Protein AF-A0A0F6YJR6-F1 (afdb_monomer_lite)

Secondary structure (DSSP, 8-state):
-HHHHHHHHHHHHHHHHHTT--EEEEEETTEEEEEEPPBTTEEEEEEEEEE-S---S-------TT------S------EEEEEEEEEETTEEEEEEEES-HHHHHHHHHHHHTT--HHHHHHHSTTTTHHHHHHHHHHTTS-TTSEEEESSSEEEEETTEEEEEEEETTEEEEEEEETTEEEEEESS-S-HHHHHHHHHTS---HHHHTTSTTEEEPTTHHHHTT-HHHHHHHHHHHHHTSTTSTTGGGHHHHHHHTT-TTGGGSEEEEETTEEEEESBSS-TT--TT--EEEE-TTS-EEEE-TTS--EEE-HHHHHHHHHHHHHT-SS--BSSS-S-THHHHHHHHHHHTT----EEEEEETTEEEEEEE-TTSSEEEEEETTEEEEEETTEEEEEE-SSHHHHHHHHHHHHHS---HHHHHH-TT-SEEEEE----

Sequence (440 aa):
MEEELHASARALAEQLAAAGIDASVRGEGVHRRVVSTPVEGRSVLVHCFWYERAIAGRMIGLNPANARSRLHAPCAPYEGPEYLVIVRDHGVDVADGRTRDAAEAVLCARLWSAGVGLDELVRHVPFIDEHPRAMRALARRIDPRLHLVVGGDLWAYAEDRACEVTLRPEGMACRFLVGQVQVALGAPVDDVPGAVAAWLLDGLSVAALARVAGVEIERHAEVLETDPARWHWLHVRDRIANPHDVLAPLRELLAALAQSPIATRFYSYSSLSQLCFSASSHHPWVDADLPVIAPGRDGTYLVHDRDGEPERCGLRRAVERVEATLARSKVPPFFGSAPHWELPLLTEALARQGSALRPELVRTGEFHRLVVADSSGVKQCDVDGLFVTFSHHTEHVFAHWPTLDEAVVAIRRYLGGGTILHEIAADPHASRRGKYVPPS

Foldseek 3Di:
DQVQQVVVLVVLQVLLVVLVWHWDWDDDDQWIWIKTDAAQLKIKIKTKGFDDQDDPDDDDDFQQLQPPPPVDPPDPRDGAIKIWMFIDGNRHGDKIFIDRDSVLSSLLRSCRSVVNDPVRSCVSNVRICVQLVVLVVVVVLADPVWDWDGDQWIWTDADQWIWTWHADPQGIKIFIDRLNRGFKIAVHAPCPNVLRCCVHPVVDQSVRSVVRPRMDTDPLSNCCVPQVLLSQLVSNLVQLVDCPHLQVLCNLLSVVLNPDPLSSQWHWTDDPSKIATALESVDSVNRVQAWIWHRDPPQWIFIDGPVDDTDTGHRVVNSVVNSVSSVPDPRGRDYHQDVPPCQVVLQVLCVVVVHPWHFDFDDDRSHTWGKTAAPVNQWIWTDDAQKIWTDGVQWIKIFGAPDSNVSSVLRCCRRPNVDDRVVVQVDPRTPDIDTDRDDD

pLDDT: mean 82.89, std 14.95, range [26.86, 97.31]

Radius of gyration: 26.12 Å; chains: 1; bounding box: 66×51×65 Å

InterPro domains:
  IPR045682 Protein of unknown function DUF6193 [PF19692] (232-326)

Structure (mmCIF, N/CA/C/O backbone):
data_AF-A0A0F6YJR6-F1
#
_entry.id   AF-A0A0F6YJR6-F1
#
loop_
_atom_site.group_PDB
_atom_site.id
_atom_site.type_symbol
_atom_site.label_atom_id
_atom_site.label_alt_id
_atom_site.label_comp_id
_atom_site.label_asym_id
_atom_site.label_entity_id
_atom_site.label_seq_id
_atom_site.pdbx_PDB_ins_code
_atom_site.Cartn_x
_atom_site.Cartn_y
_atom_site.Cartn_z
_atom_site.occupancy
_atom_site.B_iso_or_equiv
_atom_site.auth_seq_id
_atom_site.auth_comp_id
_atom_site.auth_asym_id
_atom_site.auth_atom_id
_atom_site.pdbx_PDB_model_num
ATOM 1 N N . MET A 1 1 ? -20.513 24.914 2.163 1.00 69.56 1 MET A N 1
ATOM 2 C CA . MET A 1 1 ? -19.760 23.912 2.950 1.00 69.56 1 MET A CA 1
ATOM 3 C C . MET A 1 1 ? -19.537 24.267 4.428 1.00 69.56 1 MET A C 1
ATOM 5 O O . MET A 1 1 ? -20.088 23.576 5.273 1.00 69.56 1 MET A O 1
ATOM 9 N N . GLU A 1 2 ? -18.725 25.273 4.792 1.00 76.12 2 GLU A N 1
ATOM 10 C CA . GLU A 1 2 ? -18.310 25.467 6.204 1.00 76.12 2 GLU A CA 1
ATOM 11 C C . GLU A 1 2 ? -19.452 25.854 7.160 1.00 76.12 2 GLU A C 1
ATOM 13 O O . GLU A 1 2 ? -19.463 25.408 8.309 1.00 76.12 2 GLU A O 1
ATOM 18 N N . GLU A 1 3 ? -20.416 26.651 6.691 1.00 82.75 3 GLU A N 1
ATOM 19 C CA . GLU A 1 3 ? -21.607 27.024 7.466 1.00 82.75 3 GLU A CA 1
ATOM 20 C C . GLU A 1 3 ? -22.510 25.812 7.733 1.00 82.75 3 GLU A C 1
ATOM 22 O O . GLU A 1 3 ? -22.884 25.578 8.879 1.00 82.75 3 GLU A O 1
ATOM 27 N N . GLU A 1 4 ? -22.770 24.989 6.714 1.00 84.12 4 GLU A N 1
ATOM 28 C CA . GLU A 1 4 ? -23.562 23.750 6.821 1.00 84.12 4 GLU A CA 1
ATOM 29 C C . GLU A 1 4 ? -22.906 22.720 7.748 1.00 84.12 4 GLU A C 1
ATOM 31 O O . GLU A 1 4 ? -23.552 22.116 8.610 1.00 84.12 4 GLU A O 1
ATOM 36 N N . LEU A 1 5 ? -21.583 22.567 7.637 1.00 82.75 5 LEU A N 1
ATOM 37 C CA . LEU A 1 5 ? -20.809 21.716 8.533 1.00 82.75 5 LEU A CA 1
ATOM 38 C C . LEU A 1 5 ? -20.882 22.217 9.985 1.00 82.75 5 LEU A C 1
ATOM 40 O O . LEU A 1 5 ? -21.014 21.423 10.921 1.00 82.75 5 LEU A O 1
ATOM 44 N N . HIS A 1 6 ? -20.803 23.534 10.191 1.00 86.00 6 HIS A N 1
ATOM 45 C CA . HIS A 1 6 ? -20.935 24.129 11.518 1.00 86.00 6 HIS A CA 1
ATOM 46 C C . HIS A 1 6 ? -22.340 23.948 12.098 1.00 86.00 6 HIS A C 1
ATOM 48 O O . HIS A 1 6 ? -22.465 23.568 13.265 1.00 86.00 6 HIS A O 1
ATOM 54 N N . ALA A 1 7 ? -23.377 24.176 11.290 1.00 87.19 7 ALA A N 1
ATOM 55 C CA . ALA A 1 7 ? -24.768 23.968 11.670 1.00 87.19 7 ALA A CA 1
ATOM 56 C C . ALA A 1 7 ? -25.018 22.505 12.064 1.00 87.19 7 ALA A C 1
ATOM 58 O O . ALA A 1 7 ? -25.564 22.248 13.134 1.00 87.19 7 ALA A O 1
ATOM 59 N N . SER A 1 8 ? -24.515 21.553 11.274 1.00 87.75 8 SER A N 1
ATOM 60 C CA . SER A 1 8 ? -24.636 20.115 11.546 1.00 87.75 8 SER A CA 1
ATOM 61 C C . SER A 1 8 ? -23.958 19.698 12.852 1.00 87.75 8 SER A C 1
ATOM 63 O O . SER A 1 8 ? -24.544 18.967 13.650 1.00 87.75 8 SER A O 1
ATOM 65 N N . ALA A 1 9 ? -22.740 20.187 13.110 1.00 89.50 9 ALA A N 1
ATOM 66 C CA . ALA A 1 9 ? -22.020 19.888 14.349 1.00 89.50 9 ALA A CA 1
ATOM 67 C C . ALA A 1 9 ? -22.706 20.499 15.584 1.00 89.50 9 ALA A C 1
ATOM 69 O O . ALA A 1 9 ? -22.755 19.869 16.641 1.00 89.50 9 ALA A O 1
ATOM 70 N N . ARG A 1 10 ? -23.262 21.713 15.461 1.00 92.06 10 ARG A N 1
ATOM 71 C CA . ARG A 1 10 ? -24.045 22.347 16.533 1.00 92.06 10 ARG A CA 1
ATOM 72 C C . ARG A 1 10 ? -25.346 21.605 16.806 1.00 92.06 10 ARG A C 1
ATOM 74 O O . ARG A 1 10 ? -25.621 21.311 17.962 1.00 92.06 10 ARG A O 1
ATOM 81 N N . ALA A 1 11 ? -26.089 21.252 15.760 1.00 92.12 11 ALA A N 1
ATOM 82 C CA . ALA A 1 11 ? -27.318 20.479 15.886 1.00 92.12 11 ALA A CA 1
ATOM 83 C C . ALA A 1 11 ? -27.059 19.128 16.571 1.00 92.12 11 ALA A C 1
ATOM 85 O O . ALA A 1 11 ? -27.818 18.730 17.450 1.00 92.12 11 ALA A O 1
ATOM 86 N N . LEU A 1 12 ? -25.954 18.449 16.236 1.00 93.44 12 LEU A N 1
ATOM 87 C CA . LEU A 1 12 ? -25.559 17.216 16.918 1.00 93.44 12 LEU A CA 1
ATOM 88 C C . LEU A 1 12 ? -25.239 17.453 18.404 1.00 93.44 12 LEU A C 1
ATOM 90 O O . LEU A 1 12 ? -25.683 16.684 19.252 1.00 93.44 12 LEU A O 1
ATOM 94 N N . ALA A 1 13 ? -24.499 18.516 18.740 1.00 93.38 13 ALA A N 1
ATOM 95 C CA . ALA A 1 13 ? -24.206 18.858 20.134 1.00 93.38 13 ALA A CA 1
ATOM 96 C C . ALA A 1 13 ? -25.481 19.181 20.938 1.00 93.38 13 ALA A C 1
ATOM 98 O O . ALA A 1 13 ? -25.609 18.751 22.082 1.00 93.38 13 ALA A O 1
ATOM 99 N N . GLU A 1 14 ? -26.446 19.875 20.332 1.00 93.81 14 GLU A N 1
ATOM 100 C CA . GLU A 1 14 ? -27.754 20.159 20.936 1.00 93.81 14 GLU A CA 1
ATOM 101 C C . GLU A 1 14 ? -28.562 18.871 21.175 1.00 93.81 14 GLU A C 1
ATOM 103 O O . GLU A 1 14 ? -29.159 18.707 22.240 1.00 93.81 14 GLU A O 1
ATOM 108 N N . GLN A 1 15 ? -28.529 17.917 20.237 1.00 94.81 15 GLN A N 1
ATOM 109 C CA . GLN A 1 15 ? -29.174 16.609 20.414 1.00 94.81 15 GLN A CA 1
ATOM 110 C C . GLN A 1 15 ? -28.505 15.762 21.508 1.00 94.81 15 GLN A C 1
ATOM 112 O O . GLN A 1 15 ? -29.202 15.116 22.291 1.00 94.81 15 GLN A O 1
ATOM 117 N N . LEU A 1 16 ? -27.171 15.787 21.608 1.00 93.12 16 LEU A N 1
ATOM 118 C CA . LEU A 1 16 ? -26.439 15.134 22.700 1.00 93.12 16 LEU A CA 1
ATOM 119 C C . LEU A 1 16 ? -26.805 15.748 24.057 1.00 93.12 16 LEU A C 1
ATOM 121 O O . LEU A 1 16 ? -27.125 15.011 24.991 1.00 93.12 16 LEU A O 1
ATOM 125 N N . ALA A 1 17 ? -26.860 17.079 24.145 1.00 93.50 17 ALA A N 1
ATOM 126 C CA . ALA A 1 17 ? -27.272 17.777 25.359 1.00 93.50 17 ALA A CA 1
ATOM 127 C C . ALA A 1 17 ? -28.713 17.419 25.763 1.00 93.50 17 ALA A C 1
ATOM 129 O O . ALA A 1 17 ? -28.976 17.144 26.935 1.00 93.50 17 ALA A O 1
ATOM 130 N N . ALA A 1 18 ? -29.636 17.334 24.797 1.00 92.69 18 ALA A N 1
ATOM 131 C CA . ALA A 1 18 ? -31.008 16.880 25.034 1.00 92.69 18 ALA A CA 1
ATOM 132 C C . ALA A 1 18 ? -31.083 15.417 25.518 1.00 92.69 18 ALA A C 1
ATOM 134 O O . ALA A 1 18 ? -32.007 15.056 26.247 1.00 92.69 18 ALA A O 1
ATOM 135 N N . ALA A 1 19 ? -30.099 14.585 25.162 1.00 90.69 19 ALA A N 1
ATOM 136 C CA . ALA A 1 19 ? -29.940 13.220 25.662 1.00 90.69 19 ALA A CA 1
ATOM 137 C C . ALA A 1 19 ? -29.208 13.135 27.020 1.00 90.69 19 ALA A C 1
ATOM 139 O O . ALA A 1 19 ? -28.935 12.031 27.492 1.00 90.69 19 ALA A O 1
ATOM 140 N N . GLY A 1 20 ? -28.901 14.274 27.654 1.00 91.69 20 GLY A N 1
ATOM 141 C CA . GLY A 1 20 ? -28.199 14.344 28.938 1.00 91.69 20 GLY A CA 1
ATOM 142 C C . GLY A 1 20 ? -26.679 14.189 28.835 1.00 91.69 20 GLY A C 1
ATOM 143 O O . GLY A 1 20 ? -26.029 13.922 29.842 1.00 91.69 20 GLY A O 1
ATOM 144 N N . ILE A 1 21 ? -26.110 14.337 27.636 1.00 93.88 21 ILE A N 1
ATOM 145 C CA . ILE A 1 21 ? -24.677 14.192 27.376 1.00 93.88 21 ILE A CA 1
ATOM 146 C C . ILE A 1 21 ? -24.090 15.577 27.144 1.00 93.88 21 ILE A C 1
ATOM 148 O O . ILE A 1 21 ? -24.373 16.225 26.136 1.00 93.88 21 ILE A O 1
ATOM 152 N N . ASP A 1 22 ? -23.246 16.024 28.067 1.00 92.56 22 ASP A N 1
ATOM 153 C CA . ASP A 1 22 ? -22.491 17.257 27.879 1.00 92.56 22 ASP A CA 1
ATOM 154 C C . ASP A 1 22 ? -21.478 17.081 26.738 1.00 92.56 22 ASP A C 1
ATOM 156 O O . ASP A 1 22 ? -20.720 16.107 26.706 1.00 92.56 22 ASP A O 1
ATOM 160 N N . ALA A 1 23 ? -21.492 17.998 25.773 1.00 93.12 23 ALA A N 1
ATOM 161 C CA . ALA A 1 23 ? -20.674 17.912 24.574 1.00 93.12 23 ALA A CA 1
ATOM 162 C C . ALA A 1 23 ? -20.275 19.297 24.064 1.00 93.12 23 ALA A C 1
ATOM 164 O O . ALA A 1 23 ? -21.035 20.261 24.123 1.00 93.12 23 ALA A O 1
ATOM 165 N N . SER A 1 24 ? -19.071 19.384 23.501 1.00 92.81 24 SER A N 1
ATOM 166 C CA . SER A 1 24 ? -18.528 20.625 22.944 1.00 92.81 24 SER A CA 1
ATOM 167 C C . SER A 1 24 ? -18.152 20.454 21.477 1.00 92.81 24 SER A C 1
ATOM 169 O O . SER A 1 24 ? -17.530 19.461 21.092 1.00 92.81 24 SER A O 1
ATOM 171 N N . VAL A 1 25 ? -18.495 21.445 20.653 1.00 91.88 25 VAL A N 1
ATOM 172 C CA . VAL A 1 25 ? -18.008 21.531 19.272 1.00 91.88 25 VAL A CA 1
ATOM 173 C C . VAL A 1 25 ? -16.580 22.078 19.289 1.00 91.88 25 VAL A C 1
ATOM 175 O O . VAL A 1 25 ? -16.309 23.114 19.892 1.00 91.88 25 VAL A O 1
ATOM 178 N N . ARG A 1 26 ? -15.658 21.392 18.614 1.00 89.44 26 ARG A N 1
ATOM 179 C CA . ARG A 1 26 ? -14.246 21.771 18.464 1.00 89.44 26 ARG A CA 1
ATOM 180 C C . ARG A 1 26 ? -13.832 21.727 16.992 1.00 89.44 26 ARG A C 1
ATOM 182 O O . ARG A 1 26 ? -14.425 21.001 16.195 1.00 89.44 26 ARG A O 1
ATOM 189 N N . GLY A 1 27 ? -12.756 22.434 16.657 1.00 82.19 27 GLY A N 1
ATOM 190 C CA . GLY A 1 27 ? -12.184 22.458 15.307 1.00 82.19 27 GLY A CA 1
ATOM 191 C C . GLY A 1 27 ? -12.675 23.620 14.443 1.00 82.19 27 GLY A C 1
ATOM 192 O O . GLY A 1 27 ? -13.567 24.379 14.831 1.00 82.19 27 GLY A O 1
ATOM 193 N N . GLU A 1 28 ? -12.054 23.753 13.274 1.00 73.31 28 GLU A N 1
ATOM 194 C CA . GLU A 1 28 ? -12.137 24.916 12.387 1.00 73.31 28 GLU A CA 1
ATOM 195 C C . GLU A 1 28 ? -12.193 24.463 10.919 1.00 73.31 28 GLU A C 1
ATOM 197 O O . GLU A 1 28 ? -11.790 23.344 10.586 1.00 73.31 28 GLU A O 1
ATOM 202 N N . GLY A 1 29 ? -12.707 25.330 10.043 1.00 72.81 29 GLY A N 1
ATOM 203 C CA . GLY A 1 29 ? -12.837 25.064 8.609 1.00 72.81 29 GLY A CA 1
ATOM 204 C C . GLY A 1 29 ? -13.605 23.775 8.301 1.00 72.81 29 GLY A C 1
ATOM 205 O O . GLY A 1 29 ? -14.711 23.561 8.802 1.00 72.81 29 GLY A O 1
ATOM 206 N N . VAL A 1 30 ? -12.988 22.898 7.503 1.00 63.81 30 VAL A N 1
ATOM 207 C CA . VAL A 1 30 ? -13.553 21.616 7.033 1.00 63.81 30 VAL A CA 1
ATOM 208 C C . VAL A 1 30 ? -13.452 20.463 8.035 1.00 63.81 30 VAL A C 1
ATOM 210 O O . VAL A 1 30 ? -13.908 19.361 7.745 1.00 63.81 30 VAL A O 1
ATOM 213 N N . HIS A 1 31 ? -12.846 20.685 9.204 1.00 68.06 31 HIS A N 1
ATOM 214 C CA . HIS A 1 31 ? -12.634 19.642 10.202 1.00 68.06 31 HIS A CA 1
ATOM 215 C C . HIS A 1 31 ? -13.246 20.053 11.544 1.00 68.06 31 HIS A C 1
ATOM 217 O O . HIS A 1 31 ? -12.577 20.602 12.427 1.00 68.06 31 HIS A O 1
ATOM 223 N N . ARG A 1 32 ? -14.546 19.771 11.699 1.00 84.69 32 ARG A N 1
ATOM 224 C CA . ARG A 1 32 ? -15.289 19.992 12.945 1.00 84.69 32 ARG A CA 1
ATOM 225 C C . ARG A 1 32 ? -15.628 18.674 13.621 1.00 84.69 32 ARG A C 1
ATOM 227 O O . ARG A 1 32 ? -15.975 17.690 12.972 1.00 84.69 32 ARG A O 1
ATOM 234 N N . ARG A 1 33 ? -15.537 18.672 14.947 1.00 90.31 33 ARG A N 1
ATOM 235 C CA . ARG A 1 33 ? -15.803 17.500 15.777 1.00 90.31 33 ARG A CA 1
ATOM 236 C C . ARG A 1 33 ? -16.598 17.861 17.020 1.00 90.31 33 ARG A C 1
ATOM 238 O O . ARG A 1 33 ? -16.360 18.907 17.617 1.00 90.31 33 ARG A O 1
ATOM 245 N N . VAL A 1 34 ? -17.504 16.985 17.422 1.00 91.50 34 VAL A N 1
ATOM 246 C CA . VAL A 1 34 ? -18.243 17.076 18.680 1.00 91.50 34 VAL A CA 1
ATOM 247 C C . VAL A 1 34 ? -17.609 16.102 19.661 1.00 91.50 34 VAL A C 1
ATOM 249 O O . VAL A 1 34 ? -17.426 14.932 19.338 1.00 91.50 34 VAL A O 1
ATOM 252 N N . VAL A 1 35 ? -17.208 16.590 20.831 1.00 92.50 35 VAL A N 1
ATOM 253 C CA . VAL A 1 35 ? -16.538 15.778 21.855 1.00 92.50 35 VAL A CA 1
ATOM 254 C C . VAL A 1 35 ? -17.406 15.762 23.097 1.00 92.50 35 VAL A C 1
ATOM 256 O O . VAL A 1 35 ? -17.656 16.832 23.662 1.00 92.50 35 VAL A O 1
ATOM 259 N N . SER A 1 36 ? -17.846 14.575 23.512 1.00 93.62 36 SER A N 1
ATOM 260 C CA . SER A 1 36 ? -18.565 14.414 24.772 1.00 93.62 36 SER A CA 1
ATOM 261 C C . SER A 1 36 ? -17.612 14.559 25.958 1.00 93.62 36 SER A C 1
ATOM 263 O O . SER A 1 36 ? -16.441 14.165 25.899 1.00 93.62 36 SER A O 1
ATOM 265 N N . THR A 1 37 ? -18.119 15.098 27.058 1.00 91.75 37 THR A N 1
ATOM 266 C CA . THR A 1 37 ? -17.412 15.090 28.336 1.00 91.75 37 THR A CA 1
ATOM 267 C C . THR A 1 37 ? -17.266 13.638 28.813 1.00 91.75 37 THR A C 1
ATOM 269 O O . THR A 1 37 ? -18.229 12.870 28.715 1.00 91.75 37 THR A O 1
ATOM 272 N N . PRO A 1 38 ? -16.076 13.212 29.280 1.00 89.19 38 PRO A N 1
ATOM 273 C CA . PRO A 1 38 ? -15.890 11.847 29.749 1.00 89.19 38 PRO A CA 1
ATOM 274 C C . PRO A 1 38 ? -16.737 11.527 30.987 1.00 89.19 38 PRO A C 1
ATOM 276 O O . PRO A 1 38 ? -16.749 12.299 31.945 1.00 89.19 38 PRO A O 1
ATOM 279 N N . VAL A 1 39 ? -17.369 10.354 30.997 1.00 90.88 39 VAL A N 1
ATOM 280 C CA . VAL A 1 39 ? -18.071 9.771 32.152 1.00 90.88 39 VAL A CA 1
ATOM 281 C C . VAL A 1 39 ? -17.359 8.472 32.502 1.00 90.88 39 VAL A C 1
ATOM 283 O O . VAL A 1 39 ? -17.224 7.602 31.650 1.00 90.88 39 VAL A O 1
ATOM 286 N N . GLU A 1 40 ? -16.817 8.373 33.718 1.00 90.69 40 GLU A N 1
ATOM 287 C CA . GLU A 1 40 ? -16.012 7.215 34.159 1.00 90.69 40 GLU A CA 1
ATOM 288 C C . GLU A 1 40 ? -14.844 6.868 33.208 1.00 90.69 40 GLU A C 1
ATOM 290 O O . GLU A 1 40 ? -14.444 5.720 33.069 1.00 90.69 40 GLU A O 1
ATOM 295 N N . GLY A 1 41 ? -14.275 7.876 32.535 1.00 89.56 41 GLY A N 1
ATOM 296 C CA . GLY A 1 41 ? -13.200 7.697 31.550 1.00 89.56 41 GLY A CA 1
ATOM 297 C C . GLY A 1 41 ? -13.678 7.404 30.124 1.00 89.56 41 GLY A C 1
ATOM 298 O O . GLY A 1 41 ? -12.881 7.511 29.191 1.00 89.56 41 GLY A O 1
ATOM 299 N N . ARG A 1 42 ? -14.972 7.134 29.925 1.00 94.81 42 ARG A N 1
ATOM 300 C CA . ARG A 1 42 ? -15.569 6.879 28.612 1.00 94.81 42 ARG A CA 1
ATOM 301 C C . ARG A 1 42 ? -16.059 8.152 27.951 1.00 94.81 42 ARG A C 1
ATOM 303 O O . ARG A 1 42 ? -16.735 8.967 28.571 1.00 94.81 42 ARG A O 1
ATOM 310 N N . SER A 1 43 ? -15.740 8.324 26.675 1.00 95.56 43 SER A N 1
ATOM 311 C CA . SER A 1 43 ? -16.188 9.475 25.883 1.00 95.56 43 SER A CA 1
ATOM 312 C C . SER A 1 43 ? -16.473 9.080 24.442 1.00 95.56 43 SER A C 1
ATOM 314 O O . SER A 1 43 ? -16.071 8.008 23.991 1.00 95.56 43 SER A O 1
ATOM 316 N N . VAL A 1 44 ? -17.171 9.953 23.723 1.00 95.69 44 VAL A N 1
ATOM 317 C CA . VAL A 1 44 ? -17.416 9.821 22.290 1.00 95.69 44 VAL A CA 1
ATOM 318 C C . VAL A 1 44 ? -16.896 11.055 21.571 1.00 95.69 44 VAL A C 1
ATOM 320 O O . VAL A 1 44 ? -17.107 12.197 21.990 1.00 95.69 44 VAL A O 1
ATOM 323 N N . LEU A 1 45 ? -16.201 10.803 20.470 1.00 95.06 45 LEU A N 1
ATOM 324 C CA . LEU A 1 45 ? -15.713 11.801 19.538 1.00 95.06 45 LEU A CA 1
ATOM 325 C C . LEU A 1 45 ? -16.449 11.609 18.212 1.00 95.06 45 LEU A C 1
ATOM 327 O O . LEU A 1 45 ? -16.347 10.552 17.605 1.00 95.06 45 LEU A O 1
ATOM 331 N N . VAL A 1 46 ? -17.169 12.627 17.748 1.00 94.31 46 VAL A N 1
ATOM 332 C CA . VAL A 1 46 ? -17.872 12.585 16.462 1.00 94.31 46 VAL A CA 1
ATOM 333 C C . VAL A 1 46 ? -17.254 13.587 15.502 1.00 94.31 46 VAL A C 1
ATOM 335 O O . VAL A 1 46 ? -17.407 14.793 15.688 1.00 94.31 46 VAL A O 1
ATOM 338 N N . HIS A 1 47 ? -16.569 13.114 14.465 1.00 89.50 47 HIS A N 1
ATOM 339 C CA . HIS A 1 47 ? -16.169 13.966 13.347 1.00 89.50 47 HIS A CA 1
ATOM 340 C C . HIS A 1 47 ? -17.367 14.167 12.425 1.00 89.50 47 HIS A C 1
ATOM 342 O O . HIS A 1 47 ? -18.007 13.203 12.012 1.00 89.50 47 HIS A O 1
ATOM 348 N N . CYS A 1 48 ? -17.665 15.424 12.115 1.00 86.94 48 CYS A N 1
ATOM 349 C CA . CYS A 1 48 ? -18.712 15.780 11.171 1.00 86.94 48 CYS A CA 1
ATOM 350 C C . CYS A 1 48 ? -18.059 16.055 9.814 1.00 86.94 48 CYS A C 1
ATOM 352 O O . CYS A 1 48 ? -17.087 16.810 9.732 1.00 86.94 48 CYS A O 1
ATOM 354 N N . PHE A 1 49 ? -18.607 15.467 8.761 1.00 82.62 49 PHE A N 1
ATOM 355 C CA . PHE A 1 49 ? -18.251 15.737 7.375 1.00 82.62 49 PHE A CA 1
ATOM 356 C C . PHE A 1 49 ? -19.475 16.281 6.649 1.00 82.62 49 PHE A C 1
ATOM 358 O O . PHE A 1 49 ? -20.603 15.932 6.988 1.00 82.62 49 PHE A O 1
ATOM 365 N N . TRP A 1 50 ? -19.251 17.126 5.647 1.00 80.38 50 TRP A N 1
ATOM 366 C CA . TRP A 1 50 ? -20.292 17.571 4.728 1.00 80.38 50 TRP A CA 1
ATOM 367 C C . TRP A 1 50 ? -19.800 17.361 3.305 1.00 80.38 50 TRP A C 1
ATOM 369 O O . TRP A 1 50 ? -18.758 17.900 2.927 1.00 80.38 50 TRP A O 1
ATOM 379 N N . TYR A 1 51 ? -20.533 16.572 2.528 1.00 70.88 51 TYR A N 1
ATOM 380 C CA . TYR A 1 51 ? -20.173 16.285 1.145 1.00 70.88 51 TYR A CA 1
ATOM 381 C C . TYR A 1 51 ? -20.987 17.172 0.197 1.00 70.88 51 TYR A C 1
ATOM 383 O O . TYR A 1 51 ? -22.215 17.184 0.246 1.00 70.88 51 TYR A O 1
ATOM 391 N N . GLU A 1 52 ? -20.295 17.929 -0.661 1.00 62.25 52 GLU A N 1
ATOM 392 C CA . GLU A 1 52 ? -20.889 18.623 -1.810 1.00 62.25 52 GLU A CA 1
ATOM 393 C C . GLU A 1 52 ? -20.678 17.786 -3.081 1.00 62.25 52 GLU A C 1
ATOM 395 O O . GLU A 1 52 ? -19.715 17.029 -3.214 1.00 62.25 52 GLU A O 1
ATOM 400 N N . ARG A 1 53 ? -21.594 17.930 -4.041 1.00 50.44 53 ARG A N 1
ATOM 401 C CA . ARG A 1 53 ? -21.829 17.007 -5.163 1.00 50.44 53 ARG A CA 1
ATOM 402 C C . ARG A 1 53 ? -20.693 16.862 -6.201 1.00 50.44 53 ARG A C 1
ATOM 404 O O . ARG A 1 53 ? -20.909 16.213 -7.221 1.00 50.44 53 ARG A O 1
ATOM 411 N N . ALA A 1 54 ? -19.499 17.424 -5.991 1.00 40.34 54 ALA A N 1
ATOM 412 C CA . ALA A 1 54 ? -18.391 17.305 -6.943 1.00 40.34 54 ALA A CA 1
ATOM 413 C C . ALA A 1 54 ? -17.000 17.511 -6.314 1.00 40.34 54 ALA A C 1
ATOM 415 O O . ALA A 1 54 ? -16.523 18.635 -6.196 1.00 40.34 54 ALA A O 1
ATOM 416 N N . ILE A 1 55 ? -16.278 16.419 -6.048 1.00 39.44 55 ILE A N 1
ATOM 417 C CA . ILE A 1 55 ? -14.808 16.443 -6.079 1.00 39.44 55 ILE A CA 1
ATOM 418 C C . ILE A 1 55 ? -14.372 15.596 -7.273 1.00 39.44 55 ILE A C 1
ATOM 420 O O . ILE A 1 55 ? -14.098 14.403 -7.168 1.00 39.44 55 ILE A O 1
ATOM 424 N N . ALA A 1 56 ? -14.356 16.225 -8.447 1.00 33.16 56 ALA A N 1
ATOM 425 C CA . ALA A 1 56 ? -13.740 15.652 -9.631 1.00 33.16 56 ALA A CA 1
ATOM 426 C C . ALA A 1 56 ? -12.239 15.965 -9.610 1.00 33.16 56 ALA A C 1
ATOM 428 O O . ALA A 1 56 ? -11.836 17.104 -9.818 1.00 33.16 56 ALA A O 1
ATOM 429 N N . GLY A 1 57 ? -11.429 14.928 -9.390 1.00 38.72 57 GLY A N 1
ATOM 430 C CA . GLY A 1 57 ? -10.028 14.888 -9.800 1.00 38.72 57 GLY A CA 1
ATOM 431 C C . GLY A 1 57 ? -9.076 15.817 -9.047 1.00 38.72 57 GLY A C 1
ATOM 432 O O . GLY A 1 57 ? -8.883 16.961 -9.436 1.00 38.72 57 GLY A O 1
ATOM 433 N N . ARG A 1 58 ? -8.384 15.266 -8.043 1.00 29.78 58 ARG A N 1
ATOM 434 C CA . ARG A 1 58 ? -6.945 15.468 -7.768 1.00 29.78 58 ARG A CA 1
ATOM 435 C C . ARG A 1 58 ? -6.582 14.689 -6.504 1.00 29.78 58 ARG A C 1
ATOM 437 O O . ARG A 1 58 ? -6.608 15.228 -5.407 1.00 29.78 58 ARG A O 1
ATOM 444 N N . MET A 1 59 ? -6.220 13.418 -6.666 1.00 29.91 59 MET A N 1
ATOM 445 C CA . MET A 1 59 ? -5.320 12.788 -5.701 1.00 29.91 59 MET A CA 1
ATOM 446 C C . MET A 1 59 ? -3.891 13.007 -6.185 1.00 29.91 59 MET A C 1
ATOM 448 O O . MET A 1 59 ? -3.550 12.650 -7.312 1.00 29.91 59 MET A O 1
ATOM 452 N N . ILE A 1 60 ? -3.082 13.635 -5.337 1.00 29.77 60 ILE A N 1
ATOM 453 C CA . ILE A 1 60 ? -1.631 13.696 -5.487 1.00 29.77 60 ILE A CA 1
ATOM 454 C C . ILE A 1 60 ? -1.095 12.435 -4.809 1.00 29.77 60 ILE A C 1
ATOM 456 O O . ILE A 1 60 ? -1.207 12.298 -3.595 1.00 29.77 60 ILE A O 1
ATOM 460 N N . GLY A 1 61 ? -0.548 11.511 -5.593 1.00 32.22 61 GLY A N 1
ATOM 461 C CA . GLY A 1 61 ? 0.081 10.290 -5.101 1.00 32.22 61 GLY A CA 1
ATOM 462 C C . GLY A 1 61 ? 1.114 9.779 -6.100 1.00 32.22 61 GLY A C 1
ATOM 463 O O . GLY A 1 61 ? 0.977 9.987 -7.308 1.00 32.22 61 GLY A O 1
ATOM 464 N N . LEU A 1 62 ? 2.166 9.134 -5.593 1.00 32.44 62 LEU A N 1
ATOM 465 C CA . LEU A 1 62 ? 3.069 8.322 -6.405 1.00 32.44 62 LEU A CA 1
ATOM 466 C C . LEU A 1 62 ? 2.255 7.136 -6.932 1.00 32.44 62 LEU A C 1
ATOM 468 O O . LEU A 1 62 ? 1.972 6.202 -6.190 1.00 32.44 62 LEU A O 1
ATOM 472 N N . ASN A 1 63 ? 1.833 7.193 -8.193 1.00 38.44 63 ASN A N 1
ATOM 473 C CA . ASN A 1 63 ? 1.141 6.076 -8.823 1.00 38.44 63 ASN A CA 1
ATOM 474 C C . ASN A 1 63 ? 2.191 5.095 -9.365 1.00 38.44 63 ASN A C 1
ATOM 476 O O . ASN A 1 63 ? 2.896 5.453 -10.320 1.00 38.44 63 ASN A O 1
ATOM 480 N N . PRO A 1 64 ? 2.314 3.868 -8.821 1.00 44.47 64 PRO A N 1
ATOM 481 C CA . PRO A 1 64 ? 3.067 2.830 -9.512 1.00 44.47 64 PRO A CA 1
ATOM 482 C C . PRO A 1 64 ? 2.455 2.611 -10.906 1.00 44.47 64 PRO A C 1
ATOM 484 O O . PRO A 1 64 ? 1.296 2.948 -11.159 1.00 44.47 64 PRO A O 1
ATOM 487 N N . ALA A 1 65 ? 3.235 2.104 -11.863 1.00 39.25 65 ALA A N 1
ATOM 488 C CA . ALA A 1 65 ? 2.815 2.032 -13.271 1.00 39.25 65 ALA A CA 1
ATOM 489 C C . ALA A 1 65 ? 1.538 1.199 -13.517 1.00 39.25 65 ALA A C 1
ATOM 491 O O . ALA A 1 65 ? 0.887 1.359 -14.548 1.00 39.25 65 ALA A O 1
ATOM 492 N N . ASN A 1 66 ? 1.160 0.363 -12.551 1.00 41.31 66 ASN A N 1
ATOM 493 C CA . ASN A 1 66 ? -0.043 -0.463 -12.510 1.00 41.31 66 ASN A CA 1
ATOM 494 C C . ASN A 1 66 ? -1.168 0.097 -11.624 1.00 41.31 66 ASN A C 1
ATOM 496 O O . ASN A 1 66 ? -2.259 -0.472 -11.618 1.00 41.31 66 ASN A O 1
ATOM 500 N N . ALA A 1 67 ? -0.949 1.198 -10.895 1.00 38.88 67 ALA A N 1
ATOM 501 C CA . ALA A 1 67 ? -2.033 1.907 -10.238 1.00 38.88 67 ALA A CA 1
ATOM 502 C C . ALA A 1 67 ? -2.859 2.588 -11.326 1.00 38.88 67 ALA A C 1
ATOM 504 O O . ALA A 1 67 ? -2.729 3.779 -11.617 1.00 38.88 67 ALA A O 1
ATOM 505 N N . ARG A 1 68 ? -3.782 1.825 -11.914 1.00 40.22 68 ARG A N 1
ATOM 506 C CA . ARG A 1 68 ? -5.035 2.431 -12.314 1.00 40.22 68 ARG A CA 1
ATOM 507 C C . ARG A 1 68 ? -5.616 2.973 -11.020 1.00 40.22 68 ARG A C 1
ATOM 509 O O . ARG A 1 68 ? -6.234 2.239 -10.255 1.00 40.22 68 ARG A O 1
ATOM 516 N N . SER A 1 69 ? -5.452 4.272 -10.795 1.00 33.94 69 SER A N 1
ATOM 517 C CA . SER A 1 69 ? -6.454 5.033 -10.068 1.00 33.94 69 SER A CA 1
ATOM 518 C C . SER A 1 69 ? -7.739 4.897 -10.894 1.00 33.94 69 SER A C 1
ATOM 520 O O . SER A 1 69 ? -8.117 5.803 -11.633 1.00 33.94 69 SER A O 1
ATOM 522 N N . ARG A 1 70 ? -8.392 3.724 -10.856 1.00 35.84 70 ARG A N 1
ATOM 523 C CA . ARG A 1 70 ? -9.817 3.639 -11.126 1.00 35.84 70 ARG A CA 1
ATOM 524 C C . ARG A 1 70 ? -10.384 4.487 -10.003 1.00 35.84 70 ARG A C 1
ATOM 526 O O . ARG A 1 70 ? -10.557 4.001 -8.891 1.00 35.84 70 ARG A O 1
ATOM 533 N N . LEU A 1 71 ? -10.539 5.786 -10.280 1.00 36.12 71 LEU A N 1
ATOM 534 C CA . LEU A 1 71 ? -11.450 6.636 -9.537 1.00 36.12 71 LEU A CA 1
ATOM 535 C C . LEU A 1 71 ? -12.694 5.778 -9.413 1.00 36.12 71 LEU A C 1
ATOM 537 O O . LEU A 1 71 ? -13.237 5.345 -10.435 1.00 36.12 71 LEU A O 1
ATOM 541 N N . HIS A 1 72 ? -12.983 5.386 -8.174 1.00 37.19 72 HIS A N 1
ATOM 542 C CA . HIS A 1 72 ? -14.069 4.478 -7.867 1.00 37.19 72 HIS A CA 1
ATOM 543 C C . HIS A 1 72 ? -15.297 4.914 -8.659 1.00 37.19 72 HIS A C 1
ATOM 545 O O . HIS A 1 72 ? -15.480 6.115 -8.898 1.00 37.19 72 HIS A O 1
ATOM 551 N N . ALA A 1 73 ? -16.110 3.943 -9.090 1.00 34.09 73 ALA A N 1
ATOM 552 C CA . ALA A 1 73 ? -17.435 4.256 -9.605 1.00 34.09 73 ALA A CA 1
ATOM 553 C C . ALA A 1 73 ? -18.033 5.315 -8.668 1.00 34.09 73 ALA A C 1
ATOM 555 O O . ALA A 1 73 ? -17.954 5.116 -7.451 1.00 34.09 73 ALA A O 1
ATOM 556 N N . PRO A 1 74 ? -18.464 6.475 -9.196 1.00 37.59 74 PRO A N 1
ATOM 557 C CA . PRO A 1 74 ? -18.851 7.596 -8.360 1.00 37.59 74 PRO A CA 1
ATOM 558 C C . PRO A 1 74 ? -19.849 7.072 -7.337 1.00 37.59 74 PRO A C 1
ATOM 560 O O . PRO A 1 74 ? -20.906 6.569 -7.724 1.00 37.59 74 PRO A O 1
ATOM 563 N N . CYS A 1 75 ? -19.484 7.132 -6.049 1.00 41.84 75 CYS A N 1
ATOM 564 C CA . CYS A 1 75 ? -20.444 6.891 -4.982 1.00 41.84 75 CYS A CA 1
ATOM 565 C C . CYS A 1 75 ? -21.680 7.713 -5.328 1.00 41.84 75 CYS A C 1
ATOM 567 O O . CYS A 1 75 ? -21.542 8.872 -5.741 1.00 41.84 75 CYS A O 1
ATOM 569 N N . ALA A 1 76 ? -22.860 7.096 -5.221 1.00 49.38 76 ALA A N 1
ATOM 570 C CA . ALA A 1 76 ? -24.114 7.777 -5.502 1.00 49.38 76 ALA A CA 1
ATOM 571 C C . ALA A 1 76 ? -24.065 9.162 -4.838 1.00 49.38 76 ALA A C 1
ATOM 573 O O . ALA A 1 76 ? -23.712 9.230 -3.656 1.00 49.38 76 ALA A O 1
ATOM 574 N N . PRO A 1 77 ? -24.306 10.251 -5.592 1.00 52.59 77 PRO A N 1
ATOM 575 C CA . PRO A 1 77 ? -24.057 11.599 -5.109 1.00 52.59 77 PRO A CA 1
ATOM 576 C C . PRO A 1 77 ? -24.859 11.816 -3.830 1.00 52.59 77 PRO A C 1
ATOM 578 O O . PRO A 1 77 ? -26.087 11.879 -3.869 1.00 52.59 77 PRO A O 1
ATOM 581 N N . TYR A 1 78 ? -24.151 11.877 -2.707 1.00 60.38 78 TYR A N 1
ATOM 582 C CA . TYR A 1 78 ? -24.715 12.171 -1.404 1.00 60.38 78 TYR A CA 1
ATOM 583 C C . TYR A 1 78 ? -24.384 13.617 -1.072 1.00 60.38 78 TYR A C 1
ATOM 585 O O . TYR A 1 78 ? -23.222 14.021 -1.113 1.00 60.38 78 TYR A O 1
ATOM 593 N N . GLU A 1 79 ? -25.426 14.379 -0.777 1.00 71.06 79 GLU A N 1
ATOM 594 C CA . GLU A 1 79 ? -25.332 15.739 -0.275 1.00 71.06 79 GLU A CA 1
ATOM 595 C C . GLU A 1 79 ? -25.913 15.733 1.134 1.00 71.06 79 GLU A C 1
ATOM 597 O O . GLU A 1 79 ? -27.048 15.297 1.332 1.00 71.06 79 GLU A O 1
ATOM 602 N N . GLY A 1 80 ? -25.114 16.155 2.110 1.00 82.88 80 GLY A N 1
ATOM 603 C CA . GLY A 1 80 ? -25.522 16.172 3.509 1.00 82.88 80 GLY A CA 1
ATOM 604 C C . GLY A 1 80 ? -24.421 15.750 4.479 1.00 82.88 80 GLY A C 1
ATOM 605 O O . GLY A 1 80 ? -23.271 15.520 4.073 1.00 82.88 80 GLY A O 1
ATOM 606 N N . PRO A 1 81 ? -24.767 15.658 5.775 1.00 84.69 81 PRO A N 1
ATOM 607 C CA . PRO A 1 81 ? -23.814 15.354 6.822 1.00 84.69 81 PRO A CA 1
ATOM 608 C C . PRO A 1 81 ? -23.481 13.861 6.865 1.00 84.69 81 PRO A C 1
ATOM 610 O O . PRO A 1 81 ? -24.331 13.001 6.637 1.00 84.69 81 PRO A O 1
ATOM 613 N N . GLU A 1 82 ? -22.241 13.545 7.204 1.00 88.12 82 GLU A N 1
ATOM 614 C CA . GLU A 1 82 ? -21.824 12.209 7.626 1.00 88.12 82 GLU A CA 1
ATOM 615 C C . GLU A 1 82 ? -21.065 12.330 8.947 1.00 88.12 82 GLU A C 1
ATOM 617 O O . GLU A 1 82 ? -20.283 13.262 9.152 1.00 88.12 82 GLU A O 1
ATOM 622 N N . TYR A 1 83 ? -21.301 11.387 9.848 1.00 89.44 83 TYR A N 1
ATOM 623 C CA . TYR A 1 83 ? -20.750 11.360 11.190 1.00 89.44 83 TYR A CA 1
ATOM 624 C C . TYR A 1 83 ? -19.830 10.151 11.327 1.00 89.44 83 TYR A C 1
ATOM 626 O O . TYR A 1 83 ? -20.296 9.016 11.264 1.00 89.44 83 TYR A O 1
ATOM 634 N N . LEU A 1 84 ? -18.533 10.379 11.540 1.00 91.44 84 LEU A N 1
ATOM 635 C CA . LEU A 1 84 ? -17.622 9.344 12.033 1.00 91.44 84 LEU A CA 1
ATOM 636 C C . LEU A 1 84 ? -17.626 9.408 13.555 1.00 91.44 84 LEU A C 1
ATOM 638 O O . LEU A 1 84 ? -17.106 10.357 14.143 1.00 91.44 84 LEU A O 1
ATOM 642 N N . VAL A 1 85 ? -18.234 8.407 14.171 1.00 94.38 85 VAL A N 1
ATOM 643 C CA . VAL A 1 85 ? -18.360 8.260 15.617 1.00 94.38 85 VAL A CA 1
ATOM 644 C C . VAL A 1 85 ? -17.233 7.359 16.099 1.00 94.38 85 VAL A C 1
ATOM 646 O O . VAL A 1 85 ? -17.091 6.246 15.609 1.00 94.38 85 VAL A O 1
ATOM 649 N N . ILE A 1 86 ? -16.449 7.834 17.060 1.00 94.94 86 ILE A N 1
ATOM 650 C CA . ILE A 1 86 ? -15.344 7.110 17.690 1.00 94.94 86 ILE A CA 1
ATOM 651 C C . ILE A 1 86 ? -15.666 6.987 19.178 1.00 94.94 86 ILE A C 1
ATOM 653 O O . ILE A 1 86 ? -15.810 8.000 19.873 1.00 94.94 86 ILE A O 1
ATOM 657 N N . VAL A 1 87 ? -15.781 5.755 19.673 1.00 96.25 87 VAL A N 1
ATOM 658 C CA . VAL A 1 87 ? -15.959 5.478 21.102 1.00 96.25 87 VAL A CA 1
ATOM 659 C C . VAL A 1 87 ? -14.600 5.310 21.769 1.00 96.25 87 VAL A C 1
ATOM 661 O O . VAL A 1 87 ? -13.721 4.607 21.266 1.00 96.25 87 VAL A O 1
ATOM 664 N N . ARG A 1 88 ? -14.418 5.990 22.902 1.00 95.06 88 ARG A N 1
ATOM 665 C CA . ARG A 1 88 ? -13.156 6.038 23.642 1.00 95.06 88 ARG A CA 1
ATOM 666 C C . ARG A 1 88 ? -13.309 5.513 25.052 1.00 95.06 88 ARG A C 1
ATOM 668 O O . ARG A 1 88 ? -14.247 5.921 25.741 1.00 95.06 88 ARG A O 1
ATOM 675 N N . ASP A 1 89 ? -12.348 4.712 25.495 1.00 93.38 89 ASP A N 1
ATOM 676 C CA . ASP A 1 89 ? -12.217 4.258 26.881 1.00 93.38 89 ASP A CA 1
ATOM 677 C C . ASP A 1 89 ? -10.882 4.735 27.455 1.00 93.38 89 ASP A C 1
ATOM 679 O O . ASP A 1 89 ? -9.826 4.524 26.861 1.00 93.38 89 ASP A O 1
ATOM 683 N N . HIS A 1 90 ? -10.928 5.472 28.563 1.00 90.69 90 HIS A N 1
ATOM 684 C CA . HIS A 1 90 ? -9.770 6.122 29.189 1.00 90.69 90 HIS A CA 1
ATOM 685 C C . HIS A 1 90 ? -8.865 6.905 28.213 1.00 90.69 90 HIS A C 1
ATOM 687 O O . HIS A 1 90 ? -7.649 6.982 28.379 1.00 90.69 90 HIS A O 1
ATOM 693 N N . GLY A 1 91 ? -9.473 7.528 27.197 1.00 85.94 91 GLY A N 1
ATOM 694 C CA . GLY A 1 91 ? -8.776 8.332 26.188 1.00 85.94 91 GLY A CA 1
ATOM 695 C C . GLY A 1 91 ? -8.195 7.548 25.006 1.00 85.94 91 GLY A C 1
ATOM 696 O O . GLY A 1 91 ? -7.621 8.177 24.118 1.00 85.94 91 GLY A O 1
ATOM 697 N N . VAL A 1 92 ? -8.372 6.226 24.967 1.00 86.38 92 VAL A N 1
ATOM 698 C CA . VAL A 1 92 ? -7.960 5.352 23.859 1.00 86.38 92 VAL A CA 1
ATOM 699 C C . VAL A 1 92 ? -9.142 5.119 22.921 1.00 86.38 92 VAL A C 1
ATOM 701 O O . VAL A 1 92 ? -10.255 4.892 23.392 1.00 86.38 92 VAL A O 1
ATOM 704 N N . ASP A 1 93 ? -8.911 5.180 21.609 1.00 90.12 93 ASP A N 1
ATOM 705 C CA . ASP A 1 93 ? -9.912 4.830 20.595 1.00 90.12 93 ASP A CA 1
ATOM 706 C C . ASP A 1 93 ? -10.165 3.314 20.635 1.00 90.12 93 ASP A C 1
ATOM 708 O O . ASP A 1 93 ? -9.239 2.526 20.463 1.00 90.12 93 ASP A O 1
ATOM 712 N N . VAL A 1 94 ? -11.408 2.906 20.908 1.00 89.88 94 VAL A N 1
ATOM 713 C CA . VAL A 1 94 ? -11.784 1.486 21.055 1.00 89.88 94 VAL A CA 1
ATOM 714 C C . VAL A 1 94 ? -12.406 0.942 19.776 1.00 89.88 94 VAL A C 1
ATOM 716 O O . VAL A 1 94 ? -12.098 -0.169 19.355 1.00 89.88 94 VAL A O 1
ATOM 719 N N . ALA A 1 95 ? -13.313 1.714 19.185 1.00 90.19 95 ALA A N 1
ATOM 720 C CA . ALA A 1 95 ? -13.992 1.383 17.945 1.00 90.19 95 ALA A CA 1
ATOM 721 C C . ALA A 1 95 ? -14.515 2.657 17.285 1.00 90.19 95 ALA A C 1
ATOM 723 O O . ALA A 1 95 ? -14.744 3.676 17.947 1.00 90.19 95 ALA A O 1
ATOM 724 N N . ASP A 1 96 ? -14.761 2.572 15.988 1.00 92.25 96 ASP A N 1
ATOM 725 C CA . ASP A 1 96 ? -15.363 3.637 15.212 1.00 92.25 96 ASP A CA 1
ATOM 726 C C . ASP A 1 96 ? -16.430 3.106 14.252 1.00 92.25 96 ASP A C 1
ATOM 728 O O . ASP A 1 96 ? -16.593 1.899 14.052 1.00 92.25 96 ASP A O 1
ATOM 732 N N . GLY A 1 97 ? -17.207 4.025 13.697 1.00 89.06 97 GLY A N 1
ATOM 733 C CA . GLY A 1 97 ? -18.216 3.729 12.695 1.00 89.06 97 GLY A CA 1
ATOM 734 C C . GLY A 1 97 ? -18.733 4.999 12.041 1.00 89.06 97 GLY A C 1
ATOM 735 O O . GLY A 1 97 ? -18.678 6.086 12.624 1.00 89.06 97 GLY A O 1
ATOM 736 N N . ARG A 1 98 ? -19.247 4.869 10.818 1.00 89.69 98 ARG A N 1
ATOM 737 C CA . ARG A 1 98 ? -19.845 5.982 10.074 1.00 89.69 98 ARG A CA 1
ATOM 738 C C . ARG A 1 98 ? -21.357 5.834 10.008 1.00 89.69 98 ARG A C 1
ATOM 740 O O . ARG A 1 98 ? -21.856 4.759 9.703 1.00 89.69 98 ARG A O 1
ATOM 747 N N . THR A 1 99 ? -22.070 6.928 10.238 1.00 90.50 99 THR A N 1
ATOM 748 C CA . THR A 1 99 ? -23.518 7.016 10.029 1.00 90.50 99 THR A CA 1
ATOM 749 C C . THR A 1 99 ? -23.891 8.355 9.399 1.00 90.50 99 THR A C 1
ATOM 751 O O . THR A 1 99 ? -23.175 9.348 9.525 1.00 90.50 99 THR A O 1
ATOM 754 N N . ARG A 1 100 ? -25.020 8.387 8.696 1.00 91.12 100 ARG A N 1
ATOM 755 C CA . ARG A 1 100 ? -25.650 9.617 8.190 1.00 91.12 100 ARG A CA 1
ATOM 756 C C . ARG A 1 100 ? -26.814 10.068 9.071 1.00 91.12 100 ARG A C 1
ATOM 758 O O . ARG A 1 100 ? -27.347 11.153 8.861 1.00 91.12 100 ARG A O 1
ATOM 765 N N . ASP A 1 101 ? -27.191 9.255 10.053 1.00 92.88 101 ASP A N 1
ATOM 766 C CA . ASP A 1 101 ? -28.254 9.557 10.997 1.00 92.88 101 ASP A CA 1
ATOM 767 C C . ASP A 1 101 ? -27.660 10.098 12.305 1.00 92.88 101 ASP A C 1
ATOM 769 O O . ASP A 1 101 ? -26.965 9.406 13.052 1.00 92.88 101 ASP A O 1
ATOM 773 N N . ALA A 1 102 ? -27.953 11.365 12.601 1.00 93.19 102 ALA A N 1
ATOM 774 C CA . ALA A 1 102 ? -27.546 11.990 13.854 1.00 93.19 102 ALA A CA 1
ATOM 775 C C . ALA A 1 102 ? -28.134 11.261 15.077 1.00 93.19 102 ALA A C 1
ATOM 777 O O . ALA A 1 102 ? -27.479 11.184 16.118 1.00 93.19 102 ALA A O 1
ATOM 778 N N . ALA A 1 103 ? -29.333 10.682 14.952 1.00 95.31 103 ALA A N 1
ATOM 779 C CA . ALA A 1 103 ? -29.982 9.957 16.037 1.00 95.31 103 ALA A CA 1
ATOM 780 C C . ALA A 1 103 ? -29.218 8.673 16.399 1.00 95.31 103 ALA A C 1
ATOM 782 O O . ALA A 1 103 ? -29.110 8.341 17.581 1.00 95.31 103 ALA A O 1
ATOM 783 N N . GLU A 1 104 ? -28.628 7.988 15.415 1.00 96.25 104 GLU A N 1
ATOM 784 C CA . GLU A 1 104 ? -27.760 6.827 15.644 1.00 96.25 104 GLU A CA 1
ATOM 785 C C . GLU A 1 104 ? -26.467 7.219 16.372 1.00 96.25 104 GLU A C 1
ATOM 787 O O . GLU A 1 104 ? -26.058 6.540 17.320 1.00 96.25 104 GLU A O 1
ATOM 792 N N . ALA A 1 105 ? -25.856 8.350 15.998 1.00 95.69 105 ALA A N 1
ATOM 793 C CA . ALA A 1 105 ? -24.684 8.883 16.694 1.00 95.69 105 ALA A CA 1
ATOM 794 C C . ALA A 1 105 ? -25.001 9.252 18.157 1.00 95.69 105 ALA A C 1
ATOM 796 O O . ALA A 1 105 ? -24.233 8.925 19.067 1.00 95.69 105 ALA A O 1
ATOM 797 N N . VAL A 1 106 ? -26.158 9.877 18.403 1.00 96.31 106 VAL A N 1
ATOM 798 C CA . VAL A 1 106 ? -26.637 10.222 19.754 1.00 96.31 106 VAL A CA 1
ATOM 799 C C . VAL A 1 106 ? -26.952 8.968 20.570 1.00 96.31 106 VAL A C 1
ATOM 801 O O . VAL A 1 106 ? -26.572 8.886 21.740 1.00 96.31 106 VAL A O 1
ATOM 804 N N . LEU A 1 107 ? -27.600 7.965 19.967 1.00 97.00 107 LEU A N 1
ATOM 805 C CA . LEU A 1 107 ? -27.870 6.679 20.613 1.00 97.00 107 LEU A CA 1
ATOM 806 C C . LEU A 1 107 ? -26.568 5.984 21.027 1.00 97.00 107 LEU A C 1
ATOM 808 O O . LEU A 1 107 ? -26.469 5.521 22.165 1.00 97.00 107 LEU A O 1
ATOM 812 N N . CYS A 1 108 ? -25.571 5.956 20.138 1.00 97.31 108 CYS A N 1
ATOM 813 C CA . CYS A 1 108 ? -24.248 5.407 20.424 1.00 97.31 108 CYS A CA 1
ATOM 814 C C . CYS A 1 108 ? -23.603 6.111 21.622 1.00 97.31 108 CYS A C 1
ATOM 816 O O . CYS A 1 108 ? -23.168 5.449 22.565 1.00 97.31 108 CYS A O 1
ATOM 818 N N . ALA A 1 109 ? -23.584 7.449 21.614 1.00 96.38 109 ALA A N 1
ATOM 819 C CA . ALA A 1 109 ? -23.023 8.234 22.708 1.00 96.38 109 ALA A CA 1
ATOM 820 C C . ALA A 1 109 ? -23.724 7.946 24.038 1.00 96.38 109 ALA A C 1
ATOM 822 O O . ALA A 1 109 ? -23.061 7.711 25.046 1.00 96.38 109 ALA A O 1
ATOM 823 N N . ARG A 1 110 ? -25.059 7.874 24.030 1.00 96.44 110 ARG A N 1
ATOM 824 C CA . ARG A 1 110 ? -25.852 7.588 25.230 1.00 96.44 110 ARG A CA 1
ATOM 825 C C . ARG A 1 110 ? -25.533 6.221 25.822 1.00 96.44 110 ARG A C 1
ATOM 827 O O . ARG A 1 110 ? -25.339 6.119 27.028 1.00 96.44 110 ARG A O 1
ATOM 834 N N . LEU A 1 111 ? -25.494 5.179 24.993 1.00 96.88 111 LEU A N 1
ATOM 835 C CA . LEU A 1 111 ? -25.215 3.818 25.454 1.00 96.88 111 LEU A CA 1
ATOM 836 C C . LEU A 1 111 ? -23.775 3.689 25.965 1.00 96.88 111 LEU A C 1
ATOM 838 O O . LEU A 1 111 ? -23.557 3.149 27.048 1.00 96.88 111 LEU A O 1
ATOM 842 N N . TRP A 1 112 ? -22.803 4.238 25.233 1.00 96.94 112 TRP A N 1
ATOM 843 C CA . TRP A 1 112 ? -21.397 4.183 25.632 1.00 96.94 112 TRP A CA 1
ATOM 844 C C . TRP A 1 112 ? -21.134 4.910 26.957 1.00 96.94 112 TRP A C 1
ATOM 846 O O . TRP A 1 112 ? -20.516 4.342 27.861 1.00 96.94 112 TRP A O 1
ATOM 856 N N . SER A 1 113 ? -21.666 6.129 27.108 1.00 93.69 113 SER A N 1
ATOM 857 C CA . SER A 1 113 ? -21.576 6.909 28.350 1.00 93.69 113 SER A CA 1
ATOM 858 C C . SER A 1 113 ? -22.332 6.278 29.523 1.00 93.69 113 SER A C 1
ATOM 860 O O . SER A 1 113 ? -22.002 6.567 30.667 1.00 93.69 113 SER A O 1
ATOM 862 N N . ALA A 1 114 ? -23.309 5.403 29.264 1.00 94.31 114 ALA A N 1
ATOM 863 C CA . ALA A 1 114 ? -24.020 4.639 30.291 1.00 94.31 114 ALA A CA 1
ATOM 864 C C . ALA A 1 114 ? -23.277 3.364 30.739 1.00 94.31 114 ALA A C 1
ATOM 866 O O . ALA A 1 114 ? -23.817 2.590 31.528 1.00 94.31 114 ALA A O 1
ATOM 867 N N . GLY A 1 115 ? -22.065 3.113 30.235 1.00 94.38 115 GLY A N 1
ATOM 868 C CA . GLY A 1 115 ? -21.261 1.960 30.641 1.00 94.38 115 GLY A CA 1
ATOM 869 C C . GLY A 1 115 ? -21.502 0.688 29.819 1.00 94.38 115 GLY A C 1
ATOM 870 O O . GLY A 1 115 ? -20.878 -0.338 30.101 1.00 94.38 115 GLY A O 1
ATOM 871 N N . VAL A 1 116 ? -22.319 0.736 28.759 1.00 96.12 116 VAL A N 1
ATOM 872 C CA . VAL A 1 116 ? -22.564 -0.420 27.877 1.00 96.12 116 VAL A CA 1
ATOM 873 C C . VAL A 1 116 ? -21.253 -0.872 27.223 1.00 96.12 116 VAL A C 1
ATOM 875 O O . VAL A 1 116 ? -20.513 -0.059 26.669 1.00 96.12 116 VAL A O 1
ATOM 878 N N . GLY A 1 117 ? -20.931 -2.166 27.322 1.00 94.81 117 GLY A N 1
ATOM 879 C CA . GLY A 1 117 ? -19.728 -2.743 26.710 1.00 94.81 117 GLY A CA 1
ATOM 880 C C . GLY A 1 117 ? -19.839 -2.840 25.185 1.00 94.81 117 GLY A C 1
ATOM 881 O O . GLY A 1 117 ? -20.945 -2.891 24.651 1.00 94.81 117 GLY A O 1
ATOM 882 N N . LEU A 1 118 ? -18.704 -2.908 24.475 1.00 93.44 118 LEU A N 1
ATOM 883 C CA . LEU A 1 118 ? -18.677 -2.903 23.003 1.00 93.44 118 LEU A CA 1
ATOM 884 C C . LEU A 1 118 ? -19.575 -3.995 22.387 1.00 93.44 118 LEU A C 1
ATOM 886 O O . LEU A 1 118 ? -20.379 -3.695 21.512 1.00 93.44 118 LEU A O 1
ATOM 890 N N . ASP A 1 119 ? -19.517 -5.230 22.894 1.00 92.56 119 ASP A N 1
ATOM 891 C CA . ASP A 1 119 ? -20.312 -6.360 22.380 1.00 92.56 119 ASP A CA 1
ATOM 892 C C . ASP A 1 119 ? -21.833 -6.156 22.470 1.00 92.56 119 ASP A C 1
ATOM 894 O O . ASP A 1 119 ? -22.590 -6.724 21.678 1.00 92.56 119 ASP A O 1
ATOM 898 N N . GLU A 1 120 ? -22.295 -5.384 23.453 1.00 95.31 120 GLU A N 1
ATOM 899 C CA . GLU A 1 120 ? -23.704 -5.023 23.610 1.00 95.31 120 GLU A CA 1
ATOM 900 C C . GLU A 1 120 ? -24.035 -3.764 22.803 1.00 95.31 120 GLU A C 1
ATOM 902 O O . GLU A 1 120 ? -25.053 -3.733 22.110 1.00 95.31 120 GLU A O 1
ATOM 907 N N . LEU A 1 121 ? -23.137 -2.772 22.798 1.00 95.50 121 LEU A N 1
ATOM 908 C CA . LEU A 1 121 ? -23.268 -1.538 22.024 1.00 95.50 121 LEU A CA 1
ATOM 909 C C . LEU A 1 121 ? -23.538 -1.847 20.547 1.00 95.50 121 LEU A C 1
ATOM 911 O O . LEU A 1 121 ? -24.519 -1.364 19.984 1.00 95.50 121 LEU A O 1
ATOM 915 N N . VAL A 1 122 ? -22.740 -2.728 19.942 1.00 94.19 122 VAL A N 1
ATOM 916 C CA . VAL A 1 122 ? -22.853 -3.069 18.516 1.00 94.19 122 VAL A CA 1
ATOM 917 C C . VAL A 1 122 ? -24.121 -3.857 18.151 1.00 94.19 122 VAL A C 1
ATOM 919 O O . VAL A 1 122 ? -24.382 -4.069 16.967 1.00 94.19 122 VAL A O 1
ATOM 922 N N . ARG A 1 123 ? -24.916 -4.311 19.134 1.00 93.81 123 ARG A N 1
ATOM 923 C CA . ARG A 1 123 ? -26.259 -4.885 18.903 1.00 93.81 123 ARG A CA 1
ATOM 924 C C . ARG A 1 123 ? -27.325 -3.801 18.764 1.00 93.81 123 ARG A C 1
ATOM 926 O O . ARG A 1 123 ? -28.345 -4.039 18.125 1.00 93.81 123 ARG A O 1
ATOM 933 N N . HIS A 1 124 ? -27.090 -2.634 19.362 1.00 94.81 124 HIS A N 1
ATOM 934 C CA . HIS A 1 124 ? -27.993 -1.483 19.327 1.00 94.81 124 HIS A CA 1
ATOM 935 C C . HIS A 1 124 ? -27.601 -0.448 18.271 1.00 94.81 124 HIS A C 1
ATOM 937 O O . HIS A 1 124 ? -28.479 0.200 17.711 1.00 94.81 124 HIS A O 1
ATOM 943 N N . VAL A 1 125 ? -26.301 -0.306 17.996 1.00 95.62 125 VAL A N 1
ATOM 944 C CA . VAL A 1 125 ? -25.740 0.587 16.971 1.00 95.62 125 VAL A CA 1
ATOM 945 C C . VAL A 1 125 ? -24.805 -0.204 16.044 1.00 95.62 125 VAL A C 1
ATOM 947 O O . VAL A 1 125 ? -23.586 -0.167 16.204 1.00 95.62 125 VAL A O 1
ATOM 950 N N . PRO A 1 126 ? -25.356 -0.969 15.079 1.00 91.12 126 PRO A N 1
ATOM 951 C CA . PRO A 1 126 ? -24.587 -1.942 14.299 1.00 91.12 126 PRO A CA 1
ATOM 952 C C . PRO A 1 126 ? -23.467 -1.363 13.437 1.00 91.12 126 PRO A C 1
ATOM 954 O O . PRO A 1 126 ? -22.570 -2.127 13.085 1.00 91.12 126 PRO A O 1
ATOM 957 N N . PHE A 1 127 ? -23.528 -0.061 13.129 1.00 90.88 127 PHE A N 1
ATOM 958 C CA . PHE A 1 127 ? -22.531 0.669 12.341 1.00 90.88 127 PHE A CA 1
ATOM 959 C C . PHE A 1 127 ? -21.193 0.850 13.084 1.00 90.88 127 PHE A C 1
ATOM 961 O O . PHE A 1 127 ? -20.158 1.046 12.449 1.00 90.88 127 PHE A O 1
ATOM 968 N N . ILE A 1 128 ? -21.191 0.783 14.424 1.00 93.56 128 ILE A N 1
ATOM 969 C CA . ILE A 1 128 ? -19.959 0.785 15.224 1.00 93.56 128 ILE A CA 1
ATOM 970 C C . ILE A 1 128 ? -19.263 -0.563 15.088 1.00 93.56 128 ILE A C 1
ATOM 972 O O . ILE A 1 128 ? -19.896 -1.611 15.234 1.00 93.56 128 ILE A O 1
ATOM 976 N N . ASP A 1 129 ? -17.951 -0.523 14.848 1.00 88.75 129 ASP A N 1
ATOM 977 C CA . ASP A 1 129 ? -17.102 -1.706 14.676 1.00 88.75 129 ASP A CA 1
ATOM 978 C C . ASP A 1 129 ? -17.601 -2.625 13.544 1.00 88.75 129 ASP A C 1
ATOM 980 O O . ASP A 1 129 ? -17.224 -3.790 13.473 1.00 88.75 129 ASP A O 1
ATOM 984 N N . GLU A 1 130 ? -18.461 -2.141 12.638 1.00 88.12 130 GLU A N 1
ATOM 985 C CA . GLU A 1 130 ? -19.064 -2.979 11.601 1.00 88.12 130 GLU A CA 1
ATOM 986 C C . GLU A 1 130 ? -17.988 -3.607 10.717 1.00 88.12 130 GLU A C 1
ATOM 988 O O . GLU A 1 130 ? -17.947 -4.830 10.548 1.00 88.12 130 GLU A O 1
ATOM 993 N N . HIS A 1 131 ? -17.088 -2.760 10.213 1.00 84.75 131 HIS A N 1
ATOM 994 C CA . HIS A 1 131 ? -16.035 -3.165 9.299 1.00 84.75 131 HIS A CA 1
ATOM 995 C C . HIS A 1 131 ? -15.011 -4.094 9.979 1.00 84.75 131 HIS A C 1
ATOM 997 O O . HIS A 1 131 ? -14.865 -5.232 9.517 1.00 84.75 131 HIS A O 1
ATOM 1003 N N . PRO A 1 132 ? -14.345 -3.724 11.096 1.00 84.31 132 PRO A N 1
ATOM 1004 C CA . PRO A 1 132 ? -13.349 -4.605 11.709 1.00 84.31 132 PRO A CA 1
ATOM 1005 C C . PRO A 1 132 ? -13.967 -5.890 12.277 1.00 84.31 132 PRO A C 1
ATOM 1007 O O . PRO A 1 132 ? -13.334 -6.950 12.253 1.00 84.31 132 PRO A O 1
ATOM 1010 N N . ARG A 1 133 ? -15.220 -5.863 12.755 1.00 87.19 133 ARG A N 1
ATOM 1011 C CA . ARG A 1 133 ? -15.959 -7.077 13.144 1.00 87.19 133 ARG A CA 1
ATOM 1012 C C . ARG A 1 133 ? -16.208 -7.999 11.953 1.00 87.19 133 ARG A C 1
ATOM 1014 O O . ARG A 1 133 ? -15.971 -9.202 12.081 1.00 87.19 133 ARG A O 1
ATOM 1021 N N . ALA A 1 134 ? -16.654 -7.470 10.812 1.00 88.44 134 ALA A N 1
ATOM 1022 C CA . ALA A 1 134 ? -16.854 -8.259 9.596 1.00 88.44 134 ALA A CA 1
ATOM 1023 C C . ALA A 1 134 ? -15.534 -8.886 9.115 1.00 88.44 134 ALA A C 1
ATOM 1025 O O . ALA A 1 134 ? -15.498 -10.083 8.821 1.00 88.44 134 ALA A O 1
ATOM 1026 N N . MET A 1 135 ? -14.437 -8.120 9.134 1.00 90.88 135 MET A N 1
ATOM 1027 C CA . MET A 1 135 ? -13.099 -8.614 8.789 1.00 90.88 135 MET A CA 1
ATOM 1028 C C . MET A 1 135 ? -12.612 -9.702 9.753 1.00 90.88 135 MET A C 1
ATOM 1030 O O . MET A 1 135 ? -12.133 -10.742 9.306 1.00 90.88 135 MET A O 1
ATOM 1034 N N . ARG A 1 136 ? -12.799 -9.539 11.072 1.00 89.25 136 ARG A N 1
ATOM 1035 C CA . ARG A 1 136 ? -12.469 -10.582 12.066 1.00 89.25 136 ARG A CA 1
ATOM 1036 C C . ARG A 1 136 ? -13.310 -11.846 11.883 1.00 89.25 136 ARG A C 1
ATOM 1038 O O . ARG A 1 136 ? -12.784 -12.951 12.008 1.00 89.25 136 ARG A O 1
ATOM 1045 N N . ALA A 1 137 ? -14.604 -11.706 11.598 1.00 90.69 137 ALA A N 1
ATOM 1046 C CA . ALA A 1 137 ? -15.484 -12.844 11.336 1.00 90.69 137 ALA A CA 1
ATOM 1047 C C . ALA A 1 137 ? -15.070 -13.600 10.064 1.00 90.69 137 ALA A C 1
ATOM 1049 O O . ALA A 1 137 ? -15.066 -14.831 10.055 1.00 90.69 137 ALA A O 1
ATOM 1050 N N . LEU A 1 138 ? -14.676 -12.872 9.017 1.00 93.12 138 LEU A N 1
ATOM 1051 C CA . LEU A 1 138 ? -14.138 -13.451 7.793 1.00 93.12 138 LEU A CA 1
ATOM 1052 C C . LEU A 1 138 ? -12.789 -14.141 8.033 1.00 93.12 138 LEU A C 1
ATOM 1054 O O . LEU A 1 138 ? -12.620 -15.280 7.609 1.00 93.12 138 LEU A O 1
ATOM 1058 N N . ALA A 1 139 ? -11.868 -13.509 8.764 1.00 90.31 139 ALA A N 1
ATOM 1059 C CA . ALA A 1 139 ? -10.560 -14.078 9.087 1.00 90.31 139 ALA A CA 1
ATOM 1060 C C . ALA A 1 139 ? -10.673 -15.454 9.766 1.00 90.31 139 ALA A C 1
ATOM 1062 O O . ALA A 1 139 ? -9.920 -16.362 9.438 1.00 90.31 139 ALA A O 1
ATOM 1063 N N . ARG A 1 140 ? -11.671 -15.652 10.643 1.00 92.75 140 ARG A N 1
ATOM 1064 C CA . ARG A 1 140 ? -11.947 -16.955 11.288 1.00 92.75 140 ARG A CA 1
ATOM 1065 C C . ARG A 1 140 ? -12.392 -18.057 10.320 1.00 92.75 140 ARG A C 1
ATOM 1067 O O . ARG A 1 140 ? -12.367 -19.225 10.695 1.00 92.75 140 ARG A O 1
ATOM 1074 N N . ARG A 1 141 ? -12.868 -17.695 9.127 1.00 94.50 141 ARG A N 1
ATOM 1075 C CA . ARG A 1 141 ? -13.305 -18.631 8.079 1.00 94.50 141 ARG A CA 1
ATOM 1076 C C . ARG A 1 141 ? -12.200 -18.939 7.069 1.00 94.50 141 ARG A C 1
ATOM 1078 O O . ARG A 1 141 ? -12.341 -19.905 6.327 1.00 94.50 141 ARG A O 1
ATOM 1085 N N . ILE A 1 142 ? -11.157 -18.114 7.009 1.00 91.50 142 ILE A N 1
ATOM 1086 C CA . ILE A 1 142 ? -9.990 -18.330 6.151 1.00 91.50 142 ILE A CA 1
ATOM 1087 C C . ILE A 1 142 ? -9.077 -19.375 6.809 1.00 91.50 142 ILE A C 1
ATOM 1089 O O . ILE A 1 142 ? -9.048 -19.508 8.032 1.00 91.50 142 ILE A O 1
ATOM 1093 N N . ASP A 1 143 ? -8.366 -20.151 5.989 1.00 88.81 143 ASP A N 1
ATOM 1094 C CA . ASP A 1 143 ? -7.473 -21.216 6.452 1.00 88.81 143 ASP A CA 1
ATOM 1095 C C . ASP A 1 143 ? -6.435 -20.677 7.466 1.00 88.81 143 ASP A C 1
ATOM 1097 O O . ASP A 1 143 ? -5.728 -19.708 7.167 1.00 88.81 143 ASP A O 1
ATOM 1101 N N . PRO A 1 144 ? -6.308 -21.300 8.655 1.00 85.25 144 PRO A N 1
ATOM 1102 C CA . PRO A 1 144 ? -5.458 -20.809 9.741 1.00 85.25 144 PRO A CA 1
ATOM 1103 C C . PRO A 1 144 ? -3.951 -20.903 9.458 1.00 85.25 144 PRO A C 1
ATOM 1105 O O . PRO A 1 144 ? -3.158 -20.407 10.256 1.00 85.25 144 PRO A O 1
ATOM 1108 N N . ARG A 1 145 ? -3.531 -21.548 8.361 1.00 82.06 145 ARG A N 1
ATOM 1109 C CA . ARG A 1 145 ? -2.123 -21.581 7.931 1.00 82.06 145 ARG A CA 1
ATOM 1110 C C . ARG A 1 145 ? -1.660 -20.260 7.321 1.00 82.06 145 ARG A C 1
ATOM 1112 O O . ARG A 1 145 ? -0.456 -20.049 7.202 1.00 82.06 145 ARG A O 1
ATOM 1119 N N . LEU A 1 146 ? -2.588 -19.401 6.903 1.00 80.81 146 LEU A N 1
ATOM 1120 C CA . LEU A 1 146 ? -2.263 -18.111 6.308 1.00 80.81 146 LEU A CA 1
ATOM 1121 C C . LEU A 1 146 ? -1.939 -17.075 7.382 1.00 80.81 146 LEU A C 1
ATOM 1123 O O . LEU A 1 146 ? -2.548 -17.038 8.451 1.00 80.81 146 LEU A O 1
ATOM 1127 N N . HIS A 1 147 ? -0.999 -16.187 7.068 1.00 81.75 147 HIS A N 1
ATOM 1128 C CA . HIS A 1 147 ? -0.769 -15.011 7.892 1.00 81.75 147 HIS A CA 1
ATOM 1129 C C . HIS A 1 147 ? -1.842 -13.964 7.577 1.00 81.75 147 HIS A C 1
ATOM 1131 O O . HIS A 1 147 ? -1.948 -13.515 6.434 1.00 81.75 147 HIS A O 1
ATOM 1137 N N . LEU A 1 148 ? -2.640 -13.601 8.584 1.00 83.00 148 LEU A N 1
ATOM 1138 C CA . LEU A 1 148 ? -3.769 -12.681 8.456 1.00 83.00 148 LEU A CA 1
ATOM 1139 C C . LEU A 1 148 ? -3.528 -11.412 9.277 1.00 83.00 148 LEU A C 1
ATOM 1141 O O . LEU A 1 148 ? -3.141 -11.492 10.444 1.00 83.00 148 LEU A O 1
ATOM 1145 N N . VAL A 1 149 ? -3.818 -10.253 8.690 1.00 77.75 149 VAL A N 1
ATOM 1146 C CA . VAL A 1 149 ? -3.773 -8.950 9.364 1.00 77.75 149 VAL A CA 1
ATOM 1147 C C . VAL A 1 149 ? -5.123 -8.271 9.188 1.00 77.75 149 VAL A C 1
ATOM 1149 O O . VAL A 1 149 ? -5.562 -8.036 8.065 1.00 77.75 149 VAL A O 1
ATOM 1152 N N . VAL A 1 150 ? -5.788 -7.962 10.303 1.00 79.44 150 VAL A N 1
ATOM 1153 C CA . VAL A 1 150 ? -7.055 -7.224 10.308 1.00 79.44 150 VAL A CA 1
ATOM 1154 C C . VAL A 1 150 ? -6.779 -5.785 10.725 1.00 79.44 150 VAL A C 1
ATOM 1156 O O . VAL A 1 150 ? -6.402 -5.543 11.869 1.00 79.44 150 VAL A O 1
ATOM 1159 N N . GLY A 1 151 ? -6.972 -4.852 9.797 1.00 75.56 151 GLY A N 1
ATOM 1160 C CA . GLY A 1 151 ? -6.974 -3.414 10.059 1.00 75.56 151 GLY A CA 1
ATOM 1161 C C . GLY A 1 151 ? -8.282 -2.792 9.574 1.00 75.56 151 GLY A C 1
ATOM 1162 O O . GLY A 1 151 ? -9.361 -3.307 9.864 1.00 75.56 151 GLY A O 1
ATOM 1163 N N . GLY A 1 152 ? -8.170 -1.712 8.793 1.00 71.50 152 GLY A N 1
ATOM 1164 C CA . GLY A 1 152 ? -9.291 -1.163 8.024 1.00 71.50 152 GLY A CA 1
ATOM 1165 C C . GLY A 1 152 ? -9.745 -2.060 6.869 1.00 71.50 152 GLY A C 1
ATOM 1166 O O . GLY A 1 152 ? -10.844 -1.863 6.390 1.00 71.50 152 GLY A O 1
ATOM 1167 N N . ASP A 1 153 ? -8.928 -3.040 6.480 1.00 84.50 153 ASP A N 1
ATOM 1168 C CA . ASP A 1 153 ? -9.203 -4.114 5.521 1.00 84.50 153 ASP A CA 1
ATOM 1169 C C . ASP A 1 153 ? -8.629 -5.429 6.088 1.00 84.50 153 ASP A C 1
ATOM 1171 O O . ASP A 1 153 ? -7.817 -5.409 7.026 1.00 84.50 153 ASP A O 1
ATOM 1175 N N . LEU A 1 154 ? -9.020 -6.578 5.530 1.00 85.88 154 LEU A N 1
ATOM 1176 C CA . LEU A 1 154 ? -8.407 -7.872 5.845 1.00 85.88 154 LEU A CA 1
ATOM 1177 C C . LEU A 1 154 ? -7.341 -8.216 4.812 1.00 85.88 154 LEU A C 1
ATOM 1179 O O . LEU A 1 154 ? -7.639 -8.417 3.640 1.00 85.88 154 LEU A O 1
ATOM 1183 N N . TRP A 1 155 ? -6.114 -8.395 5.276 1.00 87.62 155 TRP A N 1
ATOM 1184 C CA . TRP A 1 155 ? -5.013 -8.860 4.451 1.00 87.62 155 TRP A CA 1
ATOM 1185 C C . TRP A 1 155 ? -4.664 -10.309 4.764 1.00 87.62 155 TRP A C 1
ATOM 1187 O O . TRP A 1 155 ? -4.512 -10.678 5.930 1.00 87.62 155 TRP A O 1
ATOM 1197 N N . ALA A 1 156 ? -4.504 -11.116 3.718 1.00 86.12 156 ALA A N 1
ATOM 1198 C CA . ALA A 1 156 ? -4.025 -12.488 3.788 1.00 86.12 156 ALA A CA 1
ATOM 1199 C C . ALA A 1 156 ? -2.751 -12.650 2.950 1.00 86.12 156 ALA A C 1
ATOM 1201 O O . ALA A 1 156 ? -2.687 -12.172 1.817 1.00 86.12 156 ALA A O 1
ATOM 1202 N N . TYR A 1 157 ? -1.751 -13.343 3.497 1.00 82.50 157 TYR A N 1
ATOM 1203 C CA . TYR A 1 157 ? -0.411 -13.423 2.913 1.00 82.50 157 TYR A CA 1
ATOM 1204 C C . TYR A 1 157 ? 0.087 -14.867 2.740 1.00 82.50 157 TYR A C 1
ATOM 1206 O O . TYR A 1 157 ? -0.045 -15.689 3.649 1.00 82.50 157 TYR A O 1
ATOM 1214 N N . ALA A 1 158 ? 0.733 -15.127 1.598 1.00 81.31 158 ALA A N 1
ATOM 1215 C CA . ALA A 1 158 ? 1.573 -16.296 1.293 1.00 81.31 158 ALA A CA 1
ATOM 1216 C C . ALA A 1 158 ? 2.899 -15.840 0.657 1.00 81.31 158 ALA A C 1
ATOM 1218 O O . ALA A 1 158 ? 3.044 -14.657 0.375 1.00 81.31 158 ALA A O 1
ATOM 1219 N N . GLU A 1 159 ? 3.897 -16.714 0.477 1.00 73.12 159 GLU A N 1
ATOM 1220 C CA . GLU A 1 159 ? 5.308 -16.369 0.165 1.00 73.12 159 GLU A CA 1
ATOM 1221 C C . GLU A 1 159 ? 5.502 -15.195 -0.820 1.00 73.12 159 GLU A C 1
ATOM 1223 O O . GLU A 1 159 ? 6.093 -14.183 -0.448 1.00 73.12 159 GLU A O 1
ATOM 1228 N N . ASP A 1 160 ? 4.912 -15.274 -2.009 1.00 73.75 160 ASP A N 1
ATOM 1229 C CA . ASP A 1 16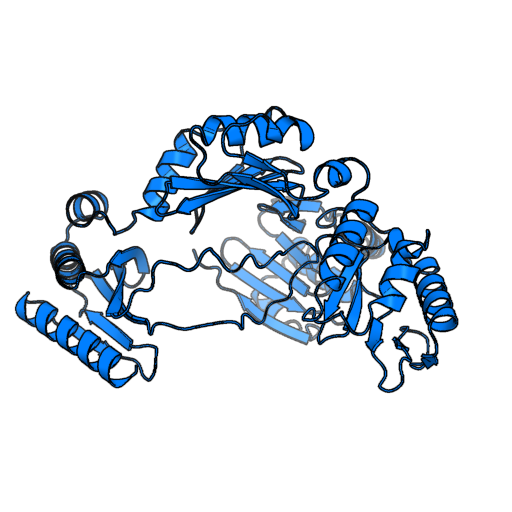0 ? 5.020 -14.294 -3.099 1.00 73.75 160 ASP A CA 1
ATOM 1230 C C . ASP A 1 160 ? 3.687 -13.594 -3.436 1.00 73.75 160 ASP A C 1
ATOM 1232 O O . ASP A 1 160 ? 3.607 -12.803 -4.381 1.00 73.75 160 ASP A O 1
ATOM 1236 N N . ARG A 1 161 ? 2.628 -13.882 -2.671 1.00 84.44 161 ARG A N 1
ATOM 1237 C CA . ARG A 1 161 ? 1.243 -13.510 -2.986 1.00 84.44 161 ARG A CA 1
ATOM 1238 C C . ARG A 1 161 ? 0.524 -12.908 -1.792 1.00 84.44 161 ARG A C 1
ATOM 1240 O O . ARG A 1 161 ? 0.771 -13.261 -0.636 1.00 84.44 161 ARG A O 1
ATOM 1247 N N . ALA A 1 162 ? -0.426 -12.036 -2.088 1.00 86.88 162 ALA A N 1
ATOM 1248 C CA . ALA A 1 162 ? -1.325 -11.477 -1.096 1.00 86.88 162 ALA A CA 1
ATOM 1249 C C . ALA A 1 162 ? -2.756 -11.404 -1.631 1.00 86.88 162 ALA A C 1
ATOM 1251 O O . ALA A 1 162 ? -2.999 -11.446 -2.842 1.00 86.88 162 ALA A O 1
ATOM 1252 N N . CYS A 1 163 ? -3.705 -11.318 -0.709 1.00 89.62 163 CYS A N 1
ATOM 1253 C CA . CYS A 1 163 ? -5.077 -10.947 -0.996 1.00 89.62 163 CYS A CA 1
ATOM 1254 C C . CYS A 1 163 ? -5.523 -9.894 0.015 1.00 89.62 163 CYS A C 1
ATOM 1256 O O . CYS A 1 163 ? -5.495 -10.140 1.220 1.00 89.62 163 CYS A O 1
ATOM 1258 N N . GLU A 1 164 ? -5.967 -8.749 -0.484 1.00 90.25 164 GLU A N 1
ATOM 1259 C CA . GLU A 1 164 ? -6.672 -7.741 0.302 1.00 90.25 164 GLU A CA 1
ATOM 1260 C C . GLU A 1 164 ? -8.169 -7.971 0.133 1.00 90.25 164 GLU A C 1
ATOM 1262 O O . GLU A 1 164 ? -8.663 -8.126 -0.987 1.00 90.25 164 GLU A O 1
ATOM 1267 N N . VAL A 1 165 ? -8.895 -8.008 1.242 1.00 91.00 165 VAL A N 1
ATOM 1268 C CA . VAL A 1 165 ? -10.346 -8.088 1.266 1.00 91.00 165 VAL A CA 1
ATOM 1269 C C . VAL A 1 165 ? -10.893 -6.830 1.916 1.00 91.00 165 VAL A C 1
ATOM 1271 O O . VAL A 1 165 ? -10.583 -6.529 3.066 1.00 91.00 165 VAL A O 1
ATOM 1274 N N . THR A 1 166 ? -11.765 -6.152 1.181 1.00 89.12 166 THR A N 1
ATOM 1275 C CA . THR A 1 166 ? -12.442 -4.931 1.613 1.00 89.12 166 THR A CA 1
ATOM 1276 C C . THR A 1 166 ? -13.943 -5.169 1.625 1.00 89.12 166 THR A C 1
ATOM 1278 O O . THR A 1 166 ? -14.505 -5.699 0.661 1.00 89.12 166 THR A O 1
ATOM 1281 N N . LEU A 1 167 ? -14.625 -4.721 2.677 1.00 84.44 167 LEU A N 1
ATOM 1282 C CA . LEU A 1 167 ? -16.086 -4.641 2.676 1.00 84.44 167 LEU A CA 1
ATOM 1283 C C . LEU A 1 167 ? -16.554 -3.414 1.880 1.00 84.44 167 LEU A C 1
ATOM 1285 O O . LEU A 1 167 ? -16.174 -2.283 2.185 1.00 84.44 167 LEU A O 1
ATOM 1289 N N . ARG A 1 168 ? -17.407 -3.640 0.877 1.00 82.69 168 ARG A N 1
ATOM 1290 C CA . ARG A 1 168 ? -18.087 -2.601 0.089 1.00 82.69 168 ARG A CA 1
ATOM 1291 C C . ARG A 1 168 ? -19.606 -2.682 0.274 1.00 82.69 168 ARG A C 1
ATOM 1293 O O . ARG A 1 168 ? -20.099 -3.722 0.714 1.00 82.69 168 ARG A O 1
ATOM 1300 N N . PRO A 1 169 ? -20.370 -1.634 -0.098 1.00 75.31 169 PRO A N 1
ATOM 1301 C CA . PRO A 1 169 ? -21.832 -1.668 -0.029 1.00 75.31 169 PRO A CA 1
ATOM 1302 C C . PRO A 1 169 ? -22.456 -2.834 -0.809 1.00 75.31 169 PRO A C 1
ATOM 1304 O O . PRO A 1 169 ? -23.491 -3.357 -0.408 1.00 75.31 169 PRO A O 1
ATOM 1307 N N . GLU A 1 170 ? -21.827 -3.254 -1.912 1.00 81.50 170 GLU A N 1
ATOM 1308 C CA . GLU A 1 170 ? -22.319 -4.332 -2.778 1.00 81.50 170 GLU A CA 1
ATOM 1309 C C . GLU A 1 170 ? -21.878 -5.734 -2.319 1.00 81.50 170 GLU A C 1
ATOM 1311 O O . GLU A 1 170 ? -22.303 -6.731 -2.902 1.00 81.50 170 GLU A O 1
ATOM 1316 N N . GLY A 1 171 ? -21.021 -5.825 -1.296 1.00 86.12 171 GLY A N 1
ATOM 1317 C CA . GLY A 1 171 ? -20.461 -7.075 -0.788 1.00 86.12 171 GLY A CA 1
ATOM 1318 C C . GLY A 1 171 ? -18.951 -7.009 -0.562 1.00 86.12 171 GLY A C 1
ATOM 1319 O O . GLY A 1 171 ? -18.333 -5.945 -0.568 1.00 86.12 171 GLY A O 1
ATOM 1320 N N . MET A 1 172 ? -18.338 -8.170 -0.348 1.00 90.38 172 MET A N 1
ATOM 1321 C CA . MET A 1 172 ? -16.887 -8.262 -0.188 1.00 90.38 172 MET A CA 1
ATOM 1322 C C . MET A 1 172 ? -16.196 -8.152 -1.546 1.00 90.38 172 MET A C 1
ATOM 1324 O O . MET A 1 172 ? -16.572 -8.835 -2.501 1.00 90.38 172 MET A O 1
ATOM 1328 N N . ALA A 1 173 ? -15.165 -7.317 -1.614 1.00 91.12 173 ALA A N 1
ATOM 1329 C CA . ALA A 1 173 ? -14.265 -7.235 -2.751 1.00 91.12 173 ALA A CA 1
ATOM 1330 C C . ALA A 1 173 ? -12.904 -7.831 -2.383 1.00 91.12 173 ALA A C 1
ATOM 1332 O O . ALA A 1 173 ? -12.413 -7.610 -1.280 1.00 91.12 173 ALA A O 1
ATOM 1333 N N . CYS A 1 174 ? -12.285 -8.542 -3.320 1.00 92.81 174 CYS A N 1
ATOM 1334 C CA . CYS A 1 174 ? -10.955 -9.120 -3.174 1.00 92.81 174 CYS A CA 1
ATOM 1335 C C . CYS A 1 174 ? -10.013 -8.518 -4.213 1.00 92.81 174 CYS A C 1
ATOM 1337 O O . CYS A 1 174 ? -10.297 -8.561 -5.410 1.00 92.81 174 CYS A O 1
ATOM 1339 N N . ARG A 1 175 ? -8.872 -7.993 -3.778 1.00 93.06 175 ARG A N 1
ATOM 1340 C CA . ARG A 1 175 ? -7.747 -7.661 -4.655 1.00 93.06 175 ARG A CA 1
ATOM 1341 C C . ARG A 1 175 ? -6.707 -8.754 -4.499 1.00 93.06 175 ARG A C 1
ATOM 1343 O O . ARG A 1 175 ? -6.255 -9.020 -3.391 1.00 93.06 175 ARG A O 1
ATOM 1350 N N . PHE A 1 176 ? -6.342 -9.382 -5.608 1.00 89.62 176 PHE A N 1
ATOM 1351 C CA . PHE A 1 176 ? -5.350 -10.452 -5.639 1.00 89.62 176 PHE A CA 1
ATOM 1352 C C . PHE A 1 176 ? -4.029 -9.876 -6.124 1.00 89.62 176 PHE A C 1
ATOM 1354 O O . PHE A 1 176 ? -3.999 -9.189 -7.154 1.00 89.62 176 PHE A O 1
ATOM 1361 N N . LEU A 1 177 ? -2.954 -10.134 -5.381 1.00 87.31 177 LEU A N 1
ATOM 1362 C CA . LEU A 1 177 ? -1.649 -9.533 -5.620 1.00 87.31 177 LEU A CA 1
ATOM 1363 C C . LEU A 1 177 ? -0.537 -10.575 -5.741 1.00 87.31 177 LEU A C 1
ATOM 1365 O O . LEU A 1 177 ? -0.530 -11.577 -5.023 1.00 87.31 177 LEU A O 1
ATOM 1369 N N . VAL A 1 178 ? 0.419 -10.286 -6.625 1.00 80.81 178 VAL A N 1
ATOM 1370 C CA . VAL A 1 178 ? 1.743 -10.923 -6.686 1.00 80.81 178 VAL A CA 1
AT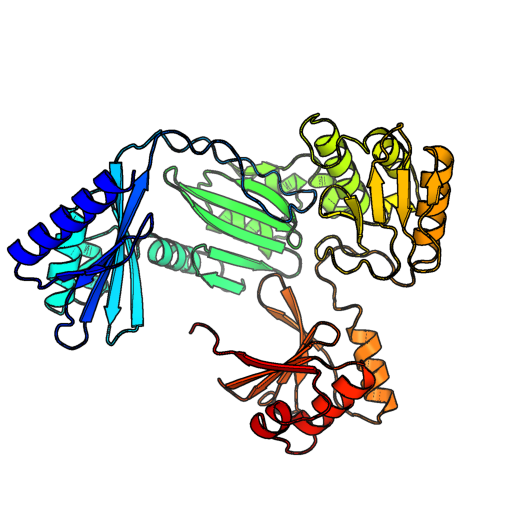OM 1371 C C . VAL A 1 178 ? 2.769 -9.844 -6.336 1.00 80.81 178 VAL A C 1
ATOM 1373 O O . VAL A 1 178 ? 2.872 -8.831 -7.033 1.00 80.81 178 VAL A O 1
ATOM 1376 N N . GLY A 1 179 ? 3.491 -10.008 -5.227 1.00 74.56 179 GLY A N 1
ATOM 1377 C CA . GLY A 1 179 ? 4.118 -8.863 -4.557 1.00 74.56 179 GLY A CA 1
ATOM 1378 C C . GLY A 1 179 ? 3.058 -7.817 -4.179 1.00 74.56 179 GLY A C 1
ATOM 1379 O O . GLY A 1 179 ? 2.037 -8.171 -3.608 1.00 74.56 179 GLY A O 1
ATOM 1380 N N . GLN A 1 180 ? 3.260 -6.554 -4.558 1.00 70.44 180 GLN A N 1
ATOM 1381 C CA . GLN A 1 180 ? 2.280 -5.458 -4.417 1.00 70.44 180 GLN A CA 1
ATOM 1382 C C . GLN A 1 180 ? 1.556 -5.159 -5.746 1.00 70.44 180 GLN A C 1
ATOM 1384 O O . GLN A 1 180 ? 0.872 -4.142 -5.896 1.00 70.44 180 GLN A O 1
ATOM 1389 N N . VAL A 1 181 ? 1.732 -6.010 -6.762 1.00 75.38 181 VAL A N 1
ATOM 1390 C CA . VAL A 1 181 ? 1.065 -5.848 -8.052 1.00 75.38 181 VAL A CA 1
ATOM 1391 C C . VAL A 1 181 ? -0.306 -6.498 -8.005 1.00 75.38 181 VAL A C 1
ATOM 1393 O O . VAL A 1 181 ? -0.405 -7.718 -7.930 1.00 75.38 181 VAL A O 1
ATOM 1396 N N . GLN A 1 182 ? -1.362 -5.695 -8.149 1.00 85.81 182 GLN A N 1
ATOM 1397 C CA . GLN A 1 182 ? -2.705 -6.219 -8.392 1.00 85.81 182 GLN A CA 1
ATOM 1398 C C . GLN A 1 182 ? -2.755 -6.939 -9.745 1.00 85.81 182 GLN A C 1
ATOM 1400 O O . GLN A 1 182 ? -2.518 -6.331 -10.791 1.00 85.81 182 GLN A O 1
ATOM 1405 N N . VAL A 1 183 ? -3.105 -8.223 -9.710 1.00 86.31 183 VAL A N 1
ATOM 1406 C CA . VAL A 1 183 ? -3.279 -9.078 -10.894 1.00 86.31 183 VAL A CA 1
ATOM 1407 C C . VAL A 1 183 ? -4.740 -9.365 -11.202 1.00 86.31 183 VAL A C 1
ATOM 1409 O O . VAL A 1 183 ? -5.071 -9.679 -12.343 1.00 86.31 183 VAL A O 1
ATOM 1412 N N . ALA A 1 184 ? -5.618 -9.241 -10.209 1.00 89.50 184 ALA A N 1
ATOM 1413 C CA . ALA A 1 184 ? -7.047 -9.416 -10.387 1.00 89.50 184 ALA A CA 1
ATOM 1414 C C . ALA A 1 184 ? -7.843 -8.662 -9.321 1.00 89.50 184 ALA A C 1
ATOM 1416 O O . ALA A 1 184 ? -7.343 -8.366 -8.230 1.00 89.50 184 ALA A O 1
ATOM 1417 N N . LEU A 1 185 ? -9.103 -8.392 -9.645 1.00 91.69 185 LEU A N 1
ATOM 1418 C CA . LEU A 1 185 ? -10.088 -7.813 -8.745 1.00 91.69 185 LEU A CA 1
ATOM 1419 C C . LEU A 1 185 ? -11.360 -8.655 -8.813 1.00 91.69 185 LEU A C 1
ATOM 1421 O O . LEU A 1 185 ? -11.913 -8.854 -9.890 1.00 91.69 185 LEU A O 1
ATOM 1425 N N . GLY A 1 186 ? -11.847 -9.104 -7.664 1.00 88.06 186 GLY A N 1
ATOM 1426 C CA . GLY A 1 186 ? -13.198 -9.622 -7.518 1.00 88.06 186 GLY A CA 1
ATOM 1427 C C . GLY A 1 186 ? -14.070 -8.615 -6.786 1.00 88.06 186 GLY A C 1
ATOM 1428 O O . GLY A 1 186 ? -13.697 -8.163 -5.707 1.00 88.06 186 GLY A O 1
ATOM 1429 N N . ALA A 1 187 ? -15.200 -8.218 -7.366 1.00 85.94 187 ALA A N 1
ATOM 1430 C CA . ALA A 1 187 ? -16.118 -7.269 -6.738 1.00 85.94 187 ALA A CA 1
ATOM 1431 C C . ALA A 1 187 ? -17.537 -7.393 -7.336 1.00 85.94 187 ALA A C 1
ATOM 1433 O O . ALA A 1 187 ? -17.779 -6.817 -8.400 1.00 85.94 187 ALA A O 1
ATOM 1434 N N . PRO A 1 188 ? -18.487 -8.075 -6.664 1.00 88.12 188 PRO A N 1
ATOM 1435 C CA . PRO A 1 188 ? -18.342 -8.830 -5.410 1.00 88.12 188 PRO A CA 1
ATOM 1436 C C . PRO A 1 188 ? -17.756 -10.243 -5.613 1.00 88.12 188 PRO A C 1
ATOM 1438 O O . PRO A 1 188 ? -17.759 -10.774 -6.722 1.00 88.12 188 PRO A O 1
ATOM 1441 N N . VAL A 1 189 ? -17.272 -10.856 -4.527 1.00 87.19 189 VAL A N 1
ATOM 1442 C CA . VAL A 1 189 ? -16.863 -12.274 -4.472 1.00 87.19 189 VAL A CA 1
ATOM 1443 C C . VAL A 1 189 ? -17.766 -13.039 -3.506 1.00 87.19 189 VAL A C 1
ATOM 1445 O O . VAL A 1 189 ? -17.842 -12.695 -2.326 1.00 87.19 189 VAL A O 1
ATOM 1448 N N . ASP A 1 190 ? -18.412 -14.100 -3.996 1.00 87.25 190 ASP A N 1
ATOM 1449 C CA . ASP A 1 190 ? -19.380 -14.887 -3.217 1.00 87.25 190 ASP A CA 1
ATOM 1450 C C . ASP A 1 190 ? -18.707 -15.769 -2.149 1.00 87.25 190 ASP A C 1
ATOM 1452 O O . ASP A 1 190 ? -19.118 -15.787 -0.987 1.00 87.25 190 ASP A O 1
ATOM 1456 N N . ASP A 1 191 ? -17.642 -16.486 -2.527 1.00 91.81 191 ASP A N 1
ATOM 1457 C CA . ASP A 1 191 ? -16.857 -17.343 -1.630 1.00 91.81 191 ASP A CA 1
ATOM 1458 C C . ASP A 1 191 ? -15.451 -16.777 -1.414 1.00 91.81 191 ASP A C 1
ATOM 1460 O O . ASP A 1 191 ? -14.463 -17.245 -1.983 1.00 91.81 191 ASP A O 1
ATOM 1464 N N . VAL A 1 192 ? -15.363 -15.737 -0.581 1.00 94.12 192 VAL A N 1
ATOM 1465 C CA . VAL A 1 192 ? -14.077 -15.121 -0.228 1.00 94.12 192 VAL A CA 1
ATOM 1466 C C . VAL A 1 192 ? -13.098 -16.127 0.395 1.00 94.12 192 VAL A C 1
ATOM 1468 O O . VAL A 1 192 ? -11.962 -16.174 -0.074 1.00 94.12 192 VAL A O 1
ATOM 1471 N N . PRO A 1 193 ? -13.469 -16.952 1.402 1.00 94.25 193 PRO A N 1
ATOM 1472 C CA . PRO A 1 193 ? -12.536 -17.933 1.955 1.00 94.25 193 PRO A CA 1
ATOM 1473 C C . PRO A 1 193 ? -11.983 -18.904 0.908 1.00 94.25 193 PRO A C 1
ATOM 1475 O O . PRO A 1 193 ? -10.772 -19.131 0.887 1.00 94.25 193 PRO A O 1
ATOM 1478 N N . GLY A 1 194 ? -12.838 -19.427 0.021 1.00 92.25 194 GLY A N 1
ATOM 1479 C CA . GLY A 1 194 ? -12.414 -20.307 -1.067 1.00 92.25 194 GLY A CA 1
ATOM 1480 C C . GLY A 1 194 ? -11.489 -19.609 -2.062 1.00 92.25 194 GLY A C 1
ATOM 1481 O O . GLY A 1 194 ? -10.440 -20.152 -2.402 1.00 92.25 194 GLY A O 1
ATOM 1482 N N . ALA A 1 195 ? -11.813 -18.379 -2.475 1.00 92.19 195 ALA A N 1
ATOM 1483 C CA . ALA A 1 195 ? -10.980 -17.604 -3.395 1.00 92.19 195 ALA A CA 1
ATOM 1484 C C . ALA A 1 195 ? -9.597 -17.273 -2.803 1.00 92.19 195 ALA A C 1
ATOM 1486 O O . ALA A 1 195 ? -8.583 -17.405 -3.490 1.00 92.19 195 ALA A O 1
ATOM 1487 N N . VAL A 1 196 ? -9.543 -16.892 -1.520 1.00 92.81 196 VAL A N 1
ATOM 1488 C CA . VAL A 1 196 ? -8.286 -16.619 -0.804 1.00 92.81 196 VAL A CA 1
ATOM 1489 C C . VAL A 1 196 ? -7.444 -17.889 -0.677 1.00 92.81 196 VAL A C 1
ATOM 1491 O O . VAL A 1 196 ? -6.249 -17.854 -0.966 1.00 92.81 196 VAL A O 1
ATOM 1494 N N . ALA A 1 197 ? -8.047 -19.015 -0.281 1.00 90.75 197 ALA A N 1
ATOM 1495 C CA . ALA A 1 197 ? -7.337 -20.286 -0.153 1.00 90.75 197 ALA A CA 1
ATOM 1496 C C . ALA A 1 197 ? -6.794 -20.770 -1.505 1.00 90.75 197 ALA A C 1
ATOM 1498 O O . ALA A 1 197 ? -5.619 -21.116 -1.608 1.00 90.75 197 ALA A O 1
ATOM 1499 N N . ALA A 1 198 ? -7.608 -20.712 -2.558 1.00 90.75 198 ALA A N 1
ATOM 1500 C CA . ALA A 1 198 ? -7.192 -21.143 -3.884 1.00 90.75 198 ALA A CA 1
ATOM 1501 C C . ALA A 1 198 ? -6.054 -20.264 -4.446 1.00 90.75 198 ALA A C 1
ATOM 1503 O O . ALA A 1 198 ? -5.129 -20.755 -5.095 1.00 90.75 198 ALA A O 1
ATOM 1504 N N . TRP A 1 199 ? -6.075 -18.960 -4.157 1.00 94.00 199 TRP A N 1
ATOM 1505 C CA . TRP A 1 199 ? -5.000 -18.051 -4.554 1.00 94.00 199 TRP A CA 1
ATOM 1506 C C . TRP A 1 199 ? -3.698 -18.272 -3.771 1.00 94.00 199 TRP A C 1
ATOM 1508 O O . TRP A 1 199 ? -2.625 -18.335 -4.372 1.00 94.00 199 TRP A O 1
ATOM 1518 N N . LEU A 1 200 ? -3.784 -18.374 -2.441 1.00 88.25 200 LEU A N 1
ATOM 1519 C CA . LEU A 1 200 ? -2.619 -18.307 -1.552 1.00 88.25 200 LEU A CA 1
ATOM 1520 C C . LEU A 1 200 ? -2.050 -19.672 -1.144 1.00 88.25 200 LEU A C 1
ATOM 1522 O O . LEU A 1 200 ? -0.860 -19.760 -0.858 1.00 88.25 200 LEU A O 1
ATOM 1526 N N . LEU A 1 201 ? -2.871 -20.722 -1.090 1.00 84.88 201 LEU A N 1
ATOM 1527 C CA . LEU A 1 201 ? -2.458 -22.058 -0.642 1.00 84.88 201 LEU A CA 1
ATOM 1528 C C . LEU A 1 201 ? -2.313 -23.030 -1.804 1.00 84.88 201 LEU A C 1
ATOM 1530 O O . LEU A 1 201 ? -1.316 -23.746 -1.875 1.00 84.88 201 LEU A O 1
ATOM 1534 N N . ASP A 1 202 ? -3.282 -23.033 -2.718 1.00 86.88 202 ASP A N 1
ATOM 1535 C CA . ASP A 1 202 ? -3.236 -23.914 -3.889 1.00 86.88 202 ASP A CA 1
ATOM 1536 C C . ASP A 1 202 ? -2.299 -23.367 -4.978 1.00 86.88 202 ASP A C 1
ATOM 1538 O O . ASP A 1 202 ? -1.963 -24.078 -5.926 1.00 86.88 202 ASP A O 1
ATOM 1542 N N . GLY A 1 203 ? -1.870 -22.104 -4.846 1.00 84.38 203 GLY A N 1
ATOM 1543 C CA . GLY A 1 203 ? -0.940 -21.457 -5.767 1.00 84.38 203 GLY A CA 1
ATOM 1544 C C . GLY A 1 203 ? -1.507 -21.318 -7.179 1.00 84.38 203 GLY A C 1
ATOM 1545 O O . GLY A 1 203 ? -0.779 -21.509 -8.156 1.00 84.38 203 GLY A O 1
ATOM 1546 N N . LEU A 1 204 ? -2.809 -21.028 -7.310 1.00 90.25 204 LEU A N 1
ATOM 1547 C CA . LEU A 1 204 ? -3.450 -20.842 -8.614 1.00 90.25 204 LEU A CA 1
ATOM 1548 C C . LEU A 1 204 ? -2.686 -19.825 -9.470 1.00 90.25 204 LEU A C 1
ATOM 1550 O O . LEU A 1 204 ? -2.486 -18.688 -9.057 1.00 90.25 204 LEU A O 1
ATOM 1554 N N . SER A 1 205 ? -2.339 -20.187 -10.706 1.00 91.19 205 SER A N 1
ATOM 1555 C CA . SER A 1 205 ? -1.822 -19.210 -11.680 1.00 91.19 205 SER A CA 1
ATOM 1556 C C . SER A 1 205 ? -2.815 -18.062 -11.907 1.00 91.19 205 SER A C 1
ATOM 1558 O O . SER A 1 205 ? -4.030 -18.273 -11.807 1.00 91.19 205 SER A O 1
ATOM 1560 N N . VAL A 1 206 ? -2.328 -16.891 -12.325 1.00 89.50 206 VAL A N 1
ATOM 1561 C CA . VAL A 1 206 ? -3.175 -15.736 -12.683 1.00 89.50 206 VAL A CA 1
ATOM 1562 C C . VAL A 1 206 ? -4.226 -16.123 -13.731 1.00 89.50 206 VAL A C 1
ATOM 1564 O O . VAL A 1 206 ? -5.395 -15.770 -13.597 1.00 89.50 206 VAL A O 1
ATOM 1567 N N . ALA A 1 207 ? -3.851 -16.928 -14.729 1.00 88.19 207 ALA A N 1
ATOM 1568 C CA . ALA A 1 207 ? -4.781 -17.408 -15.755 1.00 88.19 207 ALA A CA 1
ATOM 1569 C C . ALA A 1 207 ? -5.894 -18.311 -15.185 1.00 88.19 207 ALA A C 1
ATOM 1571 O O . ALA A 1 207 ? -7.030 -18.302 -15.660 1.00 88.19 207 ALA A O 1
ATOM 1572 N N . ALA A 1 208 ? -5.588 -19.105 -14.157 1.00 90.31 208 ALA A N 1
ATOM 1573 C CA . ALA A 1 208 ? -6.565 -19.985 -13.520 1.00 90.31 208 ALA A CA 1
ATOM 1574 C C . ALA A 1 208 ? -7.510 -19.226 -12.575 1.00 90.31 208 ALA A C 1
ATOM 1576 O O . ALA A 1 208 ? -8.656 -19.645 -12.409 1.00 90.31 208 ALA A O 1
ATOM 1577 N N . LEU A 1 209 ? -7.068 -18.091 -12.023 1.00 88.88 209 LEU A N 1
ATOM 1578 C CA . LEU A 1 209 ? -7.881 -17.227 -11.169 1.00 88.88 209 LEU A CA 1
ATOM 1579 C C . LEU A 1 209 ? -9.107 -16.656 -11.913 1.00 88.88 209 LEU A C 1
ATOM 1581 O O . LEU A 1 209 ? -10.149 -16.454 -11.298 1.00 88.88 209 LEU A O 1
ATOM 1585 N N . ALA A 1 210 ? -9.045 -16.530 -13.246 1.00 87.06 210 ALA A N 1
ATOM 1586 C CA . ALA A 1 210 ? -10.177 -16.132 -14.095 1.00 87.06 210 ALA A CA 1
ATOM 1587 C C . ALA A 1 210 ? -11.388 -17.086 -14.020 1.00 87.06 210 ALA A C 1
ATOM 1589 O O . ALA A 1 210 ? -12.471 -16.763 -14.501 1.00 87.06 210 ALA A O 1
ATOM 1590 N N . ARG A 1 211 ? -11.201 -18.294 -13.469 1.00 88.12 211 ARG A N 1
ATOM 1591 C CA . ARG A 1 211 ? -12.271 -19.284 -13.276 1.00 88.12 211 ARG A CA 1
ATOM 1592 C C . ARG A 1 211 ? -13.022 -19.094 -11.960 1.00 88.12 211 ARG A C 1
ATOM 1594 O O . ARG A 1 211 ? -14.056 -19.732 -11.771 1.00 88.12 211 ARG A O 1
ATOM 1601 N N . VAL A 1 212 ? -12.512 -18.258 -11.055 1.00 86.88 212 VAL A N 1
ATOM 1602 C CA . VAL A 1 212 ? -13.208 -17.897 -9.819 1.00 86.88 212 VAL A CA 1
ATOM 1603 C C . VAL A 1 212 ? -14.335 -16.930 -10.174 1.00 86.88 212 VAL A C 1
ATOM 1605 O O . VAL A 1 212 ? -14.113 -15.900 -10.810 1.00 86.88 212 VAL A O 1
ATOM 1608 N N . ALA A 1 213 ? -15.564 -17.276 -9.790 1.00 84.81 213 ALA A N 1
ATOM 1609 C CA . ALA A 1 213 ? -16.736 -16.463 -10.091 1.00 84.81 213 ALA A CA 1
ATOM 1610 C C . ALA A 1 213 ? -16.596 -15.047 -9.504 1.00 84.81 213 ALA A C 1
ATOM 1612 O O . ALA A 1 213 ? -16.185 -14.877 -8.357 1.00 84.81 213 ALA A O 1
ATOM 1613 N N . GLY A 1 214 ? -16.932 -14.035 -10.308 1.00 83.81 214 GLY A N 1
ATOM 1614 C CA . GLY A 1 214 ? -16.852 -12.627 -9.911 1.00 83.81 214 GLY A CA 1
ATOM 1615 C C . GLY A 1 214 ? -15.449 -12.014 -9.963 1.00 83.81 214 GLY A C 1
ATOM 1616 O O . GLY A 1 214 ? -15.320 -10.829 -9.669 1.00 83.81 214 GLY A O 1
ATOM 1617 N N . VAL A 1 215 ? -14.414 -12.774 -10.351 1.00 89.88 215 VAL A N 1
ATOM 1618 C CA . VAL A 1 215 ? -13.035 -12.277 -10.463 1.00 89.88 215 VAL A CA 1
ATOM 1619 C C . VAL A 1 215 ? -12.695 -11.883 -11.899 1.00 89.88 215 VAL A C 1
ATOM 1621 O O . VAL A 1 215 ? -12.792 -12.682 -12.829 1.00 89.88 215 VAL A O 1
ATOM 1624 N N . GLU A 1 216 ? -12.234 -10.647 -12.068 1.00 90.12 216 GLU A N 1
ATOM 1625 C CA . GLU A 1 216 ? -11.705 -10.117 -13.320 1.00 90.12 216 GLU A CA 1
ATOM 1626 C C . GLU A 1 216 ? -10.178 -10.020 -13.257 1.00 90.12 216 GLU A C 1
ATOM 1628 O O . GLU A 1 216 ? -9.612 -9.413 -12.343 1.00 90.12 216 GLU A O 1
ATOM 1633 N N . ILE A 1 217 ? -9.504 -10.586 -14.258 1.00 88.69 217 ILE A N 1
ATOM 1634 C CA . ILE A 1 217 ? -8.050 -10.481 -14.399 1.00 88.69 217 ILE A CA 1
ATOM 1635 C C . ILE A 1 217 ? -7.679 -9.108 -14.958 1.00 88.69 217 ILE A C 1
ATOM 1637 O O . ILE A 1 217 ? -8.259 -8.634 -15.941 1.00 88.69 217 ILE A O 1
ATOM 1641 N N . GLU A 1 218 ? -6.681 -8.470 -14.349 1.00 86.50 218 GLU A N 1
ATOM 1642 C CA . GLU A 1 218 ? -6.140 -7.216 -14.853 1.00 86.50 218 GLU A CA 1
ATOM 1643 C C . GLU A 1 218 ? -5.489 -7.418 -16.220 1.00 86.50 218 GLU A C 1
ATOM 1645 O O . GLU A 1 218 ? -4.907 -8.457 -16.550 1.00 86.50 218 GLU A O 1
ATOM 1650 N N . ARG A 1 219 ? -5.564 -6.380 -17.051 1.00 83.75 219 ARG A N 1
ATOM 1651 C CA . ARG A 1 219 ? -5.006 -6.442 -18.400 1.00 83.75 219 ARG A CA 1
ATOM 1652 C C . ARG A 1 219 ? -3.520 -6.796 -18.325 1.00 83.75 219 ARG A C 1
ATOM 1654 O O . ARG A 1 219 ? -2.785 -6.215 -17.544 1.00 83.75 219 ARG A O 1
ATOM 1661 N N . HIS A 1 220 ? -3.072 -7.727 -19.163 1.00 86.94 220 HIS A N 1
ATOM 1662 C CA . HIS A 1 220 ? -1.691 -8.225 -19.197 1.00 86.94 220 HIS A CA 1
ATOM 1663 C C . HIS A 1 220 ? -1.221 -9.000 -17.956 1.00 86.94 220 HIS A C 1
ATOM 1665 O O . HIS A 1 220 ? -0.098 -9.490 -18.001 1.00 86.94 220 HIS A O 1
ATOM 1671 N N . ALA A 1 221 ? -2.022 -9.164 -16.897 1.00 87.00 221 ALA A N 1
ATOM 1672 C CA . ALA A 1 221 ? -1.565 -9.770 -15.642 1.00 87.00 221 ALA A CA 1
ATOM 1673 C C . ALA A 1 221 ? -1.015 -11.197 -15.800 1.00 87.00 221 ALA A C 1
ATOM 1675 O O . ALA A 1 221 ? -0.078 -11.559 -15.102 1.00 87.00 221 ALA A O 1
ATOM 1676 N N . GLU A 1 222 ? -1.501 -11.972 -16.770 1.00 87.94 222 GLU A N 1
ATOM 1677 C CA . GLU A 1 222 ? -0.960 -13.304 -17.096 1.00 87.94 222 GLU A CA 1
ATOM 1678 C C . GLU A 1 222 ? 0.526 -13.274 -17.495 1.00 87.94 222 GLU A C 1
ATOM 1680 O O . GLU A 1 222 ? 1.256 -14.236 -17.279 1.00 87.94 222 GLU A O 1
ATOM 1685 N N . VAL A 1 223 ? 0.998 -12.159 -18.063 1.00 88.00 223 VAL A N 1
ATOM 1686 C CA . VAL A 1 223 ? 2.409 -11.989 -18.436 1.00 88.00 223 VAL A CA 1
ATOM 1687 C C . VAL A 1 223 ? 3.282 -11.870 -17.188 1.00 88.00 223 VAL A C 1
ATOM 1689 O O . VAL A 1 223 ? 4.433 -12.291 -17.234 1.00 88.00 223 VAL A O 1
ATOM 1692 N N . LEU A 1 224 ? 2.744 -11.358 -16.075 1.00 85.94 224 LEU A N 1
ATOM 1693 C CA . LEU A 1 224 ? 3.501 -11.068 -14.857 1.00 85.94 224 LEU A CA 1
ATOM 1694 C C . LEU A 1 224 ? 4.227 -12.300 -14.309 1.00 85.94 224 LEU A C 1
ATOM 1696 O O . LEU A 1 224 ? 5.391 -12.193 -13.952 1.00 85.94 224 LEU A O 1
ATOM 1700 N N . GLU A 1 225 ? 3.571 -13.463 -14.281 1.00 82.75 225 GLU A N 1
ATOM 1701 C CA . GLU A 1 225 ? 4.158 -14.698 -13.736 1.00 82.75 225 GLU A CA 1
ATOM 1702 C C . GLU A 1 225 ? 5.333 -15.223 -14.580 1.00 82.75 225 GLU A C 1
ATOM 1704 O O . GLU A 1 225 ? 6.160 -15.984 -14.087 1.00 82.75 225 GLU A O 1
ATOM 1709 N N . THR A 1 226 ? 5.420 -14.814 -15.850 1.00 86.19 226 THR A N 1
ATOM 1710 C CA . THR A 1 226 ? 6.446 -15.293 -16.795 1.00 86.19 226 THR A CA 1
ATOM 1711 C C . THR A 1 226 ? 7.518 -14.255 -17.108 1.00 86.19 226 THR A C 1
ATOM 1713 O O . THR A 1 226 ? 8.679 -14.605 -17.306 1.00 86.19 226 THR A O 1
ATOM 1716 N N . ASP A 1 227 ? 7.135 -12.981 -17.177 1.00 86.19 227 ASP A N 1
ATOM 1717 C CA . ASP A 1 227 ? 7.985 -11.867 -17.583 1.00 86.19 227 ASP A CA 1
ATOM 1718 C C . ASP A 1 227 ? 7.466 -10.553 -16.959 1.00 86.19 227 ASP A C 1
ATOM 1720 O O . ASP A 1 227 ? 6.758 -9.765 -17.608 1.00 86.19 227 ASP A O 1
ATOM 1724 N N . PRO A 1 228 ? 7.796 -10.295 -15.679 1.00 82.62 228 PRO A N 1
ATOM 1725 C CA . PRO A 1 228 ? 7.337 -9.097 -14.984 1.00 82.62 228 PRO A CA 1
ATOM 1726 C C . PRO A 1 228 ? 7.818 -7.789 -15.620 1.00 82.62 228 PRO A C 1
ATOM 1728 O O . PRO A 1 228 ? 7.109 -6.782 -15.615 1.00 82.62 228 PRO A O 1
ATOM 1731 N N . ALA A 1 229 ? 9.013 -7.804 -16.207 1.00 83.06 229 ALA A N 1
ATOM 1732 C CA . ALA A 1 229 ? 9.574 -6.680 -16.943 1.00 83.06 229 ALA A CA 1
ATOM 1733 C C . ALA A 1 229 ? 8.699 -6.343 -18.162 1.00 83.06 229 ALA A C 1
ATOM 1735 O O . ALA A 1 229 ? 8.234 -5.211 -18.320 1.00 83.06 229 ALA A O 1
ATOM 1736 N N . ARG A 1 230 ? 8.373 -7.334 -18.996 1.00 86.44 230 ARG A N 1
ATOM 1737 C CA . ARG A 1 230 ? 7.467 -7.132 -20.134 1.00 86.44 230 ARG A CA 1
ATOM 1738 C C . ARG A 1 230 ? 6.072 -6.703 -19.697 1.00 86.44 230 ARG A C 1
ATOM 1740 O O . ARG A 1 230 ? 5.495 -5.818 -20.332 1.00 86.44 230 ARG A O 1
ATOM 1747 N N . TRP A 1 231 ? 5.530 -7.298 -18.636 1.00 88.31 231 TRP A N 1
ATOM 1748 C CA . TRP A 1 231 ? 4.249 -6.881 -18.058 1.00 88.31 231 TRP A CA 1
ATOM 1749 C C . TRP A 1 231 ? 4.235 -5.382 -17.716 1.00 88.31 231 TRP A C 1
ATOM 1751 O O . TRP A 1 231 ? 3.284 -4.675 -18.071 1.00 88.31 231 TRP A O 1
ATOM 1761 N N . HIS A 1 232 ? 5.309 -4.890 -17.094 1.00 86.69 232 HIS A N 1
ATOM 1762 C CA . HIS A 1 232 ? 5.467 -3.486 -16.721 1.00 86.69 232 HIS A CA 1
ATOM 1763 C C . HIS A 1 232 ? 5.445 -2.567 -17.949 1.00 86.69 232 HIS A C 1
ATOM 1765 O O . HIS A 1 232 ? 4.672 -1.610 -18.009 1.00 86.69 232 HIS A O 1
ATOM 1771 N N . TRP A 1 233 ? 6.226 -2.886 -18.983 1.00 88.62 233 TRP A N 1
ATOM 1772 C CA . TRP A 1 233 ? 6.296 -2.060 -20.195 1.00 88.62 233 TRP A CA 1
ATOM 1773 C C . TRP A 1 233 ? 5.010 -2.078 -21.029 1.00 88.62 233 TRP A C 1
ATOM 1775 O O . TRP A 1 233 ? 4.666 -1.070 -21.654 1.00 88.62 233 TRP A O 1
ATOM 1785 N N . LEU A 1 234 ? 4.246 -3.175 -20.992 1.00 86.31 234 LEU A N 1
ATOM 1786 C CA . LEU A 1 234 ? 2.896 -3.215 -21.562 1.00 86.31 234 LEU A CA 1
ATOM 1787 C C . LEU A 1 234 ? 1.958 -2.223 -20.850 1.00 86.31 234 LEU A C 1
ATOM 1789 O O . LEU A 1 234 ? 1.242 -1.481 -21.525 1.00 86.31 234 LEU A O 1
ATOM 1793 N N . HIS A 1 235 ? 2.021 -2.145 -19.516 1.00 84.00 235 HIS A N 1
ATOM 1794 C CA . HIS A 1 235 ? 1.250 -1.178 -18.725 1.00 84.00 235 HIS A CA 1
ATOM 1795 C C . HIS A 1 235 ? 1.673 0.267 -18.975 1.00 84.00 235 HIS A C 1
ATOM 1797 O O . HIS A 1 235 ? 0.820 1.138 -19.151 1.00 84.00 235 HIS A O 1
ATOM 1803 N N . VAL A 1 236 ? 2.979 0.532 -19.047 1.00 84.06 236 VAL A N 1
ATOM 1804 C CA . VAL A 1 236 ? 3.501 1.867 -19.373 1.00 84.06 236 VAL A CA 1
ATOM 1805 C C . VAL A 1 236 ? 2.971 2.334 -20.727 1.00 84.06 236 VAL A C 1
ATOM 1807 O O . VAL A 1 236 ? 2.498 3.466 -20.837 1.00 84.06 236 VAL A O 1
ATOM 1810 N N . ARG A 1 237 ? 2.984 1.458 -21.740 1.00 83.81 237 ARG A N 1
ATOM 1811 C CA . ARG A 1 237 ? 2.464 1.764 -23.080 1.00 83.81 237 ARG A CA 1
ATOM 1812 C C . ARG A 1 237 ? 0.966 2.072 -23.067 1.00 83.81 237 ARG A C 1
ATOM 1814 O O . ARG A 1 237 ? 0.531 3.014 -23.725 1.00 83.81 237 ARG A O 1
ATOM 1821 N N . ASP A 1 238 ? 0.187 1.295 -22.322 1.00 83.44 238 ASP A N 1
ATOM 1822 C CA . ASP A 1 238 ? -1.245 1.545 -22.157 1.00 83.44 238 ASP A CA 1
ATOM 1823 C C . ASP A 1 238 ? -1.514 2.884 -21.465 1.00 83.44 238 ASP A C 1
ATOM 1825 O O . ASP A 1 238 ? -2.400 3.634 -21.877 1.00 83.44 238 ASP A O 1
ATOM 1829 N N . ARG A 1 239 ? -0.728 3.205 -20.433 1.00 79.00 239 ARG A N 1
ATOM 1830 C CA . ARG A 1 239 ? -0.871 4.438 -19.660 1.00 79.00 239 ARG A CA 1
ATOM 1831 C C . ARG A 1 239 ? -0.634 5.679 -20.523 1.00 79.00 239 ARG A C 1
ATOM 1833 O O . ARG A 1 239 ? -1.459 6.587 -20.527 1.00 79.00 239 ARG A O 1
ATOM 1840 N N . ILE A 1 240 ? 0.438 5.701 -21.314 1.00 79.25 240 ILE A N 1
ATOM 1841 C CA . ILE A 1 240 ? 0.797 6.862 -22.154 1.00 79.25 240 ILE A CA 1
ATOM 1842 C C . ILE A 1 240 ? -0.056 7.029 -23.417 1.00 79.25 240 ILE A C 1
ATOM 1844 O O . ILE A 1 240 ? 0.057 8.046 -24.116 1.00 79.25 240 ILE A O 1
ATOM 1848 N N . ALA A 1 241 ? -0.913 6.050 -23.726 1.00 79.88 241 ALA A N 1
ATOM 1849 C CA . ALA A 1 241 ? -1.957 6.222 -24.729 1.00 79.88 241 ALA A CA 1
ATOM 1850 C C . ALA A 1 241 ? -2.997 7.266 -24.280 1.00 79.88 241 ALA A C 1
ATOM 1852 O O . ALA A 1 241 ? -3.607 7.919 -25.126 1.00 79.88 241 ALA A O 1
ATOM 1853 N N . ASN A 1 242 ? -3.154 7.486 -22.968 1.00 79.94 242 ASN A N 1
ATOM 1854 C CA . ASN A 1 242 ? -3.967 8.573 -22.435 1.00 79.94 242 ASN A CA 1
ATOM 1855 C C . ASN A 1 242 ? -3.257 9.931 -22.646 1.00 79.94 242 ASN A C 1
ATOM 1857 O O . ASN A 1 242 ? -2.152 10.126 -22.135 1.00 79.94 242 ASN A O 1
ATOM 1861 N N . PRO A 1 243 ? -3.862 10.902 -23.358 1.00 78.00 243 PRO A N 1
ATOM 1862 C CA . PRO A 1 243 ? -3.263 12.223 -23.565 1.00 78.00 243 PRO A CA 1
ATOM 1863 C C . PRO A 1 243 ? -3.142 13.064 -22.286 1.00 78.00 243 PRO A C 1
ATOM 1865 O O . PRO A 1 243 ? -2.382 14.027 -22.278 1.00 78.00 243 PRO A O 1
ATOM 1868 N N . HIS A 1 244 ? -3.865 12.713 -21.220 1.00 80.94 244 HIS A N 1
ATOM 1869 C CA . HIS A 1 244 ? -3.814 13.400 -19.928 1.00 80.94 244 HIS A CA 1
ATOM 1870 C C . HIS A 1 244 ? -2.807 12.788 -18.944 1.00 80.94 244 HIS A C 1
ATOM 1872 O O . HIS A 1 244 ? -2.712 13.258 -17.811 1.00 80.94 244 HIS A O 1
ATOM 1878 N N . ASP A 1 245 ? -2.080 11.739 -19.338 1.00 83.31 245 ASP A N 1
ATOM 1879 C CA . ASP A 1 245 ? -1.057 11.147 -18.479 1.00 83.31 245 ASP A CA 1
ATOM 1880 C C . ASP A 1 245 ? 0.122 12.108 -18.257 1.00 83.31 245 ASP A C 1
ATOM 1882 O O . ASP A 1 245 ? 0.535 12.835 -19.162 1.00 83.31 245 ASP A O 1
ATOM 1886 N N . VAL A 1 246 ? 0.708 12.077 -17.058 1.00 81.12 246 VAL A N 1
ATOM 1887 C CA . VAL A 1 246 ? 1.836 12.950 -16.689 1.00 81.12 246 VAL A CA 1
ATOM 1888 C C . VAL A 1 246 ? 3.085 12.710 -17.540 1.00 81.12 246 VAL A C 1
ATOM 1890 O O . VAL A 1 246 ? 3.898 13.621 -17.684 1.00 81.12 246 VAL A O 1
ATOM 1893 N N . LEU A 1 247 ? 3.236 11.513 -18.121 1.00 84.94 247 LEU A N 1
ATOM 1894 C CA . LEU A 1 247 ? 4.325 11.173 -19.038 1.00 84.94 247 LEU A CA 1
ATOM 1895 C C . LEU A 1 247 ? 3.908 11.226 -20.515 1.00 84.94 247 LEU A C 1
ATOM 1897 O O . LEU A 1 247 ? 4.707 10.860 -21.377 1.00 84.94 247 LEU A O 1
ATOM 1901 N N . ALA A 1 248 ? 2.700 11.699 -20.847 1.00 85.94 248 ALA A N 1
ATOM 1902 C CA . ALA A 1 248 ? 2.261 11.837 -22.238 1.00 85.94 248 ALA A CA 1
ATOM 1903 C C . ALA A 1 248 ? 3.245 12.633 -23.131 1.00 85.94 248 ALA A C 1
ATOM 1905 O O . ALA A 1 248 ? 3.431 12.226 -24.282 1.00 85.94 248 ALA A O 1
ATOM 1906 N N . PRO A 1 249 ? 3.945 13.687 -22.649 1.00 89.06 249 PRO A N 1
ATOM 1907 C CA . PRO A 1 249 ? 4.980 14.371 -23.433 1.00 89.06 249 PRO A CA 1
ATOM 1908 C C . PRO A 1 249 ? 6.185 13.496 -23.822 1.00 89.06 249 PRO A C 1
ATOM 1910 O O . PRO A 1 249 ? 6.914 13.838 -24.745 1.00 89.06 249 PRO A O 1
ATOM 1913 N N . LEU A 1 250 ? 6.401 12.368 -23.138 1.00 91.25 250 LEU A N 1
ATOM 1914 C CA . LEU A 1 250 ? 7.503 11.431 -23.381 1.00 91.25 250 LEU A CA 1
ATOM 1915 C C . LEU A 1 250 ? 7.075 10.215 -24.218 1.00 91.25 250 LEU A C 1
ATOM 1917 O O . LEU A 1 250 ? 7.800 9.222 -24.272 1.00 91.25 250 LEU A O 1
ATOM 1921 N N . ARG A 1 251 ? 5.902 10.261 -24.865 1.00 91.38 251 ARG A N 1
ATOM 1922 C CA . ARG A 1 251 ? 5.304 9.102 -25.547 1.00 91.38 251 ARG A CA 1
ATOM 1923 C C . ARG A 1 251 ? 6.229 8.452 -26.576 1.00 91.38 251 ARG A C 1
ATOM 1925 O O . ARG A 1 251 ? 6.346 7.230 -26.585 1.00 91.38 251 ARG A O 1
ATOM 1932 N N . GLU A 1 252 ? 6.877 9.244 -27.428 1.00 93.12 252 GLU A N 1
ATOM 1933 C CA . GLU A 1 252 ? 7.777 8.717 -28.465 1.00 93.12 252 GLU A CA 1
ATOM 1934 C C . GLU A 1 252 ? 9.012 8.044 -27.859 1.00 93.12 252 GLU A C 1
ATOM 1936 O O . GLU A 1 252 ? 9.379 6.942 -28.267 1.00 93.12 252 GLU A O 1
ATOM 1941 N N . LEU A 1 253 ? 9.606 8.662 -26.834 1.00 94.88 253 LEU A N 1
ATOM 1942 C CA . LEU A 1 253 ? 10.723 8.080 -26.095 1.00 94.88 253 LEU A CA 1
ATOM 1943 C C . LEU A 1 253 ? 10.330 6.768 -25.416 1.00 94.88 253 LEU A C 1
ATOM 1945 O O . LEU A 1 253 ? 11.036 5.775 -25.552 1.00 94.88 253 LEU A O 1
ATOM 1949 N N . LEU A 1 254 ? 9.190 6.733 -24.729 1.00 93.06 254 LEU A N 1
ATOM 1950 C CA . LEU A 1 254 ? 8.705 5.525 -24.064 1.00 93.06 254 LEU A CA 1
ATOM 1951 C C . LEU A 1 254 ? 8.383 4.400 -25.052 1.00 93.06 254 LEU A C 1
ATOM 1953 O O . LEU A 1 254 ? 8.680 3.243 -24.767 1.00 93.06 254 LEU A O 1
ATOM 1957 N N . ALA A 1 255 ? 7.835 4.723 -26.226 1.00 92.19 255 ALA A N 1
ATOM 1958 C CA . ALA A 1 255 ? 7.598 3.743 -27.283 1.00 92.19 255 ALA A CA 1
ATOM 1959 C C . ALA A 1 255 ? 8.904 3.160 -27.853 1.00 92.19 255 ALA A C 1
ATOM 1961 O O . ALA A 1 255 ? 8.936 1.978 -28.204 1.00 92.19 255 ALA A O 1
ATOM 1962 N N . ALA A 1 256 ? 9.969 3.965 -27.933 1.00 94.56 256 ALA A N 1
ATOM 1963 C CA . ALA A 1 256 ? 11.295 3.503 -28.338 1.00 94.56 256 ALA A CA 1
ATOM 1964 C C . ALA A 1 256 ? 11.961 2.649 -27.243 1.00 94.56 256 ALA A C 1
ATOM 1966 O O . ALA A 1 256 ? 12.461 1.563 -27.525 1.00 94.56 256 ALA A O 1
ATOM 1967 N N . LEU A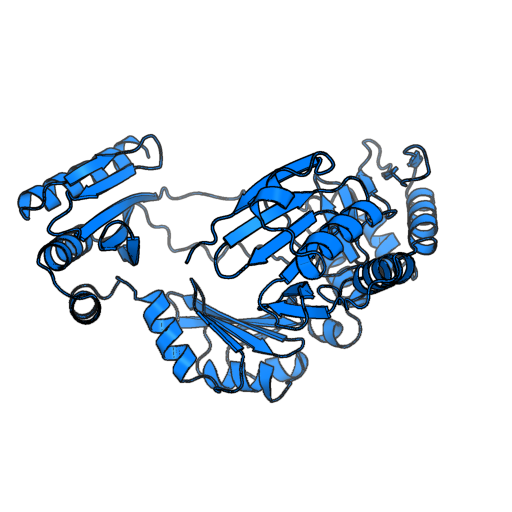 1 257 ? 11.901 3.085 -25.982 1.00 94.81 257 LEU A N 1
ATOM 1968 C CA . LEU A 1 257 ? 12.464 2.352 -24.842 1.00 94.81 257 LEU A CA 1
ATOM 1969 C C . LEU A 1 257 ? 11.748 1.021 -24.587 1.00 94.81 257 LEU A C 1
ATOM 1971 O O . LEU A 1 257 ? 12.402 0.043 -24.247 1.00 94.81 257 LEU A O 1
ATOM 1975 N N . ALA A 1 258 ? 10.440 0.935 -24.840 1.00 91.31 258 ALA A N 1
ATOM 1976 C CA . ALA A 1 258 ? 9.688 -0.319 -24.755 1.00 91.31 258 ALA A CA 1
ATOM 1977 C C . ALA A 1 258 ? 10.127 -1.382 -25.787 1.00 91.31 258 ALA A C 1
ATOM 1979 O O . ALA A 1 258 ? 9.706 -2.533 -25.690 1.00 91.31 258 ALA A O 1
ATOM 1980 N N . GLN A 1 259 ? 10.940 -1.008 -26.782 1.00 92.25 259 GLN A N 1
ATOM 1981 C CA . GLN A 1 259 ? 11.549 -1.920 -27.759 1.00 92.25 259 GLN A CA 1
ATOM 1982 C C . GLN A 1 259 ? 13.026 -2.209 -27.450 1.00 92.25 259 GLN A C 1
ATOM 1984 O O . GLN A 1 259 ? 13.632 -3.062 -28.097 1.00 92.25 259 GLN A O 1
ATOM 1989 N N . SER A 1 260 ? 13.614 -1.506 -26.479 1.00 94.56 260 SER A N 1
ATOM 1990 C CA . SER A 1 260 ? 15.015 -1.667 -26.106 1.00 94.56 260 SER A CA 1
ATOM 1991 C C . SER A 1 260 ? 15.199 -2.898 -25.217 1.00 94.56 260 SER A C 1
ATOM 1993 O O . SER A 1 260 ? 14.663 -2.915 -24.111 1.00 94.56 260 SER A O 1
ATOM 1995 N N . PRO A 1 261 ? 16.036 -3.881 -25.601 1.00 92.75 261 PRO A N 1
ATOM 1996 C CA . PRO A 1 261 ? 16.310 -5.049 -24.762 1.00 92.75 261 PRO A CA 1
ATOM 1997 C C . PRO A 1 261 ? 17.072 -4.701 -23.474 1.00 92.75 261 PRO A C 1
ATOM 1999 O O . PRO A 1 261 ? 17.163 -5.528 -22.568 1.00 92.75 261 PRO A O 1
ATOM 2002 N N . ILE A 1 262 ? 17.654 -3.500 -23.389 1.00 94.06 262 ILE A N 1
ATOM 2003 C CA . ILE A 1 262 ? 18.339 -3.013 -22.190 1.00 94.06 262 ILE A CA 1
ATOM 2004 C C . ILE A 1 262 ? 17.327 -2.328 -21.278 1.00 94.06 262 ILE A C 1
ATOM 2006 O O . ILE A 1 262 ? 17.214 -2.703 -20.110 1.00 94.06 262 ILE A O 1
ATOM 2010 N N . ALA A 1 263 ? 16.570 -1.360 -21.806 1.00 93.38 263 ALA A N 1
ATOM 2011 C CA . ALA A 1 263 ? 15.632 -0.593 -20.995 1.00 93.38 263 ALA A CA 1
ATOM 2012 C C . ALA A 1 263 ? 14.492 -1.459 -20.459 1.00 93.38 263 ALA A C 1
ATOM 2014 O O . ALA A 1 263 ? 14.104 -1.298 -19.302 1.00 93.38 263 ALA A O 1
ATOM 2015 N N . THR A 1 264 ? 14.014 -2.428 -21.250 1.00 92.25 264 THR A N 1
ATOM 2016 C CA . THR A 1 264 ? 12.890 -3.272 -20.838 1.00 92.25 264 THR A CA 1
ATOM 2017 C C . THR A 1 264 ? 13.198 -4.191 -19.667 1.00 92.25 264 THR A C 1
ATOM 2019 O O . THR A 1 264 ? 12.272 -4.730 -19.078 1.00 92.25 264 THR A O 1
ATOM 2022 N N . ARG A 1 265 ? 14.473 -4.370 -19.304 1.00 91.00 265 ARG A N 1
ATOM 2023 C CA . ARG A 1 265 ? 14.867 -5.147 -18.120 1.00 91.00 265 ARG A CA 1
ATOM 2024 C C . ARG A 1 265 ? 14.550 -4.416 -16.819 1.00 91.00 265 ARG A C 1
ATOM 2026 O O . ARG A 1 265 ? 14.408 -5.070 -15.796 1.00 91.00 265 ARG A O 1
ATOM 2033 N N . PHE A 1 266 ? 14.472 -3.088 -16.856 1.00 91.62 266 PHE A N 1
ATOM 2034 C CA . PHE A 1 266 ? 14.213 -2.241 -15.698 1.00 91.62 266 PHE A CA 1
ATOM 2035 C C . PHE A 1 266 ? 12.739 -1.852 -15.613 1.00 91.62 266 PHE A C 1
ATOM 2037 O O . PHE A 1 266 ? 11.978 -1.965 -16.578 1.00 91.62 266 PHE A O 1
ATOM 2044 N N . TYR A 1 267 ? 12.360 -1.339 -14.449 1.00 89.25 267 TYR A N 1
ATOM 2045 C CA . TYR A 1 267 ? 11.048 -0.768 -14.192 1.00 89.25 267 TYR A CA 1
ATOM 2046 C C . TYR A 1 267 ? 11.123 0.751 -14.290 1.00 89.25 267 TYR A C 1
ATOM 2048 O O . TYR A 1 267 ? 12.198 1.349 -14.246 1.00 89.25 267 TYR A O 1
ATOM 2056 N N . SER A 1 268 ? 9.972 1.393 -14.438 1.00 89.44 268 SER A N 1
ATOM 2057 C CA . SER A 1 268 ? 9.876 2.837 -14.613 1.00 89.44 268 SER A CA 1
ATOM 2058 C C . SER A 1 268 ? 8.768 3.425 -13.763 1.00 89.44 268 SER A C 1
ATOM 2060 O O . SER A 1 268 ? 7.682 2.857 -13.660 1.00 89.44 268 SER A O 1
ATOM 2062 N N . TYR A 1 269 ? 8.981 4.624 -13.255 1.00 84.38 269 TYR A N 1
ATOM 2063 C CA . TYR A 1 269 ? 7.971 5.364 -12.516 1.00 84.38 269 TYR A CA 1
ATOM 2064 C C . TYR A 1 269 ? 7.999 6.836 -12.931 1.00 84.38 269 TYR A C 1
ATOM 2066 O O . TYR A 1 269 ? 8.843 7.260 -13.721 1.00 84.38 269 TYR A O 1
ATOM 2074 N N . SER A 1 270 ? 7.019 7.607 -12.466 1.00 82.00 270 SER A N 1
ATOM 2075 C CA . SER A 1 270 ? 6.957 9.045 -12.724 1.00 82.00 270 SER A CA 1
ATOM 2076 C C . SER A 1 270 ? 7.190 9.832 -11.442 1.00 82.00 270 SER A C 1
ATOM 2078 O O . SER A 1 270 ? 6.488 9.593 -10.459 1.00 82.00 270 SER A O 1
ATOM 2080 N N . SER A 1 271 ? 8.088 10.814 -11.479 1.00 77.19 271 SER A N 1
ATOM 2081 C CA . SER A 1 271 ? 8.285 11.796 -10.405 1.00 77.19 271 SER A CA 1
ATOM 2082 C C . SER A 1 271 ? 8.201 13.201 -10.986 1.00 77.19 271 SER A C 1
ATOM 2084 O O . SER A 1 271 ? 8.941 13.521 -11.906 1.00 77.19 271 SER A O 1
ATOM 2086 N N . LEU A 1 272 ? 7.270 14.038 -10.512 1.00 76.81 272 LEU A N 1
ATOM 2087 C CA . LEU A 1 272 ? 7.124 15.438 -10.954 1.00 76.81 272 LEU A CA 1
ATOM 2088 C C . LEU A 1 272 ? 7.180 15.627 -12.492 1.00 76.81 272 LEU A C 1
ATOM 2090 O O . LEU A 1 272 ? 7.872 16.515 -12.981 1.00 76.81 272 LEU A O 1
ATOM 2094 N N . SER A 1 273 ? 6.452 14.801 -13.261 1.00 77.75 273 SER A N 1
ATOM 2095 C CA . SER A 1 273 ? 6.435 14.747 -14.748 1.00 77.75 273 SER A CA 1
ATOM 2096 C C . SER A 1 273 ? 7.708 14.234 -15.446 1.00 77.75 273 SER A C 1
ATOM 2098 O O . SER A 1 273 ? 7.808 14.276 -16.672 1.00 77.75 273 SER A O 1
ATOM 2100 N N . GLN A 1 274 ? 8.664 13.708 -14.687 1.00 85.31 274 GLN A N 1
ATOM 2101 C CA . GLN A 1 274 ? 9.869 13.059 -15.195 1.00 85.31 274 GLN A CA 1
ATOM 2102 C C . GLN A 1 274 ? 9.660 11.548 -15.280 1.00 85.31 274 GLN A C 1
ATOM 2104 O O . GLN A 1 274 ? 8.983 10.958 -14.435 1.00 85.31 274 GLN A O 1
ATOM 2109 N N . LEU A 1 275 ? 10.258 10.928 -16.294 1.00 91.06 275 LEU A N 1
ATOM 2110 C CA . LEU A 1 275 ? 10.426 9.484 -16.374 1.00 91.06 275 LEU A CA 1
ATOM 2111 C C . LEU A 1 275 ? 11.666 9.094 -15.573 1.00 91.06 275 LEU A C 1
ATOM 2113 O O . LEU A 1 275 ? 12.772 9.519 -15.900 1.00 91.06 275 LEU A O 1
ATOM 2117 N N . CYS A 1 276 ? 11.467 8.253 -14.569 1.00 90.38 276 CYS A N 1
ATOM 2118 C CA . CYS A 1 276 ? 12.530 7.674 -13.762 1.00 90.38 276 CYS A CA 1
ATOM 2119 C C . CYS A 1 276 ? 12.554 6.155 -13.946 1.00 90.38 276 CYS A C 1
ATOM 2121 O O . CYS A 1 276 ? 11.553 5.550 -14.348 1.00 90.38 276 CYS A O 1
ATOM 2123 N N . PHE A 1 277 ? 13.683 5.540 -13.614 1.00 91.31 277 PHE A N 1
ATOM 2124 C CA . PHE A 1 277 ? 13.878 4.094 -13.661 1.00 91.31 277 PHE A CA 1
ATOM 2125 C C . PHE A 1 277 ? 14.118 3.529 -12.269 1.00 91.31 277 PHE A C 1
ATOM 2127 O O . PHE A 1 277 ? 14.642 4.224 -11.413 1.00 91.31 277 PHE A O 1
ATOM 2134 N N . SER A 1 278 ? 13.770 2.262 -12.070 1.00 87.75 278 SER A N 1
ATOM 2135 C CA . SER A 1 278 ? 14.109 1.495 -10.874 1.00 87.75 278 SER A CA 1
ATOM 2136 C C . SER A 1 278 ? 14.549 0.084 -11.258 1.00 87.75 278 SER A C 1
ATOM 2138 O O . SER A 1 278 ? 14.039 -0.508 -12.217 1.00 87.75 278 SER A O 1
ATOM 2140 N N . ALA A 1 279 ? 15.485 -0.476 -10.496 1.00 86.69 279 ALA A N 1
ATOM 2141 C CA . ALA A 1 279 ? 15.821 -1.893 -10.563 1.00 86.69 279 ALA A CA 1
ATOM 2142 C C . ALA A 1 279 ? 14.746 -2.783 -9.906 1.00 86.69 279 ALA A C 1
ATOM 2144 O O . ALA A 1 279 ? 14.717 -3.980 -10.168 1.00 86.69 279 ALA A O 1
ATOM 2145 N N . SER A 1 280 ? 13.836 -2.219 -9.103 1.00 81.69 280 SER A N 1
ATOM 2146 C CA . SER A 1 280 ? 12.740 -2.940 -8.445 1.00 81.69 280 SER A CA 1
ATOM 2147 C C . SER A 1 280 ? 11.380 -2.559 -9.026 1.00 81.69 280 SER A C 1
ATOM 2149 O O . SER A 1 280 ? 11.095 -1.386 -9.267 1.00 81.69 280 SER A O 1
ATOM 2151 N N . SER A 1 281 ? 10.496 -3.547 -9.173 1.00 74.88 281 SER A N 1
ATOM 2152 C CA . SER A 1 281 ? 9.094 -3.307 -9.539 1.00 74.88 281 SER A CA 1
ATOM 2153 C C . SER A 1 281 ? 8.251 -2.681 -8.423 1.00 74.88 281 SER A C 1
ATOM 2155 O O . SER A 1 281 ? 7.187 -2.139 -8.712 1.00 74.88 281 SER A O 1
ATOM 2157 N N . HIS A 1 282 ? 8.711 -2.745 -7.170 1.00 70.00 282 HIS A N 1
ATOM 2158 C CA . HIS A 1 282 ? 7.937 -2.372 -5.978 1.00 70.00 282 HIS A CA 1
ATOM 2159 C C . HIS A 1 282 ? 8.516 -1.169 -5.227 1.00 70.00 282 HIS A C 1
ATOM 2161 O O . HIS A 1 282 ? 7.784 -0.434 -4.570 1.00 70.00 282 HIS A O 1
ATOM 2167 N N . HIS A 1 283 ? 9.821 -0.920 -5.358 1.00 71.81 283 HIS A N 1
ATOM 2168 C CA . HIS A 1 283 ? 10.475 0.233 -4.747 1.00 71.81 283 HIS A CA 1
ATOM 2169 C C . HIS A 1 283 ? 10.999 1.181 -5.828 1.00 71.81 283 HIS A C 1
ATOM 2171 O O . HIS A 1 283 ? 12.023 0.887 -6.449 1.00 71.81 283 HIS A O 1
ATOM 2177 N N . PRO A 1 284 ? 10.344 2.334 -6.062 1.00 70.44 284 PRO A N 1
ATOM 2178 C CA . PRO A 1 284 ? 10.807 3.292 -7.065 1.00 70.44 284 PRO A CA 1
ATOM 2179 C C . PRO A 1 284 ? 12.199 3.854 -6.738 1.00 70.44 284 PRO A C 1
ATOM 2181 O O . PRO A 1 284 ? 12.914 4.236 -7.647 1.00 70.44 284 PRO A O 1
ATOM 2184 N N . TRP A 1 285 ? 12.612 3.823 -5.470 1.00 71.56 285 TRP A N 1
ATOM 2185 C CA . TRP A 1 285 ? 13.878 4.377 -4.975 1.00 71.56 285 TRP A CA 1
ATOM 2186 C C . TRP A 1 285 ? 15.098 3.463 -5.161 1.00 71.56 285 TRP A C 1
ATOM 2188 O O . TRP A 1 285 ? 16.197 3.814 -4.743 1.00 71.56 285 TRP A O 1
ATOM 2198 N N . VAL A 1 286 ? 14.945 2.283 -5.779 1.00 72.81 286 VAL A N 1
ATOM 2199 C CA . VAL A 1 286 ? 16.103 1.481 -6.229 1.00 72.81 286 VAL A CA 1
ATOM 2200 C C . VAL A 1 286 ? 16.588 2.035 -7.571 1.00 72.81 286 VAL A C 1
ATOM 2202 O O . VAL A 1 286 ? 16.651 1.338 -8.585 1.00 72.81 286 VAL A O 1
ATOM 2205 N N . ASP A 1 287 ? 16.859 3.336 -7.572 1.00 77.56 287 ASP A N 1
ATOM 2206 C CA . ASP A 1 287 ? 17.117 4.179 -8.735 1.00 77.56 287 ASP A CA 1
ATOM 2207 C C . ASP A 1 287 ? 18.493 4.849 -8.694 1.00 77.56 287 ASP A C 1
ATOM 2209 O O . ASP A 1 287 ? 18.829 5.644 -9.574 1.00 77.56 287 ASP A O 1
ATOM 2213 N N . ALA A 1 288 ? 19.316 4.491 -7.704 1.00 78.00 288 ALA A N 1
ATOM 2214 C CA . ALA A 1 288 ? 20.696 4.933 -7.623 1.00 78.00 288 ALA A CA 1
ATOM 2215 C C . ALA A 1 288 ? 21.418 4.653 -8.952 1.00 78.00 288 ALA A C 1
ATOM 2217 O O . ALA A 1 288 ? 21.427 3.528 -9.453 1.00 78.00 288 ALA A O 1
ATOM 2218 N N . ASP A 1 289 ? 22.026 5.698 -9.512 1.00 83.06 289 ASP A N 1
ATOM 2219 C CA . ASP A 1 289 ? 22.761 5.682 -10.787 1.00 83.06 289 ASP A CA 1
ATOM 2220 C C . ASP A 1 289 ? 21.898 5.457 -12.040 1.00 83.06 289 ASP A C 1
ATOM 2222 O O . ASP A 1 289 ? 22.441 5.344 -13.142 1.00 83.06 289 ASP A O 1
ATOM 2226 N N . LEU A 1 290 ? 20.567 5.413 -11.913 1.00 90.50 290 LEU A N 1
ATOM 2227 C CA . LEU A 1 290 ? 19.660 5.235 -13.044 1.00 90.50 290 LEU A CA 1
ATOM 2228 C C . LEU A 1 290 ? 19.271 6.585 -13.676 1.00 90.50 290 LEU A C 1
ATOM 2230 O O . LEU A 1 290 ? 19.299 7.625 -13.014 1.00 90.50 290 LEU A O 1
ATOM 2234 N N . PRO A 1 291 ? 18.937 6.607 -14.980 1.00 93.00 291 PRO A N 1
ATOM 2235 C CA . PRO A 1 291 ? 18.671 7.856 -15.676 1.00 93.00 291 PRO A CA 1
ATOM 2236 C C . PRO A 1 291 ? 17.318 8.458 -15.280 1.00 93.00 291 PRO A C 1
ATOM 2238 O O . PRO A 1 291 ? 16.327 7.747 -15.094 1.00 93.00 291 PRO A O 1
ATOM 2241 N N . VAL A 1 292 ? 17.268 9.790 -15.255 1.00 92.06 292 VAL A N 1
ATOM 2242 C CA . VAL A 1 292 ? 16.037 10.577 -15.094 1.00 92.06 292 VAL A CA 1
ATOM 2243 C C . VAL A 1 292 ? 15.832 11.430 -16.339 1.00 92.06 292 VAL A C 1
ATOM 2245 O O . VAL A 1 292 ? 16.760 12.084 -16.816 1.00 92.06 292 VAL A O 1
ATOM 2248 N N . ILE A 1 293 ? 14.619 11.422 -16.892 1.00 94.94 293 ILE A N 1
ATOM 2249 C CA . ILE A 1 293 ? 14.315 12.093 -18.153 1.00 94.94 293 ILE A CA 1
ATOM 2250 C C . ILE A 1 293 ? 13.156 13.063 -17.976 1.00 94.94 293 ILE A C 1
ATOM 2252 O O . ILE A 1 293 ? 12.045 12.668 -17.624 1.00 94.94 293 ILE A O 1
ATOM 2256 N N . ALA A 1 294 ? 13.400 14.332 -18.292 1.00 92.75 294 ALA A N 1
ATOM 2257 C CA . ALA A 1 294 ? 12.374 15.364 -18.338 1.00 92.75 294 ALA A CA 1
ATOM 2258 C C . ALA A 1 294 ? 12.013 15.726 -19.791 1.00 92.75 294 ALA A C 1
ATOM 2260 O O . ALA A 1 294 ? 12.890 15.735 -20.667 1.00 92.75 294 ALA A O 1
ATOM 2261 N N . PRO A 1 295 ? 10.741 16.064 -20.073 1.00 91.56 295 PRO A N 1
ATOM 2262 C CA . PRO A 1 295 ? 10.354 16.565 -21.385 1.00 91.56 295 PRO A CA 1
ATOM 2263 C C . PRO A 1 295 ? 10.936 17.965 -21.630 1.00 91.56 295 PRO A C 1
ATOM 2265 O O . PRO A 1 295 ? 10.847 18.860 -20.787 1.00 91.56 295 PRO A O 1
ATOM 2268 N N . GLY A 1 296 ? 11.534 18.165 -22.802 1.00 88.50 296 GLY A N 1
ATOM 2269 C CA . GLY A 1 296 ? 11.971 19.469 -23.294 1.00 88.50 296 GLY A CA 1
ATOM 2270 C C . GLY A 1 296 ? 10.837 20.247 -23.971 1.00 88.50 296 GLY A C 1
ATOM 2271 O O . GLY A 1 296 ? 9.788 19.703 -24.301 1.00 88.50 296 GLY A O 1
ATOM 2272 N N . ARG A 1 297 ? 11.054 21.549 -24.204 1.00 80.62 297 ARG A N 1
ATOM 2273 C CA . ARG A 1 297 ? 10.045 22.449 -24.806 1.00 80.62 297 ARG A CA 1
ATOM 2274 C C . ARG A 1 297 ? 9.882 22.284 -26.323 1.00 80.62 297 ARG A C 1
ATOM 2276 O O . ARG A 1 297 ? 8.835 22.630 -26.850 1.00 80.62 297 ARG A O 1
ATOM 2283 N N . ASP A 1 298 ? 10.880 21.704 -26.989 1.00 84.75 298 ASP A N 1
ATOM 2284 C CA . ASP A 1 298 ? 10.991 21.667 -28.456 1.00 84.75 298 ASP A CA 1
ATOM 2285 C C . ASP A 1 298 ? 10.997 20.225 -29.002 1.00 84.75 298 ASP A C 1
ATOM 2287 O O . ASP A 1 298 ? 11.728 19.908 -29.937 1.00 84.75 298 ASP A O 1
ATOM 2291 N N . GLY A 1 299 ? 10.282 19.304 -28.342 1.00 83.06 299 GLY A N 1
ATOM 2292 C CA . GLY A 1 299 ? 10.324 17.867 -28.674 1.00 83.06 299 GLY A CA 1
ATOM 2293 C C . GLY A 1 299 ? 11.665 17.188 -28.354 1.00 83.06 299 GLY A C 1
ATOM 2294 O O . GLY A 1 299 ? 11.936 16.075 -28.799 1.00 83.06 299 GLY A O 1
ATOM 2295 N N . THR A 1 300 ? 12.522 17.869 -27.592 1.00 93.75 300 THR A N 1
ATOM 2296 C CA . THR A 1 300 ? 13.783 17.336 -27.067 1.00 93.75 300 THR A CA 1
ATOM 2297 C C . THR A 1 300 ? 13.574 16.694 -25.701 1.00 93.75 300 THR A C 1
ATOM 2299 O O . THR A 1 300 ? 12.559 16.910 -25.043 1.00 93.75 300 THR A O 1
ATOM 2302 N N . TYR A 1 301 ? 14.557 15.924 -25.256 1.00 96.00 301 TYR A N 1
ATOM 2303 C CA . TYR A 1 301 ? 14.574 15.247 -23.967 1.00 96.00 301 TYR A CA 1
ATOM 2304 C C . TYR A 1 301 ? 15.756 15.767 -23.164 1.00 96.00 301 TYR A C 1
ATOM 2306 O O . TYR A 1 301 ? 16.853 15.903 -23.707 1.00 96.00 301 TYR A O 1
ATOM 2314 N N . LEU A 1 302 ? 15.537 16.072 -21.890 1.00 95.25 302 LEU A N 1
ATOM 2315 C CA . LEU A 1 302 ? 16.615 16.376 -20.959 1.00 95.25 302 LEU A CA 1
ATOM 2316 C C . LEU A 1 302 ? 16.925 15.104 -20.173 1.00 95.25 302 LEU A C 1
ATOM 2318 O O . LEU A 1 302 ? 16.117 14.687 -19.345 1.00 95.25 302 LEU A O 1
ATOM 2322 N N . VAL A 1 303 ? 18.061 14.479 -20.476 1.00 94.88 303 VAL A N 1
ATOM 2323 C CA . VAL A 1 303 ? 18.505 13.239 -19.831 1.00 94.88 303 VAL A CA 1
ATOM 2324 C C . VAL A 1 303 ? 19.541 13.585 -18.770 1.00 94.88 303 VAL A C 1
ATOM 2326 O O . VAL A 1 303 ? 20.588 14.154 -19.080 1.00 94.88 303 VAL A O 1
ATOM 2329 N N . HIS A 1 304 ? 19.233 13.231 -17.528 1.00 90.56 304 HIS A N 1
ATOM 2330 C CA . HIS A 1 304 ? 20.124 13.318 -16.381 1.00 90.56 304 HIS A CA 1
ATOM 2331 C C . HIS A 1 304 ? 20.698 11.924 -16.108 1.00 90.56 304 HIS A C 1
ATOM 2333 O O . HIS A 1 304 ? 19.949 10.992 -15.808 1.00 90.56 304 HIS A O 1
ATOM 2339 N N . ASP A 1 305 ? 22.014 11.775 -16.219 1.00 84.75 305 ASP A N 1
ATOM 2340 C CA . ASP A 1 305 ? 22.764 10.669 -15.625 1.00 84.75 305 ASP A CA 1
ATOM 2341 C C . ASP A 1 305 ? 23.532 11.184 -14.401 1.00 84.75 305 ASP A C 1
ATOM 2343 O O . ASP A 1 305 ? 23.785 12.379 -14.275 1.00 84.75 305 ASP A O 1
ATOM 2347 N N . ARG A 1 306 ? 23.861 10.304 -13.450 1.00 68.44 306 ARG A N 1
ATOM 2348 C CA . ARG A 1 306 ? 24.539 10.730 -12.213 1.00 68.44 306 ARG A CA 1
ATOM 2349 C C . ARG A 1 306 ? 25.946 11.273 -12.472 1.00 68.44 306 ARG A C 1
ATOM 2351 O O . ARG A 1 306 ? 26.366 12.219 -11.815 1.00 68.44 306 ARG A O 1
ATOM 2358 N N . ASP A 1 307 ? 26.662 10.653 -13.405 1.00 67.88 307 ASP A N 1
ATOM 2359 C CA . ASP A 1 307 ? 28.085 10.914 -13.652 1.00 67.88 307 ASP A CA 1
ATOM 2360 C C . ASP A 1 307 ? 28.334 12.003 -14.711 1.00 67.88 307 ASP A C 1
ATOM 2362 O O . ASP A 1 307 ? 29.487 12.293 -15.035 1.00 67.88 307 ASP A O 1
ATOM 2366 N N . GLY A 1 308 ? 27.278 12.586 -15.287 1.00 69.56 308 GLY A N 1
ATOM 2367 C CA . GLY A 1 308 ? 27.382 13.542 -16.382 1.00 69.56 308 GLY A CA 1
ATOM 2368 C C . GLY A 1 308 ? 26.501 14.771 -16.199 1.00 69.56 308 GLY A C 1
ATOM 2369 O O . GLY A 1 308 ? 25.529 14.791 -15.449 1.00 69.56 308 GLY A O 1
ATOM 2370 N N . GLU A 1 309 ? 26.851 15.831 -16.923 1.00 82.44 309 GLU A N 1
ATOM 2371 C CA . GLU A 1 309 ? 25.999 17.013 -17.010 1.00 82.44 309 GLU A CA 1
ATOM 2372 C C . GLU A 1 309 ? 24.696 16.666 -17.752 1.00 82.44 309 GLU A C 1
ATOM 2374 O O . GLU A 1 309 ? 24.749 15.941 -18.762 1.00 82.44 309 GLU A O 1
ATOM 2379 N N . PRO A 1 310 ? 23.539 17.198 -17.311 1.00 88.81 310 PRO A N 1
ATOM 2380 C CA . PRO A 1 310 ? 22.269 16.998 -17.996 1.00 88.81 310 PRO A CA 1
ATOM 2381 C C . PRO A 1 310 ? 22.371 17.387 -19.474 1.00 88.81 310 PRO A C 1
ATOM 2383 O O . PRO A 1 310 ? 22.747 18.512 -19.809 1.00 88.81 310 PRO A O 1
ATOM 2386 N N . GLU A 1 311 ? 22.010 16.477 -20.379 1.00 91.94 311 GLU A N 1
ATOM 2387 C CA . GLU A 1 311 ? 22.075 16.730 -21.823 1.00 91.94 311 GLU A CA 1
ATOM 2388 C C . GLU A 1 311 ? 20.680 16.859 -22.411 1.00 91.94 311 GLU A C 1
ATOM 2390 O O . GLU A 1 311 ? 19.829 15.975 -22.281 1.00 91.94 311 GLU A O 1
ATOM 2395 N N . ARG A 1 312 ? 20.468 17.964 -23.126 1.00 94.12 312 ARG A N 1
ATOM 2396 C CA . ARG A 1 312 ? 19.304 18.133 -23.986 1.00 94.12 312 ARG A CA 1
ATOM 2397 C C . ARG A 1 312 ? 19.588 17.504 -25.343 1.00 94.12 312 ARG A C 1
ATOM 2399 O O . ARG A 1 312 ? 20.474 17.961 -26.060 1.00 94.12 312 ARG A O 1
ATOM 2406 N N . CYS A 1 313 ? 18.811 16.498 -25.717 1.00 95.38 313 CYS A N 1
ATOM 2407 C CA . CYS A 1 313 ? 19.039 15.741 -26.940 1.00 95.38 313 CYS A CA 1
ATOM 2408 C C . CYS A 1 313 ? 17.734 15.316 -27.634 1.00 95.38 313 CYS A C 1
ATOM 2410 O O . CYS A 1 313 ? 16.645 15.403 -27.070 1.00 95.38 313 CYS A O 1
ATOM 2412 N N . GLY A 1 314 ? 17.833 14.907 -28.902 1.00 96.38 314 GLY A N 1
ATOM 2413 C CA . GLY A 1 314 ? 16.712 14.328 -29.652 1.00 96.38 314 GLY A CA 1
ATOM 2414 C C . GLY A 1 314 ? 16.494 12.844 -29.332 1.00 96.38 314 GLY A C 1
ATOM 2415 O O . GLY A 1 314 ? 17.330 12.217 -28.684 1.00 96.38 314 GLY A O 1
ATOM 2416 N N . LEU A 1 315 ? 15.401 12.266 -29.842 1.00 96.31 315 LEU A N 1
ATOM 2417 C CA . LEU A 1 315 ? 14.932 10.906 -29.521 1.00 96.31 315 LEU A CA 1
ATOM 2418 C C . LEU A 1 315 ? 16.027 9.829 -29.564 1.00 96.31 315 LEU A C 1
ATOM 2420 O O . LEU A 1 315 ? 16.256 9.148 -28.570 1.00 96.31 315 LEU A O 1
ATOM 2424 N N . ARG A 1 316 ? 16.733 9.696 -30.695 1.00 96.81 316 ARG A N 1
ATOM 2425 C CA . ARG A 1 316 ? 17.768 8.661 -30.873 1.00 96.81 316 ARG A CA 1
ATOM 2426 C C . ARG A 1 316 ? 18.867 8.762 -29.813 1.00 96.81 316 ARG A C 1
ATOM 2428 O O . ARG A 1 316 ? 19.232 7.766 -29.203 1.00 96.81 316 ARG A O 1
ATOM 2435 N N . ARG A 1 317 ? 19.361 9.979 -29.576 1.00 96.12 317 ARG A N 1
ATOM 2436 C CA . ARG A 1 317 ? 20.436 10.238 -28.615 1.00 96.12 317 ARG A CA 1
ATOM 2437 C C . ARG A 1 317 ? 19.971 10.030 -27.171 1.00 96.12 317 ARG A C 1
ATOM 2439 O O . ARG A 1 317 ? 20.742 9.527 -26.361 1.00 96.12 317 ARG A O 1
ATOM 2446 N N . ALA A 1 318 ? 18.715 10.363 -26.871 1.00 96.50 318 ALA A N 1
ATOM 2447 C CA . ALA A 1 318 ? 18.116 10.103 -25.568 1.00 96.50 318 ALA A CA 1
ATOM 2448 C C . ALA A 1 318 ? 18.051 8.597 -25.273 1.00 96.50 318 ALA A C 1
ATOM 2450 O O . ALA A 1 318 ? 18.475 8.179 -24.199 1.00 96.50 318 ALA A O 1
ATOM 2451 N N . VAL A 1 319 ? 17.600 7.783 -26.237 1.00 97.06 319 VAL A N 1
ATOM 2452 C CA . VAL A 1 319 ? 17.588 6.313 -26.113 1.00 97.06 319 VAL A CA 1
ATOM 2453 C C . VAL A 1 319 ? 19.000 5.773 -25.891 1.00 97.06 319 VAL A C 1
ATOM 2455 O O . VAL A 1 319 ? 19.221 5.086 -24.900 1.00 97.06 319 VAL A O 1
ATOM 2458 N N . GLU A 1 320 ? 19.968 6.151 -26.736 1.00 96.06 320 GLU A N 1
ATOM 2459 C CA . GLU A 1 320 ? 21.370 5.716 -26.607 1.00 96.06 320 GLU A CA 1
ATOM 2460 C C . GLU A 1 320 ? 21.948 6.027 -25.216 1.00 96.06 320 GLU A C 1
ATOM 2462 O O . GLU A 1 320 ? 22.639 5.198 -24.622 1.00 96.06 320 GLU A O 1
ATOM 2467 N N . ARG A 1 321 ? 21.663 7.220 -24.674 1.00 94.62 321 ARG A N 1
ATOM 2468 C CA . ARG A 1 321 ? 22.168 7.631 -23.358 1.00 94.62 321 ARG A CA 1
ATOM 2469 C C . ARG A 1 321 ? 21.482 6.873 -22.222 1.00 94.62 321 ARG A C 1
ATOM 2471 O O . ARG A 1 321 ? 22.166 6.426 -21.305 1.00 94.62 321 ARG A O 1
ATOM 2478 N N . VAL A 1 322 ? 20.163 6.678 -22.298 1.00 95.62 322 VAL A N 1
ATOM 2479 C CA . VAL A 1 322 ? 19.413 5.869 -21.324 1.00 95.62 322 VAL A CA 1
ATOM 2480 C C . VAL A 1 322 ? 19.929 4.431 -21.311 1.00 95.62 322 VAL A C 1
ATOM 2482 O O . VAL A 1 322 ? 20.263 3.919 -20.247 1.00 95.62 322 VAL A O 1
ATOM 2485 N N . GLU A 1 323 ? 20.070 3.799 -22.476 1.00 96.00 323 GLU A N 1
ATOM 2486 C CA . GLU A 1 323 ? 20.600 2.438 -22.595 1.00 96.00 323 GLU A CA 1
ATOM 2487 C C . GLU A 1 323 ? 22.023 2.326 -22.047 1.00 96.00 323 GLU A C 1
ATOM 2489 O O . GLU A 1 323 ? 22.312 1.403 -21.287 1.00 96.00 323 GLU A O 1
ATOM 2494 N N . ALA A 1 324 ? 22.900 3.278 -22.377 1.00 94.12 324 ALA A N 1
ATOM 2495 C CA . ALA A 1 324 ? 24.269 3.289 -21.877 1.00 94.12 324 ALA A CA 1
ATOM 2496 C C . ALA A 1 324 ? 24.327 3.396 -20.345 1.00 94.12 324 ALA A C 1
ATOM 2498 O O . ALA A 1 324 ? 25.153 2.732 -19.721 1.00 94.12 324 ALA A O 1
ATOM 2499 N N . THR A 1 325 ? 23.457 4.203 -19.732 1.00 93.62 325 THR A N 1
ATOM 2500 C CA . THR A 1 325 ? 23.384 4.332 -18.270 1.00 93.62 325 THR A CA 1
ATOM 2501 C C . THR A 1 325 ? 22.813 3.069 -17.626 1.00 93.62 325 THR A C 1
ATOM 2503 O O . THR A 1 325 ? 23.430 2.523 -16.716 1.00 93.62 325 THR A O 1
ATOM 2506 N N . LEU A 1 326 ? 21.700 2.538 -18.142 1.00 93.88 326 LEU A N 1
ATOM 2507 C CA . LEU A 1 326 ? 21.087 1.308 -17.624 1.00 93.88 326 LEU A CA 1
ATOM 2508 C C . LEU A 1 326 ? 22.014 0.091 -17.755 1.00 93.88 326 LEU A C 1
ATOM 2510 O O . LEU A 1 326 ? 22.092 -0.725 -16.839 1.00 93.88 326 LEU A O 1
ATOM 2514 N N . ALA A 1 327 ? 22.769 -0.016 -18.852 1.00 93.00 327 ALA A N 1
ATOM 2515 C CA . ALA A 1 327 ? 23.731 -1.098 -19.064 1.00 93.00 327 ALA A CA 1
ATOM 2516 C C . ALA A 1 327 ? 24.910 -1.070 -18.074 1.00 93.00 327 ALA A C 1
ATOM 2518 O O . ALA A 1 327 ? 25.521 -2.110 -17.832 1.00 93.00 327 ALA A O 1
ATOM 2519 N N . ARG A 1 328 ? 25.227 0.101 -17.503 1.00 90.62 328 ARG A N 1
ATOM 2520 C CA . ARG A 1 328 ? 26.258 0.270 -16.466 1.00 90.62 328 ARG A CA 1
ATOM 2521 C C . ARG A 1 328 ? 25.728 0.084 -15.045 1.00 90.62 328 ARG A C 1
ATOM 2523 O O . ARG A 1 328 ? 26.526 0.150 -14.110 1.00 90.62 328 ARG A O 1
ATOM 2530 N N . SER A 1 329 ? 24.420 -0.121 -14.866 1.00 87.00 329 SER A N 1
ATOM 2531 C CA . SER A 1 329 ? 23.844 -0.276 -13.533 1.00 87.00 329 SER A CA 1
ATOM 2532 C C . SER A 1 329 ? 24.494 -1.445 -12.796 1.00 87.00 329 SER A C 1
ATOM 2534 O O . SER A 1 329 ? 24.612 -2.555 -13.319 1.00 87.00 329 SER A O 1
ATOM 2536 N N . LYS A 1 330 ? 24.913 -1.181 -11.558 1.00 82.94 330 LYS A N 1
ATOM 2537 C CA . LYS A 1 330 ? 25.501 -2.186 -10.665 1.00 82.94 330 LYS A CA 1
ATOM 2538 C C . LYS A 1 330 ? 24.442 -3.103 -10.059 1.00 82.94 330 LYS A C 1
ATOM 2540 O O . LYS A 1 330 ? 24.780 -4.187 -9.593 1.00 82.94 330 LYS A O 1
ATOM 2545 N N . VAL A 1 331 ? 23.183 -2.662 -10.052 1.00 79.81 331 VAL A N 1
ATOM 2546 C CA . VAL A 1 331 ? 22.066 -3.405 -9.476 1.00 79.81 331 VAL A CA 1
ATOM 2547 C C . VAL A 1 331 ? 21.326 -4.113 -10.610 1.00 79.81 331 VAL A C 1
ATOM 2549 O O . VAL A 1 331 ? 20.726 -3.445 -11.457 1.00 79.81 331 VAL A O 1
ATOM 2552 N N . PRO A 1 332 ? 21.358 -5.456 -10.671 1.00 83.56 332 PRO A N 1
ATOM 2553 C CA . PRO A 1 332 ? 20.543 -6.176 -11.634 1.00 83.56 332 PRO A CA 1
ATOM 2554 C C . PRO A 1 332 ? 19.060 -5.948 -11.304 1.00 83.56 332 PRO A C 1
ATOM 2556 O O . PRO A 1 332 ? 18.696 -5.978 -10.128 1.00 83.56 332 PRO A O 1
ATOM 2559 N N . PRO A 1 333 ? 18.193 -5.729 -12.305 1.00 84.19 333 PRO A N 1
ATOM 2560 C CA . PRO A 1 333 ? 16.777 -5.555 -12.041 1.00 84.19 333 PRO A CA 1
ATOM 2561 C C . PRO A 1 333 ? 16.151 -6.853 -11.522 1.00 84.19 333 PRO A C 1
ATOM 2563 O O . PRO A 1 333 ? 16.485 -7.945 -11.986 1.00 84.19 333 PRO A O 1
ATOM 2566 N N . PHE A 1 334 ? 15.227 -6.725 -10.573 1.00 79.75 334 PHE A N 1
ATOM 2567 C CA . PHE A 1 334 ? 14.548 -7.835 -9.912 1.00 79.75 334 PHE A CA 1
ATOM 2568 C C . PHE A 1 334 ? 13.068 -7.516 -9.683 1.00 79.75 334 PHE A C 1
ATOM 2570 O O . PHE A 1 334 ? 12.661 -6.366 -9.511 1.00 79.75 334 PHE A O 1
ATOM 2577 N N . PHE A 1 335 ? 12.241 -8.556 -9.693 1.00 74.44 335 PHE A N 1
ATOM 2578 C CA . PHE A 1 335 ? 10.826 -8.440 -9.371 1.00 74.44 335 PHE A CA 1
ATOM 2579 C C . PHE A 1 335 ? 10.606 -8.660 -7.871 1.00 74.44 335 PHE A C 1
ATOM 2581 O O . PHE A 1 335 ? 11.148 -9.606 -7.309 1.00 74.44 335 PHE A O 1
ATOM 2588 N N . GLY A 1 336 ? 9.812 -7.799 -7.235 1.00 66.56 336 GLY A N 1
ATOM 2589 C CA . GLY A 1 336 ? 9.509 -7.890 -5.799 1.00 66.56 336 GLY A CA 1
ATOM 2590 C C . GLY A 1 336 ? 9.943 -6.664 -4.993 1.00 66.56 336 GLY A C 1
ATOM 2591 O O . GLY A 1 336 ? 10.684 -5.803 -5.485 1.00 66.56 336 GLY A O 1
ATOM 2592 N N . SER A 1 337 ? 9.457 -6.586 -3.753 1.00 57.28 337 SER A N 1
ATOM 2593 C CA . SER A 1 337 ? 10.197 -5.905 -2.695 1.00 57.28 337 SER A CA 1
ATOM 2594 C C . SER A 1 337 ? 11.484 -6.704 -2.529 1.00 57.28 337 SER A C 1
ATOM 2596 O O . SER A 1 337 ? 11.443 -7.933 -2.509 1.00 57.28 337 SER A O 1
ATOM 2598 N N . ALA A 1 338 ? 12.640 -6.051 -2.581 1.00 51.56 338 ALA A N 1
ATOM 2599 C CA . ALA A 1 338 ? 13.896 -6.782 -2.609 1.00 51.56 338 ALA A CA 1
ATOM 2600 C C . ALA A 1 338 ? 13.942 -7.782 -1.441 1.00 51.56 338 ALA A C 1
ATOM 2602 O O . ALA A 1 338 ? 13.617 -7.400 -0.312 1.00 51.56 338 ALA A O 1
ATOM 2603 N N . PRO A 1 339 ? 14.473 -8.999 -1.634 1.00 50.75 339 PRO A N 1
ATOM 2604 C CA . PRO A 1 339 ? 15.359 -9.518 -0.621 1.00 50.75 339 PRO A CA 1
ATOM 2605 C C . PRO A 1 339 ? 16.552 -8.555 -0.597 1.00 50.75 339 PRO A C 1
ATOM 2607 O O . PRO A 1 339 ? 17.482 -8.716 -1.380 1.00 50.75 339 PRO A O 1
ATOM 2610 N N . HIS A 1 340 ? 16.389 -7.464 0.167 1.00 60.66 340 HIS A N 1
ATOM 2611 C CA . HIS A 1 340 ? 17.241 -6.281 0.296 1.00 60.66 340 HIS A CA 1
ATOM 2612 C C . HIS A 1 340 ? 18.586 -6.446 -0.410 1.00 60.66 340 HIS A C 1
ATOM 2614 O O . HIS A 1 340 ? 19.442 -7.185 0.058 1.00 60.66 340 HIS A O 1
ATOM 2620 N N . TRP A 1 341 ? 18.807 -5.749 -1.527 1.00 59.75 341 TRP A N 1
ATOM 2621 C CA . TRP A 1 341 ? 20.137 -5.644 -2.155 1.00 59.75 341 TRP A CA 1
ATOM 2622 C C . TRP A 1 341 ? 21.198 -5.135 -1.156 1.00 59.75 341 TRP A C 1
ATOM 2624 O O . TRP A 1 341 ? 22.398 -5.333 -1.340 1.00 59.75 341 TRP A O 1
ATOM 2634 N N . GLU A 1 342 ? 20.734 -4.518 -0.071 1.00 68.00 342 GLU A N 1
ATOM 2635 C CA . GLU A 1 342 ? 21.488 -4.118 1.106 1.00 68.00 342 GLU A CA 1
ATOM 2636 C C . GLU A 1 342 ? 21.947 -5.297 1.969 1.00 68.00 342 GLU A C 1
ATOM 2638 O O . GLU A 1 342 ? 22.964 -5.173 2.634 1.00 68.00 342 GLU A O 1
ATOM 2643 N N . LEU A 1 343 ? 21.275 -6.454 1.945 1.00 77.00 343 LEU A N 1
ATOM 2644 C CA . LEU A 1 343 ? 21.646 -7.637 2.724 1.00 77.00 343 LEU A CA 1
ATOM 2645 C C . LEU A 1 343 ? 23.093 -8.075 2.431 1.00 77.00 343 LEU A C 1
ATOM 2647 O O . LEU A 1 343 ? 23.862 -8.179 3.391 1.00 77.00 343 LEU A O 1
ATOM 2651 N N . PRO A 1 344 ? 23.529 -8.286 1.169 1.00 71.56 344 PRO A N 1
ATOM 2652 C CA . PRO A 1 344 ? 24.937 -8.546 0.870 1.00 71.56 344 PRO A CA 1
ATOM 2653 C C . PRO A 1 344 ? 25.882 -7.433 1.339 1.00 71.56 344 PRO A C 1
ATOM 2655 O O . PRO A 1 344 ? 26.927 -7.733 1.913 1.00 71.56 344 PRO A O 1
ATOM 2658 N N . LEU A 1 345 ? 25.515 -6.161 1.149 1.00 79.19 345 LEU A N 1
ATOM 2659 C CA . LEU A 1 345 ? 26.359 -5.014 1.513 1.00 79.19 345 LEU A CA 1
ATOM 2660 C C . LEU A 1 345 ? 26.530 -4.883 3.029 1.00 79.19 345 LEU A C 1
ATOM 2662 O O . LEU A 1 345 ? 27.637 -4.671 3.521 1.00 79.19 345 LEU A O 1
ATOM 2666 N N . LEU A 1 346 ? 25.442 -5.056 3.774 1.00 85.06 346 LEU A N 1
ATOM 2667 C CA . LEU A 1 346 ? 25.409 -5.048 5.227 1.00 85.06 346 LEU A CA 1
ATOM 2668 C C . LEU A 1 346 ? 26.142 -6.267 5.790 1.00 85.06 346 LEU A C 1
ATOM 2670 O O . LEU A 1 346 ? 26.906 -6.128 6.744 1.00 85.06 346 LEU A O 1
ATOM 2674 N N . THR A 1 347 ? 25.967 -7.444 5.178 1.00 83.00 347 THR A N 1
ATOM 2675 C CA . THR A 1 347 ? 26.707 -8.665 5.535 1.00 83.00 347 THR A CA 1
ATOM 2676 C C . THR A 1 347 ? 28.207 -8.455 5.370 1.00 83.00 347 THR A C 1
ATOM 2678 O O . THR A 1 347 ? 28.972 -8.752 6.289 1.00 83.00 347 THR A O 1
ATOM 2681 N N . GLU A 1 348 ? 28.637 -7.908 4.229 1.00 81.62 348 GLU A N 1
ATOM 2682 C CA . GLU A 1 348 ? 30.044 -7.610 3.971 1.00 81.62 348 GLU A CA 1
ATOM 2683 C C . GLU A 1 348 ? 30.576 -6.568 4.961 1.00 81.62 348 GLU A C 1
ATOM 2685 O O . GLU A 1 348 ? 31.611 -6.792 5.585 1.00 81.62 348 GLU A O 1
ATOM 2690 N N . ALA A 1 349 ? 29.860 -5.461 5.170 1.00 88.88 349 ALA A N 1
ATOM 2691 C CA . ALA A 1 349 ? 30.279 -4.408 6.089 1.00 88.88 349 ALA A CA 1
ATOM 2692 C C . ALA A 1 349 ? 30.392 -4.914 7.541 1.00 88.88 349 ALA A C 1
ATOM 2694 O O . ALA A 1 349 ? 31.390 -4.646 8.216 1.00 88.88 349 ALA A O 1
ATOM 2695 N N . LEU A 1 350 ? 29.434 -5.725 8.009 1.00 90.31 350 LEU A N 1
ATOM 2696 C CA . LEU A 1 350 ? 29.501 -6.400 9.310 1.00 90.31 350 LEU A CA 1
ATOM 2697 C C . LEU A 1 350 ? 30.709 -7.344 9.398 1.00 90.31 350 LEU A C 1
ATOM 2699 O O . LEU A 1 350 ? 31.421 -7.331 10.407 1.00 90.31 350 LEU A O 1
ATOM 2703 N N . ALA A 1 351 ? 30.969 -8.129 8.349 1.00 87.50 351 ALA A N 1
ATOM 2704 C CA . ALA A 1 351 ? 32.099 -9.053 8.293 1.00 87.50 351 ALA A CA 1
ATOM 2705 C C . ALA A 1 351 ? 33.455 -8.327 8.276 1.00 87.50 351 ALA A C 1
ATOM 2707 O O . ALA A 1 351 ? 34.354 -8.719 9.021 1.00 87.50 351 ALA A O 1
ATOM 2708 N N . ARG A 1 352 ? 33.595 -7.231 7.511 1.00 90.75 352 ARG A N 1
ATOM 2709 C CA . ARG A 1 352 ? 34.810 -6.388 7.482 1.00 90.75 352 ARG A CA 1
ATOM 2710 C C . ARG A 1 352 ? 35.159 -5.835 8.857 1.00 90.75 352 ARG A C 1
ATOM 2712 O O . ARG A 1 352 ? 36.334 -5.684 9.177 1.00 90.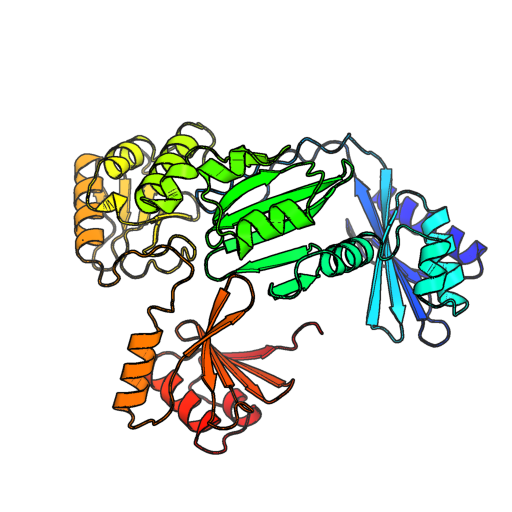75 352 ARG A O 1
ATOM 2719 N N . GLN A 1 353 ? 34.152 -5.574 9.686 1.00 90.81 353 GLN A N 1
ATOM 2720 C CA . GLN A 1 353 ? 34.352 -5.126 11.061 1.00 90.81 353 GLN A CA 1
ATOM 2721 C C . GLN A 1 353 ? 34.482 -6.276 12.083 1.00 90.81 353 GLN A C 1
ATOM 2723 O O . GLN A 1 353 ? 34.495 -6.026 13.291 1.00 90.81 353 GLN A O 1
ATOM 2728 N N . GLY A 1 354 ? 34.571 -7.532 11.634 1.00 89.25 354 GLY A N 1
ATOM 2729 C CA . GLY A 1 354 ? 34.732 -8.709 12.494 1.00 89.25 354 GLY A CA 1
ATOM 2730 C C . GLY A 1 354 ? 33.483 -9.070 13.305 1.00 89.25 354 GLY A C 1
ATOM 2731 O O . GLY A 1 354 ? 33.597 -9.630 14.393 1.00 89.25 354 GLY A O 1
ATOM 2732 N N . SER A 1 355 ? 32.288 -8.706 12.833 1.00 90.19 355 SER A N 1
ATOM 2733 C CA . SER A 1 355 ? 31.028 -9.009 13.517 1.00 90.19 355 SER A CA 1
ATOM 2734 C C . SER A 1 355 ? 30.540 -10.437 13.250 1.00 90.19 355 SER A C 1
ATOM 2736 O O . SER A 1 355 ? 30.540 -10.916 12.113 1.00 90.19 355 SER A O 1
ATOM 2738 N N . ALA A 1 356 ? 30.037 -11.100 14.294 1.00 89.44 356 ALA A N 1
ATOM 2739 C CA . ALA A 1 356 ? 29.315 -12.369 14.172 1.00 89.44 356 ALA A CA 1
ATOM 2740 C C . ALA A 1 356 ? 27.818 -12.181 13.871 1.00 89.44 356 ALA A C 1
ATOM 2742 O O . ALA A 1 356 ? 27.142 -13.156 13.555 1.00 89.44 356 ALA A O 1
ATOM 2743 N N . LEU A 1 357 ? 27.308 -10.946 13.948 1.00 91.75 357 LEU A N 1
ATOM 2744 C CA . LEU A 1 357 ? 25.912 -10.642 13.641 1.00 91.75 357 LEU A CA 1
ATOM 2745 C C . LEU A 1 357 ? 25.593 -11.030 12.197 1.00 91.75 357 LEU A C 1
ATOM 2747 O O . LEU A 1 357 ? 26.435 -10.897 11.297 1.00 91.75 357 LEU A O 1
ATOM 2751 N N . ARG A 1 358 ? 24.375 -11.521 11.990 1.00 89.94 358 ARG A N 1
ATOM 2752 C CA . ARG A 1 358 ? 23.871 -11.913 10.681 1.00 89.94 358 ARG A CA 1
ATOM 2753 C C . ARG A 1 358 ? 22.630 -11.085 10.387 1.00 89.94 358 ARG A C 1
ATOM 2755 O O . ARG A 1 358 ? 21.683 -11.149 11.164 1.00 89.94 358 ARG A O 1
ATOM 2762 N N . PRO A 1 359 ? 22.668 -10.243 9.347 1.00 89.75 359 PRO A N 1
ATOM 2763 C CA . PRO A 1 359 ? 21.459 -9.622 8.859 1.00 89.75 359 PRO A CA 1
ATOM 2764 C C . PRO A 1 359 ? 20.590 -10.693 8.199 1.00 89.75 359 PRO A C 1
ATOM 2766 O O . PRO A 1 359 ? 21.098 -11.599 7.536 1.00 89.75 359 PRO A O 1
ATOM 2769 N N . GLU A 1 360 ? 19.287 -10.583 8.389 1.00 87.19 360 GLU A N 1
ATOM 2770 C CA . GLU A 1 360 ? 18.290 -11.501 7.862 1.00 87.19 360 GLU A CA 1
ATOM 2771 C C . GLU A 1 360 ? 17.122 -10.713 7.283 1.00 87.19 360 GLU A C 1
ATOM 2773 O O . GLU A 1 360 ? 16.851 -9.569 7.650 1.00 87.19 360 GLU A O 1
ATOM 2778 N N . LEU A 1 361 ? 16.419 -11.342 6.352 1.00 77.88 361 LEU A N 1
ATOM 2779 C CA . LEU A 1 361 ? 15.212 -10.787 5.772 1.00 77.88 361 LEU A CA 1
ATOM 2780 C C . LEU A 1 361 ? 14.015 -11.325 6.530 1.00 77.88 361 LEU A C 1
ATOM 2782 O O . LEU A 1 361 ? 13.672 -12.499 6.410 1.00 77.88 361 LEU A O 1
ATOM 2786 N N . VAL A 1 362 ? 13.372 -10.452 7.295 1.00 78.75 362 VAL A N 1
ATOM 2787 C CA . VAL A 1 362 ? 12.175 -10.800 8.054 1.00 78.75 362 VAL A CA 1
ATOM 2788 C C . VAL A 1 362 ? 10.968 -10.248 7.323 1.00 78.75 362 VAL A C 1
ATOM 2790 O O . VAL A 1 362 ? 10.848 -9.045 7.089 1.00 78.75 362 VAL A O 1
ATOM 2793 N N . ARG A 1 363 ? 10.046 -11.133 6.955 1.00 64.62 363 ARG A N 1
ATOM 2794 C CA . ARG A 1 363 ? 8.804 -10.725 6.313 1.00 64.62 363 ARG A CA 1
ATOM 2795 C C . ARG A 1 363 ? 7.829 -10.144 7.338 1.00 64.62 363 ARG A C 1
ATOM 2797 O O . ARG A 1 363 ? 7.545 -10.761 8.358 1.00 64.62 363 ARG A O 1
ATOM 2804 N N . THR A 1 364 ? 7.298 -8.961 7.051 1.00 65.31 364 THR A N 1
ATOM 2805 C CA . THR A 1 364 ? 6.230 -8.290 7.804 1.00 65.31 364 THR A CA 1
ATOM 2806 C C . THR A 1 364 ? 5.133 -7.875 6.817 1.00 65.31 364 THR A C 1
ATOM 2808 O O . THR A 1 364 ? 5.260 -6.865 6.126 1.00 65.31 364 THR A O 1
ATOM 2811 N N . GLY A 1 365 ? 4.067 -8.676 6.703 1.00 65.75 365 GLY A N 1
ATOM 2812 C CA . GLY A 1 365 ? 3.029 -8.480 5.678 1.00 65.75 365 GLY A CA 1
ATOM 2813 C C . GLY A 1 365 ? 3.575 -8.638 4.249 1.00 65.75 365 GLY A C 1
ATOM 2814 O O . GLY A 1 365 ? 4.164 -9.671 3.924 1.00 65.75 365 GLY A O 1
ATOM 2815 N N . GLU A 1 366 ? 3.406 -7.620 3.396 1.00 48.81 366 GLU A N 1
ATOM 2816 C CA . GLU A 1 366 ? 3.960 -7.568 2.021 1.00 48.81 366 GLU A CA 1
ATOM 2817 C C . GLU A 1 366 ? 5.432 -7.141 1.949 1.00 48.81 366 GLU A C 1
ATOM 2819 O O . GLU A 1 366 ? 6.062 -7.195 0.887 1.00 48.81 366 GLU A O 1
ATOM 2824 N N . PHE A 1 367 ? 5.986 -6.676 3.067 1.00 57.38 367 PHE A N 1
ATOM 2825 C CA . PHE A 1 367 ? 7.311 -6.080 3.102 1.00 57.38 367 PHE A CA 1
ATOM 2826 C C . PHE A 1 367 ? 8.322 -7.060 3.679 1.00 57.38 367 PHE A C 1
ATOM 2828 O O . PHE A 1 367 ? 8.056 -7.757 4.657 1.00 57.38 367 PHE A O 1
ATOM 2835 N N . HIS A 1 368 ? 9.511 -7.078 3.093 1.00 66.31 368 HIS A N 1
ATOM 2836 C CA . HIS A 1 368 ? 10.682 -7.652 3.734 1.00 66.31 368 HIS A CA 1
ATOM 2837 C C . HIS A 1 368 ? 11.427 -6.526 4.444 1.00 66.31 368 HIS A C 1
ATOM 2839 O O . HIS A 1 368 ? 11.680 -5.472 3.861 1.00 66.31 368 HIS A O 1
ATOM 2845 N N . ARG A 1 369 ? 11.762 -6.750 5.708 1.00 77.06 369 ARG A N 1
ATOM 2846 C CA . ARG A 1 369 ? 12.581 -5.858 6.528 1.00 77.06 369 ARG A CA 1
ATOM 2847 C C . ARG A 1 369 ? 13.965 -6.471 6.661 1.00 77.06 369 ARG A C 1
ATOM 2849 O O . ARG A 1 369 ? 14.072 -7.686 6.848 1.00 77.06 369 ARG A O 1
ATOM 2856 N N . LEU A 1 370 ? 15.007 -5.655 6.546 1.00 83.56 370 LEU A N 1
ATOM 2857 C CA . LEU A 1 370 ? 16.373 -6.104 6.777 1.00 83.56 370 LEU A CA 1
ATOM 2858 C C . LEU A 1 370 ? 16.665 -5.972 8.264 1.00 83.56 370 LEU A C 1
ATOM 2860 O O . LEU A 1 370 ? 16.930 -4.885 8.770 1.00 83.56 370 LEU A O 1
ATOM 2864 N N . VAL A 1 371 ? 16.590 -7.090 8.974 1.00 90.56 371 VAL A N 1
ATOM 2865 C CA . VAL A 1 371 ? 16.707 -7.114 10.427 1.00 90.56 371 VAL A CA 1
ATOM 2866 C C . VAL A 1 371 ? 18.061 -7.676 10.828 1.00 90.56 371 VAL A C 1
ATOM 2868 O O . VAL A 1 371 ? 18.506 -8.702 10.323 1.00 90.56 371 VAL A O 1
ATOM 2871 N N . VAL A 1 372 ? 18.717 -7.019 11.779 1.00 93.56 372 VAL A N 1
ATOM 2872 C CA . VAL A 1 372 ? 19.853 -7.576 12.516 1.00 93.56 372 VAL A CA 1
ATOM 2873 C C . VAL A 1 372 ? 19.419 -7.727 13.961 1.00 93.56 372 VAL A C 1
ATOM 2875 O O . VAL A 1 372 ? 19.061 -6.737 14.595 1.00 93.56 372 VAL A O 1
ATOM 2878 N N . ALA A 1 373 ? 19.451 -8.941 14.494 1.00 92.94 373 ALA A N 1
ATOM 2879 C CA . ALA A 1 373 ? 19.089 -9.211 15.880 1.00 92.94 373 ALA A CA 1
ATOM 2880 C C . ALA A 1 373 ? 20.294 -9.705 16.686 1.00 92.94 373 ALA A C 1
ATOM 2882 O O . ALA A 1 373 ? 21.274 -10.214 16.132 1.00 92.94 373 ALA A O 1
ATOM 2883 N N . ASP A 1 374 ? 20.230 -9.535 18.006 1.00 90.62 374 ASP A N 1
ATOM 2884 C CA . ASP A 1 374 ? 21.125 -10.258 18.905 1.00 90.62 374 ASP A CA 1
ATOM 2885 C C . ASP A 1 374 ? 20.746 -11.751 18.977 1.00 90.62 374 ASP A C 1
ATOM 2887 O O . ASP A 1 374 ? 19.712 -12.184 18.467 1.00 90.62 374 ASP A O 1
ATOM 2891 N N . SER A 1 375 ? 21.581 -12.568 19.624 1.00 85.62 375 SER A N 1
ATOM 2892 C CA . SER A 1 375 ? 21.349 -14.016 19.726 1.00 85.62 375 SER A CA 1
ATOM 2893 C C . SER A 1 375 ? 20.100 -14.403 20.527 1.00 85.62 375 SER A C 1
ATOM 2895 O O . SER A 1 375 ? 19.687 -15.560 20.473 1.00 85.62 375 SER A O 1
ATOM 2897 N N . SER A 1 376 ? 19.518 -13.472 21.287 1.00 84.75 376 SER A N 1
ATOM 2898 C CA . SER A 1 376 ? 18.296 -13.686 22.066 1.00 84.75 376 SER A CA 1
ATOM 2899 C C . SER A 1 376 ? 17.029 -13.224 21.339 1.00 84.75 376 SER A C 1
ATOM 2901 O O . SER A 1 376 ? 15.929 -13.557 21.776 1.00 84.75 376 SER A O 1
ATOM 2903 N N . GLY A 1 377 ? 17.171 -12.445 20.261 1.00 82.50 377 GLY A N 1
ATOM 2904 C CA . GLY A 1 377 ? 16.069 -11.784 19.564 1.00 82.50 377 GLY A CA 1
ATOM 2905 C C . GLY A 1 377 ? 15.426 -10.632 20.348 1.00 82.50 377 GLY A C 1
ATOM 2906 O O . GLY A 1 377 ? 14.432 -10.072 19.896 1.00 82.50 377 GLY A O 1
ATOM 2907 N N . VAL A 1 378 ? 15.957 -10.273 21.523 1.00 85.56 378 VAL A N 1
ATOM 2908 C CA . VAL A 1 378 ? 15.372 -9.249 22.408 1.00 85.56 378 VAL A CA 1
ATOM 2909 C C . VAL A 1 378 ? 15.694 -7.841 21.914 1.00 85.56 378 VAL A C 1
ATOM 2911 O O . VAL A 1 378 ? 14.842 -6.949 21.974 1.00 85.56 378 VAL A O 1
ATOM 2914 N N . LYS A 1 379 ? 16.914 -7.641 21.407 1.00 91.56 379 LYS A N 1
ATOM 2915 C CA . LYS A 1 379 ? 17.292 -6.430 20.682 1.00 91.56 379 LYS A CA 1
ATOM 2916 C C . LYS A 1 379 ? 17.352 -6.716 19.194 1.00 91.56 379 LYS A C 1
ATOM 2918 O O . LYS A 1 379 ? 17.965 -7.694 18.762 1.00 91.56 379 LYS A O 1
ATOM 2923 N N . GLN A 1 380 ? 16.790 -5.805 18.414 1.00 94.00 380 GLN A N 1
ATOM 2924 C CA . GLN A 1 380 ? 16.877 -5.865 16.962 1.00 94.00 380 GLN A CA 1
ATOM 2925 C C . GLN A 1 380 ? 16.995 -4.469 16.354 1.00 94.00 380 GLN A C 1
ATOM 2927 O O . GLN A 1 380 ? 16.503 -3.477 16.907 1.00 94.00 380 GLN A O 1
ATOM 2932 N N . CYS A 1 381 ? 17.629 -4.424 15.193 1.00 93.00 381 CYS A N 1
ATOM 2933 C CA . CYS A 1 381 ? 17.746 -3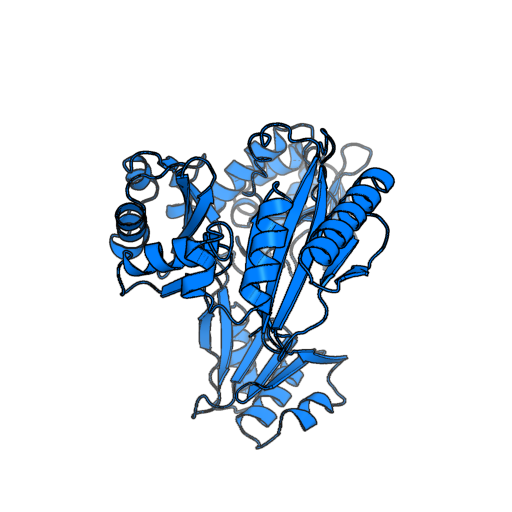.264 14.335 1.00 93.00 381 CYS A CA 1
ATOM 2934 C C . CYS A 1 381 ? 17.069 -3.565 13.001 1.00 93.00 381 CYS A C 1
ATOM 2936 O O . CYS A 1 381 ? 17.432 -4.544 12.360 1.00 93.00 381 CYS A O 1
ATOM 2938 N N . ASP A 1 382 ? 16.138 -2.719 12.578 1.00 90.62 382 ASP A N 1
ATOM 2939 C CA . ASP A 1 382 ? 15.620 -2.705 11.209 1.00 90.62 382 ASP A CA 1
ATOM 2940 C C . ASP A 1 382 ? 16.388 -1.673 10.384 1.00 90.62 382 ASP A C 1
ATOM 2942 O O . ASP A 1 382 ? 16.544 -0.530 10.826 1.00 90.62 382 ASP A O 1
ATOM 2946 N N . VAL A 1 383 ? 16.894 -2.089 9.230 1.00 86.88 383 VAL A N 1
ATOM 2947 C CA . VAL A 1 383 ? 17.804 -1.326 8.376 1.00 86.88 383 VAL A CA 1
ATOM 2948 C C . VAL A 1 383 ? 17.111 -1.007 7.053 1.00 86.88 383 VAL A C 1
ATOM 2950 O O . VAL A 1 383 ? 16.593 -1.898 6.387 1.00 86.88 383 VAL A O 1
ATOM 2953 N N . ASP A 1 384 ? 17.124 0.272 6.687 1.00 78.50 384 ASP A N 1
ATOM 2954 C CA . ASP A 1 384 ? 16.643 0.791 5.404 1.00 78.50 384 ASP A CA 1
ATOM 2955 C C . ASP A 1 384 ? 17.665 1.820 4.891 1.00 78.50 384 ASP A C 1
ATOM 2957 O O . ASP A 1 384 ? 17.680 2.998 5.276 1.00 78.50 384 ASP A O 1
ATOM 2961 N N . GLY A 1 385 ? 18.631 1.337 4.113 1.00 77.19 385 GLY A N 1
ATOM 2962 C CA . GLY A 1 385 ? 19.780 2.095 3.637 1.00 77.19 385 GLY A CA 1
ATOM 2963 C C . GLY A 1 385 ? 20.671 2.585 4.773 1.00 77.19 385 GLY A C 1
ATOM 2964 O O . GLY A 1 385 ? 21.387 1.824 5.424 1.00 77.19 385 GLY A O 1
ATOM 2965 N N . LEU A 1 386 ? 20.667 3.901 4.982 1.00 81.12 386 LEU A N 1
ATOM 2966 C CA . LEU A 1 386 ? 21.425 4.568 6.046 1.00 81.12 386 LEU A CA 1
ATOM 2967 C C . LEU A 1 386 ? 20.560 4.922 7.260 1.00 81.12 386 LEU A C 1
ATOM 2969 O O . LEU A 1 386 ? 21.048 5.511 8.230 1.00 81.12 386 LEU A O 1
ATOM 2973 N N . PHE A 1 387 ? 19.274 4.581 7.207 1.00 85.00 387 PHE A N 1
ATOM 2974 C CA . PHE A 1 387 ? 18.337 4.726 8.302 1.00 85.00 387 PHE A CA 1
ATOM 2975 C C . PHE A 1 387 ? 18.253 3.408 9.072 1.00 85.00 387 PHE A C 1
ATOM 2977 O O . PHE A 1 387 ? 18.046 2.349 8.486 1.00 85.00 387 PHE A O 1
ATOM 2984 N N . VAL A 1 388 ? 18.416 3.462 10.394 1.00 90.25 388 VAL A N 1
ATOM 2985 C CA . VAL A 1 388 ? 18.306 2.273 11.246 1.00 90.25 388 VAL A CA 1
ATOM 2986 C C . VAL A 1 388 ? 17.362 2.557 12.405 1.00 90.25 388 VAL A C 1
ATOM 2988 O O . VAL A 1 388 ? 17.500 3.558 13.117 1.00 90.25 388 VAL A O 1
ATOM 2991 N N . THR A 1 389 ? 16.407 1.652 12.602 1.00 92.31 389 THR A N 1
ATOM 2992 C CA . THR A 1 389 ? 15.487 1.642 13.740 1.00 92.31 389 THR A CA 1
ATOM 2993 C C . THR A 1 389 ? 15.934 0.591 14.744 1.00 92.31 389 THR A C 1
ATOM 2995 O O . THR A 1 389 ? 15.895 -0.600 14.466 1.00 92.31 389 THR A O 1
ATOM 2998 N N . PHE A 1 390 ? 16.325 1.034 15.931 1.00 93.06 390 PHE A N 1
ATOM 2999 C CA . PHE A 1 390 ? 16.768 0.216 17.054 1.00 93.06 390 PHE A CA 1
ATOM 3000 C C . PHE A 1 390 ? 15.572 -0.047 17.946 1.00 93.06 390 PHE A C 1
ATOM 3002 O O . PHE A 1 390 ? 14.825 0.881 18.270 1.00 93.06 390 PHE A O 1
ATOM 3009 N N . SER A 1 391 ? 15.403 -1.292 18.368 1.00 91.12 391 SER A N 1
ATOM 3010 C CA . SER A 1 391 ? 14.262 -1.676 19.184 1.00 91.12 391 SER A CA 1
ATOM 3011 C C . SER A 1 391 ? 14.623 -2.651 20.288 1.00 91.12 391 SER A C 1
ATOM 3013 O O . SER A 1 391 ? 15.420 -3.573 20.100 1.00 91.12 391 SER A O 1
ATOM 3015 N N . HIS A 1 392 ? 14.008 -2.404 21.442 1.00 88.56 392 HIS A N 1
ATOM 3016 C CA . HIS A 1 392 ? 14.089 -3.227 22.637 1.00 88.56 392 HIS A CA 1
ATOM 3017 C C . HIS A 1 392 ? 12.702 -3.261 23.277 1.00 88.56 392 HIS A C 1
ATOM 3019 O O . HIS A 1 392 ? 12.216 -2.237 23.759 1.00 88.56 392 HIS A O 1
ATOM 3025 N N . HIS A 1 393 ? 12.053 -4.425 23.264 1.00 84.56 393 HIS A N 1
ATOM 3026 C CA . HIS A 1 393 ? 10.651 -4.561 23.671 1.00 84.56 393 HIS A CA 1
ATOM 3027 C C . HIS A 1 393 ? 9.731 -3.586 22.906 1.00 84.56 393 HIS A C 1
ATOM 3029 O O . HIS A 1 393 ? 9.653 -3.657 21.684 1.00 84.56 393 HIS A O 1
ATOM 3035 N N . THR A 1 394 ? 9.038 -2.689 23.610 1.00 78.69 394 THR A N 1
ATOM 3036 C CA . THR A 1 394 ? 8.115 -1.692 23.044 1.00 78.69 394 THR A CA 1
ATOM 3037 C C . THR A 1 394 ? 8.785 -0.353 22.732 1.00 78.69 394 THR A C 1
ATOM 3039 O O . THR A 1 394 ? 8.124 0.577 22.274 1.00 78.69 394 THR A O 1
ATOM 3042 N N . GLU A 1 395 ? 10.075 -0.200 23.041 1.00 82.88 395 GLU A N 1
ATOM 3043 C CA . GLU A 1 395 ? 10.798 1.049 22.826 1.00 82.88 395 GLU A CA 1
ATOM 3044 C C . GLU A 1 395 ? 11.530 1.040 21.486 1.00 82.88 395 GLU A C 1
ATOM 3046 O O . GLU A 1 395 ? 12.225 0.080 21.142 1.00 82.88 395 GLU A O 1
ATOM 3051 N N . HIS A 1 396 ? 11.424 2.158 20.761 1.00 86.69 396 HIS A N 1
ATOM 3052 C CA . HIS A 1 396 ? 12.058 2.343 19.462 1.00 86.69 396 HIS A CA 1
ATOM 3053 C C . HIS A 1 396 ? 12.786 3.688 19.385 1.00 86.69 396 HIS A C 1
ATOM 3055 O O . HIS A 1 396 ? 12.252 4.742 19.746 1.00 86.69 396 HIS A O 1
ATOM 3061 N N . VAL A 1 397 ? 14.007 3.658 18.857 1.00 86.62 397 VAL A N 1
ATOM 3062 C CA . VAL A 1 397 ? 14.765 4.851 18.467 1.00 86.62 397 VAL A CA 1
ATOM 3063 C C . VAL A 1 397 ? 15.174 4.682 17.023 1.00 86.62 397 VAL A C 1
ATOM 3065 O O . VAL A 1 397 ? 15.667 3.627 16.641 1.00 86.62 397 VAL A O 1
ATOM 3068 N N . PHE A 1 398 ? 15.007 5.728 16.228 1.00 89.31 398 PHE A N 1
ATOM 3069 C CA . PHE A 1 398 ? 15.497 5.735 14.862 1.00 89.31 398 PHE A CA 1
ATOM 3070 C C . PHE A 1 398 ? 16.568 6.802 14.679 1.00 89.31 398 PHE A C 1
ATOM 3072 O O . PHE A 1 398 ? 16.516 7.882 15.284 1.00 89.31 398 PHE A O 1
ATOM 3079 N N . ALA A 1 399 ? 17.535 6.495 13.823 1.00 86.75 399 ALA A N 1
ATOM 3080 C CA . ALA A 1 399 ? 18.591 7.418 13.457 1.00 86.75 399 ALA A CA 1
ATOM 3081 C C . ALA A 1 399 ? 19.052 7.206 12.011 1.00 86.75 399 ALA A C 1
ATOM 3083 O O . ALA A 1 399 ? 18.802 6.167 11.405 1.00 86.75 399 ALA A O 1
ATOM 3084 N N . HIS A 1 400 ? 19.699 8.230 11.460 1.00 87.94 400 HIS A N 1
ATOM 3085 C CA . HIS A 1 400 ? 20.282 8.209 10.120 1.00 87.94 400 HIS A CA 1
ATOM 3086 C C . HIS A 1 400 ? 21.789 8.469 10.185 1.00 87.94 400 HIS A C 1
ATOM 3088 O O . HIS A 1 400 ? 22.217 9.470 10.779 1.00 87.94 400 HIS A O 1
ATOM 3094 N N . TRP A 1 401 ? 22.583 7.622 9.531 1.00 87.38 401 TRP A N 1
ATOM 3095 C CA . TRP A 1 401 ? 24.041 7.747 9.464 1.00 87.38 401 TRP A CA 1
ATOM 3096 C C . TRP A 1 401 ? 24.513 8.337 8.132 1.00 87.38 401 TRP A C 1
ATOM 3098 O O . TRP A 1 401 ? 23.874 8.133 7.108 1.00 87.38 401 TRP A O 1
ATOM 3108 N N . PRO A 1 402 ? 25.636 9.068 8.107 1.00 82.56 402 PRO A N 1
ATOM 3109 C CA . PRO A 1 402 ? 26.237 9.531 6.857 1.00 82.56 402 PRO A CA 1
ATOM 3110 C C . PRO A 1 402 ? 26.745 8.396 5.956 1.00 82.56 402 PRO A C 1
ATOM 3112 O O . PRO A 1 402 ? 26.746 8.541 4.734 1.00 82.56 402 PRO A O 1
ATOM 3115 N N . THR A 1 403 ? 27.189 7.279 6.542 1.00 85.75 403 THR A N 1
ATOM 3116 C CA . THR A 1 403 ? 27.762 6.141 5.807 1.00 85.75 403 THR A CA 1
ATOM 3117 C C . THR A 1 403 ? 27.312 4.787 6.360 1.00 85.75 403 THR A C 1
ATOM 3119 O O . THR A 1 403 ? 26.963 4.660 7.536 1.00 85.75 403 THR A O 1
ATOM 3122 N N . LEU A 1 404 ? 27.361 3.748 5.514 1.00 85.38 404 LEU A N 1
ATOM 3123 C CA . LEU A 1 404 ? 27.008 2.377 5.906 1.00 85.38 404 LEU A CA 1
ATOM 3124 C C . LEU A 1 404 ? 27.950 1.836 6.991 1.00 85.38 404 LEU A C 1
ATOM 3126 O O . LEU A 1 404 ? 27.498 1.185 7.928 1.00 85.38 404 LEU A O 1
ATOM 3130 N N . ASP A 1 405 ? 29.252 2.124 6.905 1.00 90.12 405 ASP A N 1
ATOM 3131 C CA . ASP A 1 405 ? 30.217 1.639 7.897 1.00 90.12 405 ASP A CA 1
ATOM 3132 C C . ASP A 1 405 ? 29.955 2.245 9.291 1.00 90.12 405 ASP A C 1
ATOM 3134 O O . ASP A 1 405 ? 30.057 1.532 10.293 1.00 90.12 405 ASP A O 1
ATOM 3138 N N . GLU A 1 406 ? 29.546 3.517 9.375 1.00 91.06 406 GLU A N 1
ATOM 3139 C CA . GLU A 1 406 ? 29.139 4.151 10.640 1.00 91.06 406 GLU A CA 1
ATOM 3140 C C . GLU A 1 406 ? 27.832 3.560 11.189 1.00 91.06 406 GLU A C 1
ATOM 3142 O O . GLU A 1 406 ? 27.746 3.282 12.389 1.00 91.06 406 GLU A O 1
ATOM 3147 N N . ALA A 1 407 ? 26.846 3.297 10.322 1.00 91.12 407 ALA A N 1
ATOM 3148 C CA . ALA A 1 407 ? 25.616 2.607 10.715 1.00 91.12 407 ALA A CA 1
ATOM 3149 C C . ALA A 1 407 ? 25.924 1.220 11.305 1.00 91.12 407 ALA A C 1
ATOM 3151 O O . ALA A 1 407 ? 25.417 0.855 12.368 1.00 91.12 407 ALA A O 1
ATOM 3152 N N . VAL A 1 408 ? 26.828 0.467 10.669 1.00 93.50 408 VAL A N 1
ATOM 3153 C CA . VAL A 1 408 ? 27.269 -0.852 11.139 1.00 93.50 408 VAL A CA 1
ATOM 3154 C C . VAL A 1 408 ? 27.972 -0.774 12.495 1.00 93.50 408 VAL A C 1
ATOM 3156 O O . VAL A 1 408 ? 27.733 -1.634 13.348 1.00 93.50 408 VAL A O 1
ATOM 3159 N N . VAL A 1 409 ? 28.789 0.256 12.744 1.00 93.06 409 VAL A N 1
ATOM 3160 C CA . VAL A 1 409 ? 29.400 0.472 14.068 1.00 93.06 409 VAL A CA 1
ATOM 3161 C C . VAL A 1 409 ? 28.317 0.643 15.136 1.00 93.06 409 VAL A C 1
ATOM 3163 O O . VAL A 1 409 ? 28.396 0.004 16.190 1.00 93.06 409 VAL A O 1
ATOM 3166 N N . ALA A 1 410 ? 27.289 1.452 14.870 1.00 92.81 410 ALA A N 1
ATOM 3167 C CA . ALA A 1 410 ? 26.188 1.664 15.808 1.00 92.81 410 ALA A CA 1
ATOM 3168 C C . ALA A 1 410 ? 25.378 0.380 16.059 1.00 92.81 410 ALA A C 1
ATOM 3170 O O . ALA A 1 410 ? 25.136 0.024 17.216 1.00 92.81 410 ALA A O 1
ATOM 3171 N N . ILE A 1 411 ? 25.037 -0.364 14.998 1.00 94.50 411 ILE A N 1
ATOM 3172 C CA . ILE A 1 411 ? 24.345 -1.663 15.084 1.00 94.50 411 ILE A CA 1
ATOM 3173 C C . ILE A 1 411 ? 25.132 -2.640 15.964 1.00 94.50 411 ILE A C 1
ATOM 3175 O O . ILE A 1 411 ? 24.579 -3.232 16.893 1.00 94.50 411 ILE A O 1
ATOM 3179 N N . ARG A 1 412 ? 26.444 -2.774 15.733 1.00 93.31 412 ARG A N 1
ATOM 3180 C CA . ARG A 1 412 ? 27.305 -3.668 16.521 1.00 93.31 412 ARG A CA 1
ATOM 3181 C C . ARG A 1 412 ? 27.380 -3.265 17.988 1.00 93.31 412 ARG A C 1
ATOM 3183 O O . ARG A 1 412 ? 27.311 -4.135 18.854 1.00 93.31 412 ARG A O 1
ATOM 3190 N N . ARG A 1 413 ? 27.519 -1.968 18.278 1.00 91.69 413 ARG A N 1
ATOM 3191 C CA . ARG A 1 413 ? 27.556 -1.459 19.659 1.00 91.69 413 ARG A CA 1
ATOM 3192 C C . ARG A 1 413 ? 26.251 -1.751 20.397 1.00 91.69 413 ARG A C 1
ATOM 3194 O O . ARG A 1 413 ? 26.286 -2.207 21.537 1.00 91.69 413 ARG A O 1
ATOM 3201 N N . TYR A 1 414 ? 25.116 -1.560 19.731 1.00 93.62 414 TYR A N 1
ATOM 3202 C CA . TYR A 1 414 ? 23.800 -1.819 20.305 1.00 93.62 414 TYR A CA 1
ATOM 3203 C C . TYR A 1 414 ? 23.529 -3.306 20.573 1.00 93.62 414 TYR A C 1
ATOM 3205 O O . TYR A 1 414 ? 23.161 -3.673 21.695 1.00 93.62 414 TYR A O 1
ATOM 3213 N N . LEU A 1 415 ? 23.745 -4.155 19.564 1.00 92.31 415 LEU A N 1
ATOM 3214 C CA . LEU A 1 415 ? 23.401 -5.580 19.621 1.00 92.31 415 LEU A CA 1
A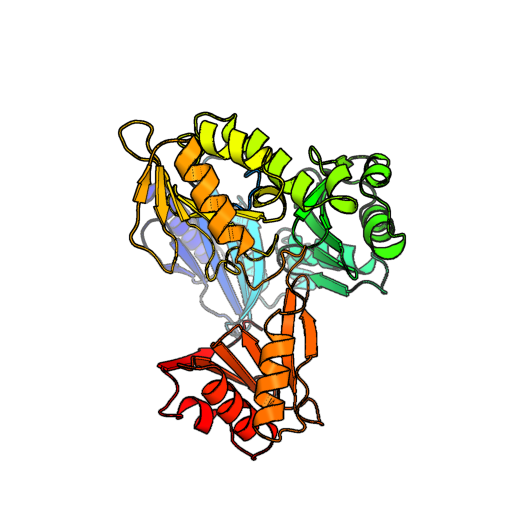TOM 3215 C C . LEU A 1 415 ? 24.467 -6.432 20.323 1.00 92.31 415 LEU A C 1
ATOM 3217 O O . LEU A 1 415 ? 24.133 -7.431 20.947 1.00 92.31 415 LEU A O 1
ATOM 3221 N N . GLY A 1 416 ? 25.745 -6.046 20.247 1.00 81.06 416 GLY A N 1
ATOM 3222 C CA . GLY A 1 416 ? 26.864 -6.811 20.814 1.00 81.06 416 GLY A CA 1
ATOM 3223 C C . GLY A 1 416 ? 27.582 -6.155 21.998 1.00 81.06 416 GLY A C 1
ATOM 3224 O O . GLY A 1 416 ? 28.334 -6.835 22.690 1.00 81.06 416 GLY A O 1
ATOM 3225 N N . GLY A 1 417 ? 27.390 -4.852 22.234 1.00 69.94 417 GLY A N 1
ATOM 3226 C CA . GLY A 1 417 ? 28.230 -4.047 23.137 1.00 69.94 417 GLY A CA 1
ATOM 3227 C C . GLY A 1 417 ? 27.543 -3.496 24.389 1.00 69.94 417 GLY A C 1
ATOM 3228 O O . GLY A 1 417 ? 28.124 -2.657 25.069 1.00 69.94 417 GLY A O 1
ATOM 3229 N N . GLY A 1 418 ? 26.312 -3.919 24.696 1.00 71.75 418 GLY A N 1
ATOM 3230 C CA . GLY A 1 418 ? 25.579 -3.467 25.888 1.00 71.75 418 GLY A CA 1
ATOM 3231 C C . GLY A 1 418 ? 24.984 -2.056 25.796 1.00 71.75 418 GLY A C 1
ATOM 3232 O O . GLY A 1 418 ? 24.297 -1.642 26.725 1.00 71.75 418 GLY A O 1
ATOM 3233 N N . THR A 1 419 ? 25.174 -1.347 24.677 1.00 82.69 419 THR A N 1
ATOM 3234 C CA . THR A 1 419 ? 24.616 -0.005 24.458 1.00 82.69 419 THR A CA 1
ATOM 3235 C C . THR A 1 419 ? 23.083 -0.024 24.527 1.00 82.69 419 THR A C 1
ATOM 3237 O O . THR A 1 419 ? 22.430 -0.949 24.024 1.00 82.69 419 THR A O 1
ATOM 3240 N N . ILE A 1 420 ? 22.505 0.992 25.174 1.00 86.56 420 ILE A N 1
ATOM 3241 C CA . ILE A 1 420 ? 21.049 1.150 25.337 1.00 86.56 420 ILE A CA 1
ATOM 3242 C C . ILE A 1 420 ? 20.481 2.189 24.362 1.00 86.56 420 ILE A C 1
ATOM 3244 O O . ILE A 1 420 ? 21.202 3.033 23.834 1.00 86.56 420 ILE A O 1
ATOM 3248 N N . LEU A 1 421 ? 19.162 2.163 24.141 1.00 86.31 421 LEU A N 1
ATOM 3249 C CA . LEU A 1 421 ? 18.487 3.051 23.182 1.00 86.31 421 LEU A CA 1
ATOM 3250 C C . LEU A 1 421 ? 18.763 4.543 23.435 1.00 86.31 421 LEU A C 1
ATOM 3252 O O . LEU A 1 421 ? 18.927 5.311 22.488 1.00 86.31 421 LEU A O 1
ATOM 3256 N N . HIS A 1 422 ? 18.869 4.954 24.702 1.00 83.56 422 HIS A N 1
ATOM 3257 C CA . HIS A 1 422 ? 19.188 6.335 25.071 1.00 83.56 422 HIS A CA 1
ATOM 3258 C C . HIS A 1 422 ? 20.569 6.784 24.563 1.00 83.56 422 HIS A C 1
ATOM 3260 O O . HIS A 1 422 ? 20.740 7.929 24.153 1.00 83.56 422 HIS A O 1
ATOM 3266 N N . GLU A 1 423 ? 21.558 5.891 24.563 1.00 86.06 423 GLU A N 1
ATOM 3267 C CA . GLU A 1 423 ? 22.909 6.197 24.085 1.00 86.06 423 GLU A CA 1
ATOM 3268 C C . GLU A 1 423 ? 22.949 6.308 22.558 1.00 86.06 423 GLU A C 1
ATOM 3270 O O . GLU A 1 423 ? 23.611 7.199 22.035 1.00 86.06 423 GLU A O 1
ATOM 3275 N N . ILE A 1 424 ? 22.172 5.482 21.846 1.00 86.06 424 ILE A N 1
ATOM 3276 C CA . ILE A 1 424 ? 21.989 5.610 20.391 1.00 86.06 424 ILE A CA 1
ATOM 3277 C C . ILE A 1 424 ? 21.312 6.940 20.045 1.00 86.06 424 ILE A C 1
ATOM 3279 O O . ILE A 1 424 ? 21.766 7.662 19.159 1.00 86.06 424 ILE A O 1
ATOM 3283 N N . ALA A 1 425 ? 20.274 7.326 20.793 1.00 82.31 425 ALA A N 1
ATOM 3284 C CA . ALA A 1 425 ? 19.632 8.629 20.632 1.00 82.31 425 ALA A CA 1
ATOM 3285 C C . ALA A 1 425 ? 20.594 9.805 20.904 1.00 82.31 425 ALA A C 1
ATOM 3287 O O . ALA A 1 425 ? 20.373 10.913 20.411 1.00 82.31 425 ALA A O 1
ATOM 3288 N N . ALA A 1 426 ? 21.671 9.583 21.661 1.00 83.00 426 ALA A N 1
ATOM 3289 C CA . ALA A 1 426 ? 22.695 10.577 21.959 1.00 83.00 426 ALA A CA 1
ATOM 3290 C C . ALA A 1 426 ? 23.896 10.554 20.986 1.00 83.00 426 ALA A C 1
ATOM 3292 O O . ALA A 1 426 ? 24.699 11.487 21.037 1.00 83.00 426 ALA A O 1
ATOM 3293 N N . ASP A 1 427 ? 23.995 9.587 20.064 1.00 83.50 427 ASP A N 1
ATOM 3294 C CA . ASP A 1 427 ? 25.189 9.369 19.231 1.00 83.50 427 ASP A CA 1
ATOM 3295 C C . ASP A 1 427 ? 25.507 10.562 18.304 1.00 83.50 427 ASP A C 1
ATOM 3297 O O . ASP A 1 427 ? 24.753 10.805 17.359 1.00 83.50 427 ASP A O 1
ATOM 3301 N N . PRO A 1 428 ? 26.624 11.293 18.514 1.00 82.06 428 PRO A N 1
ATOM 3302 C CA . PRO A 1 428 ? 26.967 12.508 17.770 1.00 82.06 428 PRO A CA 1
ATOM 3303 C C . PRO A 1 428 ? 27.121 12.304 16.257 1.00 82.06 428 PRO A C 1
ATOM 3305 O O . PRO A 1 428 ? 26.984 13.279 15.521 1.00 82.06 428 PRO A O 1
ATOM 3308 N N . HIS A 1 429 ? 27.350 11.075 15.787 1.00 81.69 429 HIS A N 1
ATOM 3309 C CA . HIS A 1 429 ? 27.489 10.767 14.363 1.00 81.69 429 HIS A CA 1
ATOM 3310 C C . HIS A 1 429 ? 26.140 10.607 13.645 1.00 81.69 429 HIS A C 1
ATOM 3312 O O . HIS A 1 429 ? 26.085 10.667 12.417 1.00 81.69 429 HIS A O 1
ATOM 3318 N N . ALA A 1 430 ? 25.034 10.445 14.381 1.00 80.81 430 ALA A N 1
ATOM 3319 C CA . ALA A 1 430 ? 23.705 10.367 13.786 1.00 80.81 430 ALA A CA 1
ATOM 3320 C C . ALA A 1 430 ? 23.200 11.759 13.367 1.00 80.81 430 ALA A C 1
ATOM 3322 O O . ALA A 1 430 ? 23.004 12.650 14.200 1.00 80.81 430 ALA A O 1
ATOM 3323 N N . SER A 1 431 ? 22.940 11.905 12.066 1.00 70.44 431 SER A N 1
ATOM 3324 C CA . SER A 1 431 ? 22.546 13.148 11.380 1.00 70.44 431 SER A CA 1
ATOM 3325 C C . SER A 1 431 ? 21.078 13.556 11.586 1.00 70.44 431 SER A C 1
ATOM 3327 O O . SER A 1 431 ? 20.741 14.736 11.499 1.00 70.44 431 SER A O 1
ATOM 3329 N N . ARG A 1 432 ? 20.194 12.602 11.903 1.00 68.94 432 ARG A N 1
ATOM 3330 C CA . ARG A 1 432 ? 18.785 12.837 12.261 1.00 68.94 432 ARG A CA 1
ATOM 3331 C C . ARG A 1 432 ? 18.361 11.813 13.308 1.00 68.94 432 ARG A C 1
ATOM 3333 O O . ARG A 1 432 ? 18.742 10.654 13.184 1.00 68.94 432 ARG A O 1
ATOM 3340 N N . ARG A 1 433 ? 17.602 12.232 14.329 1.00 68.00 433 ARG A N 1
ATOM 3341 C CA . ARG A 1 433 ? 17.185 11.374 15.454 1.00 68.00 433 ARG A CA 1
ATOM 3342 C C . ARG A 1 433 ? 15.744 11.660 15.859 1.00 68.00 433 ARG A C 1
ATOM 3344 O O . ARG A 1 433 ? 15.316 12.813 15.822 1.00 68.00 433 ARG A O 1
ATOM 3351 N N . GLY A 1 434 ? 15.024 10.632 16.290 1.00 58.00 434 GLY A N 1
ATOM 3352 C CA . GLY A 1 434 ? 13.716 10.793 16.914 1.00 58.00 434 GLY A CA 1
ATOM 3353 C C . GLY A 1 434 ? 13.271 9.546 17.673 1.00 58.00 434 GLY A C 1
ATOM 3354 O O . GLY A 1 434 ? 13.825 8.458 17.509 1.00 58.00 434 GLY A O 1
ATOM 3355 N N . LYS A 1 435 ? 12.273 9.728 18.542 1.00 50.62 435 LYS A N 1
ATOM 3356 C CA . LYS A 1 435 ? 11.546 8.624 19.175 1.00 50.62 435 LYS A CA 1
ATOM 3357 C C . LYS A 1 435 ? 10.322 8.320 18.324 1.00 50.62 435 LYS A C 1
ATOM 3359 O O . LYS A 1 435 ? 9.560 9.234 18.013 1.00 50.62 435 LYS A O 1
ATOM 3364 N N . TYR A 1 436 ? 10.152 7.059 17.951 1.00 41.09 436 TYR A N 1
ATOM 3365 C CA . TYR A 1 436 ? 8.933 6.581 17.313 1.00 41.09 436 TYR A CA 1
ATOM 3366 C C . TYR A 1 436 ? 8.128 5.814 18.357 1.00 41.09 436 TYR A C 1
ATOM 3368 O O . TYR A 1 436 ? 8.657 4.914 19.005 1.00 41.09 436 TYR A O 1
ATOM 3376 N N . VAL A 1 437 ? 6.869 6.201 18.544 1.00 37.69 437 VAL A N 1
ATOM 3377 C CA . VAL A 1 437 ? 5.897 5.434 19.326 1.00 37.69 437 VAL A CA 1
ATOM 3378 C C . VAL A 1 437 ? 4.973 4.793 18.293 1.00 37.69 437 VAL A C 1
ATOM 3380 O O . VAL A 1 437 ? 4.243 5.539 17.634 1.00 37.69 437 VAL A O 1
ATOM 3383 N N . PRO A 1 438 ? 5.043 3.470 18.064 1.00 33.00 438 PRO A N 1
ATOM 3384 C CA . PRO A 1 438 ? 4.113 2.824 17.153 1.00 33.00 438 PRO A CA 1
ATOM 3385 C C . PRO A 1 438 ? 2.678 2.987 17.675 1.00 33.00 438 PRO A C 1
ATOM 3387 O O . PRO A 1 438 ? 2.473 2.969 18.892 1.00 33.00 438 PRO A O 1
ATOM 3390 N N . PRO A 1 439 ? 1.681 3.149 16.788 1.00 26.86 439 PRO A N 1
ATOM 3391 C CA . PRO A 1 439 ? 0.296 2.930 17.176 1.00 26.86 439 PRO A CA 1
ATOM 3392 C C . PRO A 1 439 ? 0.153 1.472 17.636 1.00 26.86 439 PRO A C 1
ATOM 3394 O O . PRO A 1 439 ? 0.641 0.561 16.966 1.00 26.86 439 PRO A O 1
ATOM 3397 N N . SER A 1 440 ? -0.431 1.295 18.821 1.00 30.55 440 SER A N 1
ATOM 3398 C CA . SER A 1 440 ? -0.704 0.007 19.470 1.00 30.55 440 SER A CA 1
ATOM 3399 C C . SER A 1 440 ? -1.737 -0.823 18.728 1.00 30.55 440 SER A C 1
ATOM 3401 O O . SER A 1 440 ? -2.739 -0.198 18.307 1.00 30.55 440 SER A O 1
#

Organism: NCBI:txid927083